Protein 8OI3 (pdb70)

Organism: Bradyrhizobium sp. (NCBI:txid376)

Sequence (520 aa):
PVLGPTQWLGDEHIQRDYELLAQELQQNNPDLAARTRFVDPLIAQMLRSPSKEVAERALGWVRPGTADFLFLPVSDASDTDRHQRGSHWSLLLVDRRDRGRRVAYHYDSTQGYNDGLAAELAGRLDANLQQAPIRRQQQNSYDCGVFVLDGTRELVRRLAARRRPDLNLNNLVIISRQELRDRLGAPVLGPTQWLGDEHIQRDYELLAQELQQNNPDLAARTRFVDPLIAQMLRSPSKEVAERALGWVRPGTADFLFLPVSDASDTDRHQRGSHWSLLLVDRRDRGRRVAYHYDSTQGYNDGLAAELAGRLDANLQQAPIRQQQNSYDCGVFVLDGTRELVRRLAARRPDLNLNNLVISRQELRDRLGAAHINLKVKGQDGNEVFFRIKRSTQLKKLMNAYCDRQSVDFNSIAFLFDGRRLRAEQTPDELEMEDGDEIDAMLHQTGAHINLKVKGQDGNEVFFRIKRSTQLKKLMNAYCDRQSVDFNSIIAFLFDGRRLRAEQTPDELEMEDGDEIDAMLHQTG

Nearest PDB structures (foldseek):
  8oi3-assembly2_B  TM=1.005E+00  e=1.229E-38  Bradyrhizobium
  8rqi-assembly1_A  TM=9.995E-01  e=1.136E-35  Bradyrhizobium
  2oix-assembly1_A  TM=8.616E-01  e=9.862E-13  Xanthomonas euvesicatoria
  9gmx-assembly1_B  TM=2.958E-01  e=1.105E-01  Homo sapiens
  7zep-assembly1_A  TM=2.719E-01  e=6.001E-01  Homo sapiens

B-factor: mean 33.99, std 17.77, range [11.26, 135.01]

Secondary structure (DSSP, 8-state):
----SSPPPBHHHHHHHHHHHHHHHHHH-HHHHHTEEE--HHHHHHHT-SSHHHHHHHHHHH-GGG-SEEEEEEE---SS-TT---S-EEEEEEE-SSTTS-EEEEE-SSTTTTHHHHHHHHHHTT-EEEEE-BPPPSSSS-HHHHHHHHHHHHHHHHHTT-S---BTT----HHHHHHHHH-/----SSPPPBHHHHHHHHHHHHHHHHHH-HHHHHTEEE--HHHHHHHT-SSHHHHHHHHHHH-GGG-SEEEEEEE---SS-TT---S-EEEEEEE-SSTTS-EEEEE-SSTTTTHHHHHHHHHHTT-EEEE--BPPPSSSS-HHHHHHHHHHHHHHHHHTT-----BTT----HHHHHHHHT-/-EEEEEEEETTS-EEEEEEETTS-THHHHHHHHHHHT--GGGEEEEETTEE--TT--HHHHT--TT-EEEEEE--B-/-EEEEEEEETTS-EEEEEEETTS-THHHHHHHHHHHT--GGGEEEEETTEEPPTT--TTTTT--TTEEEEEEE--B-

Solvent-accessible surface area: 23478 Å² total; per-residue (Å²): 68,139,10,17,88,78,83,100,0,6,0,61,2,0,28,87,1,4,62,41,10,39,108,86,11,95,154,82,30,67,108,3,16,66,67,9,45,34,6,8,1,0,10,1,6,0,3,17,0,82,12,144,82,1,12,88,49,0,66,51,63,9,160,19,45,89,0,23,4,0,0,0,0,2,3,27,2,25,33,105,66,111,171,71,42,11,40,7,0,0,0,0,1,0,20,27,124,86,110,68,170,52,28,0,51,1,3,7,4,48,117,33,120,3,38,60,45,0,47,78,1,1,48,86,10,103,14,97,67,94,87,8,51,7,84,73,41,161,51,86,64,18,4,0,0,7,3,1,15,0,0,24,32,0,9,140,7,14,25,29,65,64,20,32,29,57,0,84,107,7,124,29,32,25,103,105,0,73,82,53,23,64,125,65,137,10,17,86,76,83,98,0,13,1,87,12,0,28,100,1,3,72,32,9,40,115,67,6,97,139,123,34,77,101,7,15,58,88,10,21,35,6,7,0,0,10,1,4,0,4,18,1,84,14,135,99,1,12,90,54,0,60,50,48,8,134,26,48,75,0,20,7,0,0,0,0,2,3,25,2,23,25,100,69,109,168,68,40,11,40,7,1,1,0,0,3,0,3,21,53,13,109,74,103,52,1,0,15,1,2,6,3,49,127,32,119,2,44,57,45,0,50,81,1,2,51,90,14,102,12,89,71,83,95,12,57,8,105,76,43,172,49,86,64,12,2,0,0,13,3,2,15,0,0,40,37,3,6,142,17,28,36,45,186,145,22,52,35,66,0,76,97,7,124,42,31,27,105,105,0,75,84,51,25,66,124,106,91,10,56,0,32,0,16,4,15,72,17,56,74,18,122,23,150,12,102,64,86,20,98,0,84,142,7,6,65,36,7,4,115,148,40,94,24,94,67,120,31,20,10,7,0,26,82,22,127,50,19,129,31,91,15,24,0,82,97,24,146,0,124,92,49,40,50,0,2,3,1,18,39,4,44,0,116,71,2,60,2,41,0,6,3,15,72,15,53,74,18,140,28,146,13,117,69,96,26,91,0,82,120,3,4,62,38,7,3,116,160,51,89,26,93,66,119,30,19,10,7,0,27,81,23,128,63,19,124,18,92,21,26,0,86,95,23,143,1,117,86,56,31,46,0,2,4,4,34,48,4,43,0

InterPro domains:
  IPR003653 Ulp1 protease family, C-terminal catalytic domain [PF02902] (835-989)
  IPR003653 Ulp1 protease family, C-terminal catalytic domain [PS50600] (821-982)
  IPR038765 Papain-like cysteine peptidase superfamily [SSF54001] (830-1006)
  IPR044613 NEDD8-specific protease 1/2-like [PTHR46468] (830-1005)

Foldseek 3Di:
DADDPQAADDLVLLVLLLVVVLVVCCVPPVVLSQQEFEQRQVLLVLCLAPDPVSNVVSCVVRVNPSHQKYKHWYFPADNPDPVRGGQAIWIWIWGCPVVVAIAIETEFLAPPPCVVVSCSSCVSVVHHYDYAAAAHDPDRRCRSQSSSQLVVVVSVCVVVVPPDSHHNVGDGDPPVSSVSVVD/DADDPQAADDLVLLVVLLVVVLVVCCVLPVVLSQQEFEQRQVLLVQCLAPDPVSNVVSVVVRVNVSHQKYKYWYFPADNPDPPRGGQAIWIWIWGCNPVVAIEIETEFLAPPPCVVSSVSNCVSVVHHYDHAAAHHDPDRHCRSQSSSQLVVVQVVCVSVVNHDRHHNVGDTDPPVSSVSVVD/DKAKEWEAEPVGDIDIDIDDQQAFCLVVLVVVCVVVVHDSVQKWKDFPHDTGDRRDGNVNVVHHHYYYIYIYGDDDD/DKAKEWEAEPVGDIDIDIDDQPAFCLVVLVVVCVVVVHDSVQKWKDFPRDTDDRRHGNVNVVDHHYGYIYIYGDDDD

Radius of gyration: 31.22 Å; Cα contacts (8 Å, |Δi|>4): 1025; chains: 4; bounding box: 95×54×57 Å

Structure (mmCIF, N/CA/C/O backbone):
data_8OI3
#
_entry.id   8OI3
#
_cell.length_a   80.851
_cell.length_b   86.826
_cell.length_c   90.485
_cell.angle_alpha   90.000
_cell.angle_beta   90.000
_cell.angle_gamma   90.000
#
_symmetry.space_group_name_H-M   'P 21 21 21'
#
loop_
_entity.id
_entity.type
_entity.pdbx_description
1 polymer 'Type III effector'
2 polymer 'Small ubiquitin-related modifier 2'
3 non-polymer prop-2-en-1-amine
4 water water
#
loop_
_atom_site.group_PDB
_atom_site.id
_atom_site.type_symbol
_atom_site.label_atom_id
_atom_site.label_alt_id
_atom_site.label_comp_id
_atom_site.label_asym_id
_atom_site.label_entity_id
_atom_site.label_seq_id
_atom_site.pdbx_PDB_ins_code
_atom_site.Cartn_x
_atom_site.Cartn_y
_atom_site.Cartn_z
_atom_site.occupancy
_atom_site.B_iso_or_equiv
_atom_site.auth_seq_id
_atom_site.auth_comp_id
_atom_site.auth_asym_id
_atom_site.auth_atom_id
_atom_site.pdbx_PDB_model_num
ATOM 1 N N . PRO A 1 21 ? -0.167 -2.441 27.574 1.00 34.00 829 PRO A N 1
ATOM 2 C CA . PRO A 1 21 ? -1.490 -2.527 26.909 1.00 24.42 829 PRO A CA 1
ATOM 3 C C . PRO A 1 21 ? -1.557 -3.656 25.864 1.00 24.00 829 PRO A C 1
ATOM 4 O O . PRO A 1 21 ? -0.540 -4.033 25.280 1.00 28.23 829 PRO A O 1
ATOM 15 N N . VAL A 1 22 ? -2.762 -4.194 25.661 1.00 25.04 830 VAL A N 1
ATOM 16 C CA . VAL A 1 22 ? -2.977 -5.263 24.691 1.00 27.55 830 VAL A CA 1
ATOM 17 C C . VAL A 1 22 ? -2.619 -4.768 23.294 1.00 21.05 830 VAL A C 1
ATOM 18 O O . VAL A 1 22 ? -3.048 -3.686 22.876 1.00 19.70 830 VAL A O 1
ATOM 31 N N . LEU A 1 23 ? -1.863 -5.574 22.554 1.00 23.77 831 LEU A N 1
ATOM 32 C CA . LEU A 1 23 ? -1.551 -5.283 21.158 1.00 20.52 831 LEU A CA 1
ATOM 33 C C . LEU A 1 23 ? -1.786 -6.514 20.300 1.00 18.98 831 LEU A C 1
ATOM 34 O O . LEU A 1 23 ? -1.228 -7.585 20.567 1.00 20.35 831 LEU A O 1
ATOM 50 N N . GLY A 1 24 ? -2.576 -6.348 19.244 1.00 19.95 832 GLY A N 1
ATOM 51 C CA . GLY A 1 24 ? -2.875 -7.437 18.341 1.00 18.47 832 GLY A CA 1
ATOM 52 C C . GLY A 1 24 ? -1.821 -7.658 17.268 1.00 16.95 832 GLY A C 1
ATOM 53 O O . GLY A 1 24 ? -0.885 -6.872 17.111 1.00 20.77 832 GLY A O 1
ATOM 57 N N . PRO A 1 25 ? -1.965 -8.740 16.498 1.00 19.44 833 PRO A N 1
ATOM 58 C CA . PRO A 1 25 ? -0.912 -9.089 15.522 1.00 22.96 833 PRO A CA 1
ATOM 59 C C . PRO A 1 25 ? -0.746 -8.091 14.387 1.00 17.78 833 PRO A C 1
ATOM 60 O O . PRO A 1 25 ? 0.368 -7.937 13.869 1.00 22.34 833 PRO A O 1
ATOM 71 N N . THR A 1 26 ? -1.821 -7.428 13.958 1.00 18.59 834 THR A N 1
ATOM 72 C CA . THR A 1 26 ? -1.704 -6.405 12.920 1.00 16.15 834 THR A CA 1
ATOM 73 C C . THR A 1 26 ? -2.266 -5.064 13.372 1.00 18.61 834 THR A C 1
ATOM 74 O O . THR A 1 26 ? -2.436 -4.159 12.548 1.00 18.97 834 THR A O 1
ATOM 85 N N . GLN A 1 27 ? -2.517 -4.903 14.662 1.00 16.09 835 GLN A N 1
ATOM 86 C CA . GLN A 1 27 ? -3.042 -3.655 15.172 1.00 14.47 835 GLN A CA 1
ATOM 87 C C . GLN A 1 27 ? -2.048 -2.512 15.022 1.00 14.07 835 GLN A C 1
ATOM 88 O O . GLN A 1 27 ? -0.851 -2.655 15.270 1.00 14.98 835 GLN A O 1
ATOM 102 N N . TRP A 1 28 ? -2.566 -1.355 14.639 1.00 13.74 836 TRP A N 1
ATOM 103 C CA . TRP A 1 28 ? -1.762 -0.151 14.666 1.00 13.37 836 TRP A CA 1
ATOM 104 C C . TRP A 1 28 ? -1.340 0.146 16.098 1.00 13.04 836 TRP A C 1
ATOM 105 O O . TRP A 1 28 ? -2.157 0.078 17.019 1.00 14.20 836 TRP A O 1
ATOM 126 N N . LEU A 1 29 ? -0.081 0.516 16.294 1.00 12.94 837 LEU A N 1
ATOM 127 C CA . LEU A 1 29 ? 0.342 0.899 17.633 1.00 12.69 837 LEU A CA 1
ATOM 128 C C . LEU A 1 29 ? -0.255 2.247 18.030 1.00 12.31 837 LEU A C 1
ATOM 129 O O . LEU A 1 29 ? -0.321 3.188 17.226 1.00 12.20 837 LEU A O 1
ATOM 145 N N . GLY A 1 30 ? -0.698 2.325 19.263 1.00 13.90 838 GLY A N 1
ATOM 146 C CA . GLY A 1 30 ? -1.048 3.591 19.863 1.00 14.10 838 GLY A CA 1
ATOM 147 C C . GLY A 1 30 ? 0.087 4.142 20.711 1.00 14.07 838 GLY A C 1
ATOM 148 O O . GLY A 1 30 ? 1.088 3.479 21.000 1.00 14.11 838 GLY A O 1
ATOM 152 N N . ASP A 1 31 ? -0.072 5.388 21.145 1.00 12.89 839 ASP A N 1
ATOM 153 C CA . ASP A 1 31 ? 0.960 5.990 21.983 1.00 12.66 839 ASP A CA 1
ATOM 154 C C . ASP A 1 31 ? 1.219 5.162 23.240 1.00 13.61 839 ASP A C 1
ATOM 155 O O . ASP A 1 31 ? 2.343 5.150 23.762 1.00 15.45 839 ASP A O 1
ATOM 164 N N . GLU A 1 32 ? 0.200 4.453 23.735 1.00 15.17 840 GLU A N 1
ATOM 165 C CA . GLU A 1 32 ? 0.384 3.684 24.955 1.00 14.44 840 GLU A CA 1
ATOM 166 C C . GLU A 1 32 ? 1.326 2.509 24.735 1.00 14.46 840 GLU A C 1
ATOM 167 O O . GLU A 1 32 ? 2.089 2.151 25.636 1.00 16.60 840 GLU A O 1
ATOM 179 N N . HIS A 1 33 ? 1.295 1.898 23.552 1.00 13.11 841 HIS A N 1
ATOM 180 C CA . HIS A 1 33 ? 2.218 0.813 23.256 1.00 13.61 841 HIS A CA 1
ATOM 181 C C . HIS A 1 33 ? 3.643 1.334 23.159 1.00 14.73 841 HIS A C 1
ATOM 182 O O . HIS A 1 33 ? 4.572 0.744 23.727 1.00 15.81 841 HIS A O 1
ATOM 196 N N . ILE A 1 34 ? 3.831 2.444 22.433 1.00 14.47 842 ILE A N 1
ATOM 197 C CA . ILE A 1 34 ? 5.160 3.031 22.295 1.00 15.49 842 ILE A CA 1
ATOM 198 C C . ILE A 1 34 ? 5.707 3.437 23.654 1.00 14.63 842 ILE A C 1
ATOM 199 O O . ILE A 1 34 ? 6.851 3.123 24.000 1.00 16.02 842 ILE A O 1
ATOM 215 N N . GLN A 1 35 ? 4.891 4.129 24.453 1.00 13.25 843 GLN A N 1
ATOM 216 C CA . GLN A 1 35 ? 5.342 4.583 25.764 1.00 16.66 843 GLN A CA 1
ATOM 217 C C . GLN A 1 35 ? 5.711 3.409 26.663 1.00 17.09 843 GLN A C 1
ATOM 218 O O . GLN A 1 35 ? 6.729 3.458 27.358 1.00 18.08 843 GLN A O 1
ATOM 232 N N . ARG A 1 36 ? 4.909 2.342 26.659 1.00 14.70 844 ARG A N 1
ATOM 233 C CA . ARG A 1 36 ? 5.206 1.209 27.532 1.00 18.29 844 ARG A CA 1
ATOM 234 C C . ARG A 1 36 ? 6.528 0.564 27.152 1.00 15.49 844 ARG A C 1
ATOM 235 O O . ARG A 1 36 ? 7.345 0.249 28.028 1.00 17.21 844 ARG A O 1
ATOM 256 N N . ASP A 1 37 ? 6.786 0.391 25.850 1.00 15.80 845 ASP A N 1
ATOM 257 C CA . ASP A 1 37 ? 8.055 -0.207 25.467 1.00 13.40 845 ASP A CA 1
ATOM 258 C C . ASP A 1 37 ? 9.226 0.707 25.795 1.00 16.08 845 ASP A C 1
ATOM 259 O O . ASP A 1 37 ? 10.306 0.234 26.178 1.00 17.84 845 ASP A O 1
ATOM 268 N N . TYR A 1 38 ? 9.032 2.020 25.649 1.00 17.58 846 TYR A N 1
ATOM 269 C CA . TYR A 1 38 ? 10.061 2.975 26.043 1.00 17.04 846 TYR A CA 1
ATOM 270 C C . TYR A 1 38 ? 10.315 2.941 27.551 1.00 15.01 846 TYR A C 1
ATOM 271 O O . TYR A 1 38 ? 11.467 3.101 27.987 1.00 17.74 846 TYR A O 1
ATOM 289 N N . GLU A 1 39 ? 9.275 2.713 28.357 1.00 16.87 847 GLU A N 1
ATOM 290 C CA . GLU A 1 39 ? 9.459 2.535 29.794 1.00 20.09 847 GLU A CA 1
ATOM 291 C C . GLU A 1 39 ? 10.289 1.295 30.088 1.00 23.01 847 GLU A C 1
ATOM 292 O O . GLU A 1 39 ? 11.213 1.332 30.911 1.00 22.67 847 GLU A O 1
ATOM 304 N N . LEU A 1 40 ? 9.970 0.178 29.429 1.00 19.02 848 LEU A N 1
ATOM 305 C CA . LEU A 1 40 ? 10.741 -1.045 29.635 1.00 23.94 848 LEU A CA 1
ATOM 306 C C . LEU A 1 40 ? 12.186 -0.855 29.201 1.00 22.69 848 LEU A C 1
ATOM 307 O O . LEU A 1 40 ? 13.120 -1.293 29.889 1.00 25.18 848 LEU A O 1
ATOM 323 N N . LEU A 1 41 ? 12.389 -0.194 28.062 1.00 18.30 849 LEU A N 1
ATOM 324 C CA . LEU A 1 41 ? 13.731 0.037 27.561 1.00 18.15 849 LEU A CA 1
ATOM 325 C C . LEU A 1 41 ? 14.527 0.925 28.502 1.00 23.36 849 LEU A C 1
ATOM 326 O O . LEU A 1 41 ? 15.711 0.672 28.748 1.00 22.34 849 LEU A O 1
ATOM 342 N N . ALA A 1 42 ? 13.899 1.985 29.019 1.00 20.46 850 ALA A N 1
ATOM 343 C CA . ALA A 1 42 ? 14.591 2.876 29.943 1.00 19.65 850 ALA A CA 1
ATOM 344 C C . ALA A 1 42 ? 15.047 2.128 31.189 1.00 22.10 850 ALA A C 1
ATOM 345 O O . ALA A 1 42 ? 16.162 2.344 31.687 1.00 25.11 850 ALA A O 1
ATOM 352 N N . GLN A 1 43 ? 14.200 1.250 31.716 1.00 20.72 851 GLN A N 1
ATOM 353 C CA . GLN A 1 43 ? 14.583 0.493 32.899 1.00 23.69 851 GLN A CA 1
ATOM 354 C C . GLN A 1 43 ? 15.664 -0.519 32.568 1.00 27.37 851 GLN A C 1
ATOM 355 O O . GLN A 1 43 ? 16.600 -0.713 33.352 1.00 29.18 851 GLN A O 1
ATOM 369 N N . GLU A 1 44 ? 15.547 -1.180 31.415 1.00 23.74 852 GLU A N 1
ATOM 370 C CA . GLU A 1 44 ? 16.594 -2.095 30.974 1.00 27.31 852 GLU A CA 1
ATOM 371 C C . GLU A 1 44 ? 17.928 -1.377 30.825 1.00 31.55 852 GLU A C 1
ATOM 372 O O . GLU A 1 44 ? 18.974 -1.897 31.239 1.00 32.97 852 GLU A O 1
ATOM 384 N N . LEU A 1 45 ? 17.918 -0.186 30.221 1.00 26.54 853 LEU A N 1
ATOM 385 C CA . LEU A 1 45 ? 19.164 0.544 30.028 1.00 23.83 853 LEU A CA 1
ATOM 386 C C . LEU A 1 45 ? 19.730 1.028 31.359 1.00 26.85 853 LEU A C 1
ATOM 387 O O . LEU A 1 45 ? 20.946 0.981 31.575 1.00 31.51 853 LEU A O 1
ATOM 403 N N . GLN A 1 46 ? 18.863 1.479 32.269 1.00 25.77 854 GLN A N 1
ATOM 404 C CA . GLN A 1 46 ? 19.325 1.912 33.582 1.00 32.28 854 GLN A CA 1
ATOM 405 C C . GLN A 1 46 ? 20.068 0.792 34.298 1.00 43.40 854 GLN A C 1
ATOM 406 O O . GLN A 1 46 ? 21.055 1.039 35.000 1.00 33.85 854 GLN A O 1
ATOM 420 N N . GLN A 1 47 ? 19.606 -0.446 34.139 1.00 31.93 855 GLN A N 1
ATOM 421 C CA . GLN A 1 47 ? 20.239 -1.553 34.845 1.00 39.38 855 GLN A CA 1
ATOM 422 C C . GLN A 1 47 ? 21.516 -2.014 34.150 1.00 45.82 855 GLN A C 1
ATOM 423 O O . GLN A 1 47 ? 22.501 -2.341 34.819 1.00 44.03 855 GLN A O 1
ATOM 437 N N . ASN A 1 48 ? 21.532 -2.032 32.821 1.00 33.75 856 ASN A N 1
ATOM 438 C CA . ASN A 1 48 ? 22.667 -2.599 32.101 1.00 37.48 856 ASN A CA 1
ATOM 439 C C . ASN A 1 48 ? 23.763 -1.585 31.802 1.00 43.73 856 ASN A C 1
ATOM 440 O O . ASN A 1 48 ? 24.933 -1.966 31.670 1.00 38.36 856 ASN A O 1
ATOM 451 N N . ASN A 1 49 ? 23.415 -0.307 31.670 1.00 33.42 857 ASN A N 1
ATOM 452 C CA . ASN A 1 49 ? 24.376 0.726 31.289 1.00 27.40 857 ASN A CA 1
ATOM 453 C C . ASN A 1 49 ? 23.902 2.060 31.845 1.00 35.87 857 ASN A C 1
ATOM 454 O O . ASN A 1 49 ? 23.447 2.941 31.104 1.00 33.67 857 ASN A O 1
ATOM 465 N N . PRO A 1 50 ? 24.015 2.248 33.161 1.00 30.10 858 PRO A N 1
ATOM 466 C CA . PRO A 1 50 ? 23.505 3.489 33.769 1.00 27.67 858 PRO A CA 1
ATOM 467 C C . PRO A 1 50 ? 24.147 4.768 33.238 1.00 34.91 858 PRO A C 1
ATOM 468 O O . PRO A 1 50 ? 23.491 5.818 33.239 1.00 31.73 858 PRO A O 1
ATOM 479 N N . ASP A 1 51 ? 25.405 4.720 32.798 1.00 34.03 859 ASP A N 1
ATOM 480 C CA . ASP A 1 51 ? 26.043 5.923 32.268 1.00 40.08 859 ASP A CA 1
ATOM 481 C C . ASP A 1 51 ? 25.418 6.339 30.939 1.00 37.80 859 ASP A C 1
ATOM 482 O O . ASP A 1 51 ? 25.218 7.532 30.688 1.00 31.00 859 ASP A O 1
ATOM 491 N N . LEU A 1 52 ? 25.088 5.373 30.083 1.00 30.95 860 LEU A N 1
ATOM 492 C CA . LEU A 1 52 ? 24.362 5.704 28.862 1.00 27.15 860 LEU A CA 1
ATOM 493 C C . LEU A 1 52 ? 22.928 6.126 29.175 1.00 24.00 860 LEU A C 1
ATOM 494 O O . LEU A 1 52 ? 22.400 7.054 28.553 1.00 26.13 860 LEU A O 1
ATOM 510 N N . ALA A 1 53 ? 22.287 5.461 30.140 1.00 23.48 861 ALA A N 1
ATOM 511 C CA . ALA A 1 53 ? 20.920 5.815 30.505 1.00 26.60 861 ALA A CA 1
ATOM 512 C C . ALA A 1 53 ? 20.825 7.260 30.979 1.00 34.85 861 ALA A C 1
ATOM 513 O O . ALA A 1 53 ? 19.872 7.973 30.639 1.00 25.18 861 ALA A O 1
ATOM 520 N N . ALA A 1 54 ? 21.805 7.707 31.768 1.00 29.14 862 ALA A N 1
ATOM 521 C CA . ALA A 1 54 ? 21.761 9.058 32.312 1.00 31.52 862 ALA A CA 1
ATOM 522 C C . ALA A 1 54 ? 21.845 10.106 31.214 1.00 25.13 862 ALA A C 1
ATOM 523 O O . ALA A 1 54 ? 21.351 11.226 31.390 1.00 31.12 862 ALA A O 1
ATOM 530 N N . ARG A 1 55 ? 22.456 9.766 30.082 1.00 24.39 863 ARG A N 1
ATOM 531 C CA . ARG A 1 55 ? 22.675 10.699 28.990 1.00 23.49 863 ARG A CA 1
ATOM 532 C C . ARG A 1 55 ? 21.663 10.538 27.859 1.00 23.96 863 ARG A C 1
ATOM 533 O O . ARG A 1 55 ? 21.823 11.165 26.811 1.00 24.00 863 ARG A O 1
ATOM 554 N N . THR A 1 56 ? 20.648 9.700 28.030 1.00 22.10 864 THR A N 1
ATOM 555 C CA . THR A 1 56 ? 19.715 9.384 26.957 1.00 21.54 864 THR A CA 1
ATOM 556 C C . THR A 1 56 ? 18.302 9.688 27.425 1.00 20.05 864 THR A C 1
ATOM 557 O O . THR A 1 56 ? 17.957 9.430 28.585 1.00 25.42 864 THR A O 1
ATOM 568 N N . ARG A 1 57 ? 17.480 10.218 26.520 1.00 18.30 865 ARG A N 1
ATOM 569 C CA . ARG A 1 57 ? 16.069 10.457 26.808 1.00 18.57 865 ARG A CA 1
ATOM 570 C C . ARG A 1 57 ? 15.200 9.674 25.829 1.00 17.23 865 ARG A C 1
ATOM 571 O O . ARG A 1 57 ? 15.311 9.846 24.608 1.00 18.96 865 ARG A O 1
ATOM 592 N N . PHE A 1 58 ? 14.328 8.825 26.374 1.00 17.77 866 PHE A N 1
ATOM 593 C CA . PHE A 1 58 ? 13.298 8.119 25.623 1.00 17.61 866 PHE A CA 1
ATOM 594 C C . PHE A 1 58 ? 12.036 8.925 25.862 1.00 20.25 866 PHE A C 1
ATOM 595 O O . PHE A 1 58 ? 11.431 8.850 26.936 1.00 18.75 866 PHE A O 1
ATOM 612 N N . VAL A 1 59 ? 11.678 9.741 24.884 1.00 16.57 867 VAL A N 1
ATOM 613 C CA . VAL A 1 59 ? 10.618 10.726 25.058 1.00 16.06 867 VAL A CA 1
ATOM 614 C C . VAL A 1 59 ? 9.264 10.075 24.790 1.00 14.21 867 VAL A C 1
ATOM 615 O O . VAL A 1 59 ? 9.036 9.501 23.722 1.00 15.29 867 VAL A O 1
ATOM 628 N N . ASP A 1 60 ? 8.356 10.192 25.758 1.00 14.86 868 ASP A N 1
ATOM 629 C CA . ASP A 1 60 ? 6.972 9.754 25.595 1.00 13.73 868 ASP A CA 1
ATOM 630 C C . ASP A 1 60 ? 6.399 10.350 24.307 1.00 15.51 868 ASP A C 1
ATOM 631 O O . ASP A 1 60 ? 6.551 11.557 24.070 1.00 14.62 868 ASP A O 1
ATOM 640 N N . PRO A 1 61 ? 5.750 9.551 23.455 1.00 13.96 869 PRO A N 1
ATOM 641 C CA . PRO A 1 61 ? 5.206 10.111 22.198 1.00 12.94 869 PRO A CA 1
ATOM 642 C C . PRO A 1 61 ? 4.261 11.289 22.401 1.00 13.47 869 PRO A C 1
ATOM 643 O O . PRO A 1 61 ? 4.166 12.165 21.533 1.00 13.59 869 PRO A O 1
ATOM 654 N N . LEU A 1 62 ? 3.527 11.322 23.509 1.00 13.53 870 LEU A N 1
ATOM 655 C CA . LEU A 1 62 ? 2.666 12.470 23.757 1.00 14.02 870 LEU A CA 1
ATOM 656 C C . LEU A 1 62 ? 3.486 13.711 24.077 1.00 17.14 870 LEU A C 1
ATOM 657 O O . LEU A 1 62 ? 3.123 14.820 23.676 1.00 15.05 870 LEU A O 1
ATOM 673 N N . ILE A 1 63 ? 4.585 13.544 24.816 1.00 14.76 871 ILE A N 1
ATOM 674 C CA . ILE A 1 63 ? 5.467 14.668 25.110 1.00 13.06 871 ILE A CA 1
ATOM 675 C C . ILE A 1 63 ? 6.164 15.129 23.838 1.00 15.29 871 ILE A C 1
ATOM 676 O O . ILE A 1 63 ? 6.353 16.332 23.619 1.00 16.55 871 ILE A O 1
ATOM 692 N N . ALA A 1 64 ? 6.545 14.186 22.966 1.00 13.15 872 ALA A N 1
ATOM 693 C CA . ALA A 1 64 ? 7.125 14.570 21.683 1.00 16.18 872 ALA A CA 1
ATOM 694 C C . ALA A 1 64 ? 6.159 15.438 20.878 1.00 17.96 872 ALA A C 1
ATOM 695 O O . ALA A 1 64 ? 6.580 16.392 20.218 1.00 18.66 872 ALA A O 1
ATOM 702 N N . GLN A 1 65 ? 4.865 15.132 20.917 1.00 13.73 873 GLN A N 1
ATOM 703 C CA . GLN A 1 65 ? 3.903 15.996 20.241 1.00 15.68 873 GLN A CA 1
ATOM 704 C C . GLN A 1 65 ? 3.767 17.340 20.952 1.00 17.50 873 GLN A C 1
ATOM 705 O O . GLN A 1 65 ? 3.643 18.386 20.301 1.00 19.71 873 GLN A O 1
ATOM 719 N N . MET A 1 66 ? 3.778 17.344 22.289 1.00 16.68 874 MET A N 1
ATOM 720 C CA . MET A 1 66 ? 3.763 18.620 23.009 1.00 15.18 874 MET A CA 1
ATOM 721 C C . MET A 1 66 ? 4.898 19.525 22.549 1.00 17.84 874 MET A C 1
ATOM 722 O O . MET A 1 66 ? 4.738 20.751 22.484 1.00 19.68 874 MET A O 1
ATOM 736 N N . LEU A 1 67 ? 6.058 18.940 22.226 1.00 15.41 875 LEU A N 1
ATOM 737 C CA . LEU A 1 67 ? 7.200 19.749 21.819 1.00 16.73 875 LEU A CA 1
ATOM 738 C C . LEU A 1 67 ? 6.905 20.556 20.557 1.00 22.89 875 LEU A C 1
ATOM 739 O O . LEU A 1 67 ? 7.493 21.622 20.358 1.00 22.71 875 LEU A O 1
ATOM 755 N N . ARG A 1 68 ? 6.010 20.067 19.697 1.00 21.08 876 ARG A N 1
ATOM 756 C CA . ARG A 1 68 ? 5.607 20.793 18.498 1.00 21.23 876 ARG A CA 1
ATOM 757 C C . ARG A 1 68 ? 4.254 21.475 18.657 1.00 22.21 876 ARG A C 1
ATOM 758 O O . ARG A 1 68 ? 3.609 21.822 17.659 1.00 25.02 876 ARG A O 1
ATOM 779 N N . SER A 1 69 ? 3.820 21.695 19.889 1.00 21.07 877 SER A N 1
ATOM 780 C CA . SER A 1 69 ? 2.549 22.350 20.120 1.00 22.78 877 SER A CA 1
ATOM 781 C C . SER A 1 69 ? 2.579 23.767 19.550 1.00 25.26 877 SER A C 1
ATOM 782 O O . SER A 1 69 ? 3.626 24.429 19.586 1.00 23.25 877 SER A O 1
ATOM 790 N N . PRO A 1 70 ? 1.454 24.264 19.016 1.00 25.11 878 PRO A N 1
ATOM 791 C CA . PRO A 1 70 ? 1.375 25.699 18.674 1.00 34.20 878 PRO A CA 1
ATOM 792 C C . PRO A 1 70 ? 1.362 26.600 19.894 1.00 38.11 878 PRO A C 1
ATOM 793 O O . PRO A 1 70 ? 1.523 27.817 19.748 1.00 32.28 878 PRO A O 1
ATOM 804 N N . SER A 1 71 ? 1.153 26.046 21.085 1.00 23.16 879 SER A N 1
ATOM 805 C CA . SER A 1 71 ? 1.170 26.806 22.325 1.00 27.84 879 SER A CA 1
ATOM 806 C C . SER A 1 71 ? 2.593 26.827 22.861 1.00 32.33 879 SER A C 1
ATOM 807 O O . SER A 1 71 ? 3.157 25.774 23.186 1.00 25.54 879 SER A O 1
ATOM 815 N N . LYS A 1 72 ? 3.182 28.020 22.952 1.00 24.84 880 LYS A N 1
ATOM 816 C CA . LYS A 1 72 ? 4.582 28.098 23.346 1.00 24.38 880 LYS A CA 1
ATOM 817 C C . LYS A 1 72 ? 4.801 27.518 24.742 1.00 20.98 880 LYS A C 1
ATOM 818 O O . LYS A 1 72 ? 5.800 26.828 24.978 1.00 25.24 880 LYS A O 1
ATOM 837 N N . GLU A 1 73 ? 3.884 27.780 25.674 1.00 26.24 881 GLU A N 1
ATOM 838 C CA . GLU A 1 73 ? 4.070 27.285 27.039 1.00 38.49 881 GLU A CA 1
ATOM 839 C C . GLU A 1 73 ? 3.929 25.764 27.125 1.00 28.63 881 GLU A C 1
ATOM 840 O O . GLU A 1 73 ? 4.570 25.128 27.970 1.00 25.09 881 GLU A O 1
ATOM 852 N N . VAL A 1 74 ? 3.106 25.163 26.270 1.00 22.79 882 VAL A N 1
ATOM 853 C CA . VAL A 1 74 ? 3.039 23.703 26.213 1.00 23.48 882 VAL A CA 1
ATOM 854 C C . VAL A 1 74 ? 4.357 23.128 25.704 1.00 18.98 882 VAL A C 1
ATOM 855 O O . VAL A 1 74 ? 4.913 22.182 26.281 1.00 19.76 882 VAL A O 1
ATOM 868 N N . ALA A 1 75 ? 4.888 23.690 24.614 1.00 17.44 883 ALA A N 1
ATOM 869 C CA . ALA A 1 75 ? 6.147 23.199 24.075 1.00 18.58 883 ALA A CA 1
ATOM 870 C C . ALA A 1 75 ? 7.289 23.384 25.066 1.00 18.38 883 ALA A C 1
ATOM 871 O O . ALA A 1 75 ? 8.182 22.530 25.171 1.00 21.20 883 ALA A O 1
ATOM 878 N N . GLU A 1 76 ? 7.289 24.482 25.790 1.00 20.50 884 GLU A N 1
ATOM 879 C CA . GLU A 1 76 ? 8.371 24.733 26.747 1.00 22.98 884 GLU A CA 1
ATOM 880 C C . GLU A 1 76 ? 8.259 23.825 27.950 1.00 18.02 884 GLU A C 1
ATOM 881 O O . GLU A 1 76 ? 9.253 23.424 28.423 1.00 21.99 884 GLU A O 1
ATOM 893 N N . ARG A 1 77 ? 7.059 23.580 28.409 1.00 20.46 885 ARG A N 1
ATOM 894 C CA . ARG A 1 77 ? 6.871 22.633 29.517 1.00 23.08 885 ARG A CA 1
ATOM 895 C C . ARG A 1 77 ? 7.460 21.269 29.114 1.00 20.91 885 ARG A C 1
ATOM 896 O O . ARG A 1 77 ? 8.131 20.689 29.873 1.00 19.65 885 ARG A O 1
ATOM 917 N N . ALA A 1 78 ? 7.123 20.801 27.920 1.00 18.48 886 ALA A N 1
ATOM 918 C CA . ALA A 1 78 ? 7.610 19.515 27.392 1.00 18.39 886 ALA A CA 1
ATOM 919 C C . ALA A 1 78 ? 9.131 19.533 27.321 1.00 18.85 886 ALA A C 1
ATOM 920 O O . ALA A 1 78 ? 9.720 18.569 27.613 1.00 18.74 886 ALA A O 1
ATOM 927 N N . LEU A 1 79 ? 9.693 20.645 26.880 1.00 19.56 887 LEU A N 1
ATOM 928 C CA . LEU A 1 79 ? 11.146 20.750 26.821 1.00 20.83 887 LEU A CA 1
ATOM 929 C C . LEU A 1 79 ? 11.765 20.589 28.202 1.00 22.38 887 LEU A C 1
ATOM 930 O O . LEU A 1 79 ? 12.783 19.905 28.361 1.00 22.91 887 LEU A O 1
ATOM 946 N N . GLY A 1 80 ? 11.163 21.203 29.214 1.00 20.51 888 GLY A N 1
ATOM 947 C CA . GLY A 1 80 ? 11.662 21.020 30.564 1.00 26.90 888 GLY A CA 1
ATOM 948 C C . GLY A 1 80 ? 11.576 19.574 31.017 1.00 25.73 888 GLY A C 1
ATOM 949 O O . GLY A 1 80 ? 12.484 19.064 31.676 1.00 24.82 888 GLY A O 1
ATOM 953 N N . TRP A 1 81 ? 10.485 18.894 30.660 1.00 21.88 889 TRP A N 1
ATOM 954 C CA . TRP A 1 81 ? 10.320 17.495 31.042 1.00 20.86 889 TRP A CA 1
ATOM 955 C C . TRP A 1 81 ? 11.373 16.618 30.381 1.00 20.54 889 TRP A C 1
ATOM 956 O O . TRP A 1 81 ? 11.843 15.641 30.974 1.00 28.04 889 TRP A O 1
ATOM 977 N N . VAL A 1 82 ? 11.758 16.947 29.149 1.00 16.78 890 VAL A N 1
ATOM 978 C CA . VAL A 1 82 ? 12.773 16.169 28.454 1.00 23.75 890 VAL A CA 1
ATOM 979 C C . VAL A 1 82 ? 14.161 16.460 29.013 1.00 26.41 890 VAL A C 1
ATOM 980 O O . VAL A 1 82 ? 15.038 15.588 28.997 1.00 21.92 890 VAL A O 1
ATOM 993 N N . ARG A 1 83 ? 14.370 17.676 29.496 1.00 23.36 891 ARG A N 1
ATOM 994 C CA . ARG A 1 83 ? 15.682 18.137 29.982 1.00 27.52 891 ARG A CA 1
ATOM 995 C C . ARG A 1 83 ? 16.798 17.800 28.976 1.00 31.60 891 ARG A C 1
ATOM 996 O O . ARG A 1 83 ? 17.720 17.058 29.321 1.00 26.81 891 ARG A O 1
ATOM 1017 N N . PRO A 1 84 ? 16.722 18.316 27.746 1.00 27.73 892 PRO A N 1
ATOM 1018 C CA . PRO A 1 84 ? 17.707 17.922 26.722 1.00 26.25 892 PRO A CA 1
ATOM 1019 C C . PRO A 1 84 ? 19.101 18.437 27.009 1.00 35.13 892 PRO A C 1
ATOM 1020 O O . PRO A 1 84 ? 20.070 17.908 26.449 1.00 31.06 892 PRO A O 1
ATOM 1031 N N . GLY A 1 85 ? 19.236 19.441 27.872 1.00 35.62 893 GLY A N 1
ATOM 1032 C CA . GLY A 1 85 ? 20.544 20.044 28.081 1.00 46.96 893 GLY A CA 1
ATOM 1033 C C . GLY A 1 85 ? 21.577 19.046 28.567 1.00 39.09 893 GLY A C 1
ATOM 1034 O O . GLY A 1 85 ? 22.719 19.045 28.104 1.00 55.99 893 GLY A O 1
ATOM 1038 N N . THR A 1 86 ? 21.193 18.187 29.508 1.00 41.02 894 THR A N 1
ATOM 1039 C CA . THR A 1 86 ? 22.100 17.211 30.088 1.00 44.54 894 THR A CA 1
ATOM 1040 C C . THR A 1 86 ? 22.058 15.868 29.371 1.00 55.18 894 THR A C 1
ATOM 1041 O O . THR A 1 86 ? 22.492 14.859 29.940 1.00 40.81 894 THR A O 1
ATOM 1052 N N . ALA A 1 87 ? 21.542 15.828 28.145 1.00 34.43 895 ALA A N 1
ATOM 1053 C CA . ALA A 1 87 ? 21.420 14.592 27.393 1.00 33.65 895 ALA A CA 1
ATOM 1054 C C . ALA A 1 87 ? 22.305 14.633 26.156 1.00 26.45 895 ALA A C 1
ATOM 1055 O O . ALA A 1 87 ? 22.405 15.662 25.481 1.00 33.14 895 ALA A O 1
ATOM 1062 N N . ASP A 1 88 ? 22.922 13.497 25.842 1.00 24.98 896 ASP A N 1
ATOM 1063 C CA . ASP A 1 88 ? 23.602 13.340 24.568 1.00 22.73 896 ASP A CA 1
ATOM 1064 C C . ASP A 1 88 ? 22.669 12.858 23.467 1.00 23.08 896 ASP A C 1
ATOM 1065 O O . ASP A 1 88 ? 22.894 13.167 22.288 1.00 25.38 896 ASP A O 1
ATOM 1074 N N . PHE A 1 89 ? 21.625 12.110 23.820 1.00 24.64 897 PHE A N 1
ATOM 1075 C CA . PHE A 1 89 ? 20.760 11.480 22.830 1.00 23.21 897 PHE A CA 1
ATOM 1076 C C . PHE A 1 89 ? 19.305 11.644 23.230 1.00 19.39 897 PHE A C 1
ATOM 1077 O O . PHE A 1 89 ? 18.951 11.417 24.389 1.00 20.25 897 PHE A O 1
ATOM 1094 N N . LEU A 1 90 ? 18.473 12.046 22.273 1.00 19.52 898 LEU A N 1
ATOM 1095 C CA . LEU A 1 90 ? 17.031 12.103 22.469 1.00 17.78 898 LEU A CA 1
ATOM 1096 C C . LEU A 1 90 ? 16.373 11.198 21.443 1.00 16.40 898 LEU A C 1
ATOM 1097 O O . LEU A 1 90 ? 16.621 11.329 20.238 1.00 19.53 898 LEU A O 1
ATOM 1113 N N . PHE A 1 91 ? 15.524 10.288 21.915 1.00 15.84 899 PHE A N 1
ATOM 1114 C CA . 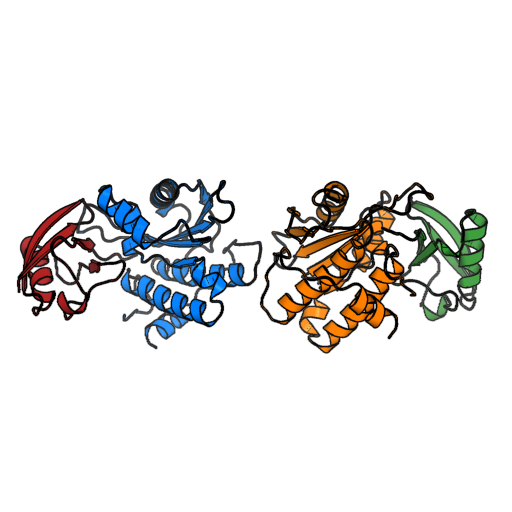PHE A 1 91 ? 14.736 9.432 21.040 1.00 16.01 899 PHE A CA 1
ATOM 1115 C C . PHE A 1 91 ? 13.298 9.935 21.075 1.00 16.07 899 PHE A C 1
ATOM 1116 O O . PHE A 1 91 ? 12.642 9.879 22.123 1.00 17.03 899 PHE A O 1
ATOM 1133 N N . LEU A 1 92 ? 12.815 10.432 19.936 1.00 15.02 900 LEU A N 1
ATOM 1134 C CA . LEU A 1 92 ? 11.457 10.956 19.848 1.00 18.49 900 LEU A CA 1
ATOM 1135 C C . LEU A 1 92 ? 10.628 10.114 18.888 1.00 16.37 900 LEU A C 1
ATOM 1136 O O . LEU A 1 92 ? 10.925 10.058 17.683 1.00 15.25 900 LEU A O 1
ATOM 1152 N N . PRO A 1 93 ? 9.593 9.435 19.377 1.00 15.08 901 PRO A N 1
ATOM 1153 C CA . PRO A 1 93 ? 8.619 8.826 18.464 1.00 16.13 901 PRO A CA 1
ATOM 1154 C C . PRO A 1 93 ? 7.769 9.951 17.911 1.00 16.34 901 PRO A C 1
ATOM 1155 O O . PRO A 1 93 ? 7.250 10.779 18.666 1.00 20.39 901 PRO A O 1
ATOM 1166 N N . VAL A 1 94 ? 7.669 10.005 16.596 1.00 14.84 902 VAL A N 1
ATOM 1167 C CA . VAL A 1 94 ? 6.988 11.091 15.904 1.00 14.84 902 VAL A CA 1
ATOM 1168 C C . VAL A 1 94 ? 5.655 10.569 15.384 1.00 13.23 902 VAL A C 1
ATOM 1169 O O . VAL A 1 94 ? 5.616 9.779 14.431 1.00 15.48 902 VAL A O 1
ATOM 1182 N N . SER A 1 95 ? 4.564 11.039 15.989 1.00 15.34 903 SER A N 1
ATOM 1183 C CA . SER A 1 95 ? 3.220 10.814 15.488 1.00 15.54 903 SER A CA 1
ATOM 1184 C C . SER A 1 95 ? 2.816 11.985 14.605 1.00 17.46 903 SER A C 1
ATOM 1185 O O . SER A 1 95 ? 3.221 13.128 14.842 1.00 17.99 903 SER A O 1
ATOM 1193 N N . ASP A 1 96 ? 1.975 11.710 13.604 1.00 15.66 904 ASP A N 1
ATOM 1194 C CA . ASP A 1 96 ? 1.406 12.778 12.792 1.00 15.79 904 ASP A CA 1
ATOM 1195 C C . ASP A 1 96 ? -0.002 13.161 13.240 1.00 16.32 904 ASP A C 1
ATOM 1196 O O . ASP A 1 96 ? -0.746 13.771 12.462 1.00 18.78 904 ASP A O 1
ATOM 1205 N N . ALA A 1 97 ? -0.376 12.831 14.477 1.00 17.10 905 ALA A N 1
ATOM 1206 C CA . ALA A 1 97 ? -1.681 13.218 15.000 1.00 16.37 905 ALA A CA 1
ATOM 1207 C C . ALA A 1 97 ? -1.836 14.737 14.983 1.00 15.82 905 ALA A C 1
ATOM 1208 O O . ALA A 1 97 ? -0.868 15.495 15.115 1.00 17.19 905 ALA A O 1
ATOM 1215 N N . SER A 1 98 ? -3.080 15.179 14.824 1.00 21.13 906 SER A N 1
ATOM 1216 C CA . SER A 1 98 ? -3.361 16.607 14.820 1.00 22.66 906 SER A CA 1
ATOM 1217 C C . SER A 1 98 ? -3.239 17.219 16.213 1.00 20.11 906 SER A C 1
ATOM 1218 O O . SER A 1 98 ? -3.526 16.585 17.229 1.00 20.77 906 SER A O 1
ATOM 1226 N N . ASP A 1 99 ? -2.804 18.485 16.232 1.00 24.99 907 ASP A N 1
ATOM 1227 C CA . ASP A 1 99 ? -2.792 19.289 17.446 1.00 31.27 907 ASP A CA 1
ATOM 1228 C C . ASP A 1 99 ? -4.116 19.995 17.686 1.00 40.52 907 ASP A C 1
ATOM 1229 O O . ASP A 1 99 ? -4.390 20.401 18.823 1.00 41.97 907 ASP A O 1
ATOM 1238 N N . THR A 1 100 ? -4.882 20.235 16.629 1.00 37.68 908 THR A N 1
ATOM 1239 C CA . THR A 1 100 ? -6.107 21.064 16.700 1.00 44.77 908 THR A CA 1
ATOM 1240 C C . THR A 1 100 ? -7.406 20.353 16.334 1.00 53.11 908 THR A C 1
ATOM 1241 O O . THR A 1 100 ? -8.423 20.840 16.773 1.00 40.87 908 THR A O 1
ATOM 1252 N N . ASP A 1 101 ? -7.343 19.161 15.760 1.00 42.63 909 ASP A N 1
ATOM 1253 C CA . ASP A 1 101 ? -8.512 18.398 15.249 1.00 45.37 909 ASP A CA 1
ATOM 1254 C C . ASP A 1 101 ? -8.667 17.117 16.061 1.00 46.45 909 ASP A C 1
ATOM 1255 O O . ASP A 1 101 ? -7.826 16.242 15.931 1.00 51.39 909 ASP A O 1
ATOM 1264 N N . ARG A 1 102 ? -9.750 16.963 16.768 1.00 50.42 910 ARG A N 1
ATOM 1265 C CA . ARG A 1 102 ? -10.041 15.806 17.619 1.00 57.50 910 ARG A CA 1
ATOM 1266 C C . ARG A 1 102 ? -10.163 14.515 16.837 1.00 68.85 910 ARG A C 1
ATOM 1267 O O . ARG A 1 102 ? -9.940 13.512 17.409 1.00 82.11 910 ARG A O 1
ATOM 1288 N N . HIS A 1 103 ? -10.575 14.532 15.589 1.00 49.04 911 HIS A N 1
ATOM 1289 C CA . HIS A 1 103 ? -10.819 13.296 14.827 1.00 36.35 911 HIS A CA 1
ATOM 1290 C C . HIS A 1 103 ? -9.562 12.736 14.160 1.00 26.80 911 HIS A C 1
ATOM 1291 O O . HIS A 1 103 ? -9.606 11.619 13.791 1.00 33.52 911 HIS A O 1
ATOM 1305 N N . GLN A 1 104 ? -8.596 13.582 13.825 1.00 24.04 912 GLN A N 1
ATOM 1306 C CA . GLN A 1 104 ? -7.359 13.132 13.143 1.00 18.03 912 GLN A CA 1
ATOM 1307 C C . GLN A 1 104 ? -6.368 12.751 14.261 1.00 16.77 912 GLN A C 1
ATOM 1308 O O . GLN A 1 104 ? -5.651 13.654 14.736 1.00 17.81 912 GLN A O 1
ATOM 1322 N N . ARG A 1 105 ? -6.330 11.463 14.663 1.00 18.89 913 ARG A N 1
ATOM 1323 C CA . ARG A 1 105 ? -5.507 10.944 15.748 1.00 14.42 913 ARG A CA 1
ATOM 1324 C C . ARG A 1 105 ? -4.216 10.309 15.251 1.00 14.53 913 ARG A C 1
ATOM 1325 O O . ARG A 1 105 ? -3.481 9.705 16.052 1.00 14.11 913 ARG A O 1
ATOM 1346 N N . GLY A 1 106 ? -3.920 10.448 13.965 1.00 16.39 914 GLY A N 1
ATOM 1347 C CA . GLY A 1 106 ? -2.670 9.973 13.424 1.00 15.43 914 GLY A CA 1
ATOM 1348 C C . GLY A 1 106 ? -2.832 8.893 12.381 1.00 15.25 914 GLY A C 1
ATOM 1349 O O . GLY A 1 106 ? -3.841 8.181 12.338 1.00 16.82 914 GLY A O 1
ATOM 1353 N N . SER A 1 107 ? -1.814 8.781 11.532 1.00 16.42 915 SER A N 1
ATOM 1354 C CA . SER A 1 107 ? -1.730 7.734 10.528 1.00 16.12 915 SER A CA 1
ATOM 1355 C C . SER A 1 107 ? -0.391 7.022 10.516 1.00 15.74 915 SER A C 1
ATOM 1356 O O . SER A 1 107 ? -0.304 5.931 9.928 1.00 16.61 915 SER A O 1
ATOM 1364 N N . HIS A 1 108 ? 0.647 7.566 11.156 1.00 15.83 916 HIS A N 1
ATOM 1365 C CA . HIS A 1 108 ? 1.995 7.099 10.894 1.00 15.78 916 HIS A CA 1
ATOM 1366 C C . HIS A 1 108 ? 2.914 7.443 12.053 1.00 16.78 916 HIS A C 1
ATOM 1367 O O . HIS A 1 108 ? 2.767 8.486 12.693 1.00 19.48 916 HIS A O 1
ATOM 1381 N N . TRP A 1 109 ? 3.863 6.559 12.308 1.00 13.91 917 TRP A N 1
ATOM 1382 C CA . TRP A 1 109 ? 4.904 6.766 13.299 1.00 14.86 917 TRP A CA 1
ATOM 1383 C C . TRP A 1 109 ? 6.260 6.759 12.596 1.00 15.43 917 TRP A C 1
ATOM 1384 O O . TRP A 1 109 ? 6.491 5.954 11.690 1.00 16.24 917 TRP A O 1
ATOM 1405 N N . SER A 1 110 ? 7.154 7.635 13.029 1.00 14.02 918 SER A N 1
ATOM 1406 C CA . SER A 1 110 ? 8.555 7.611 12.626 1.00 18.01 918 SER A CA 1
ATOM 1407 C C . SER A 1 110 ? 9.414 7.928 13.849 1.00 18.91 918 SER A C 1
ATOM 1408 O O . SER A 1 110 ? 8.916 8.185 14.951 1.00 16.16 918 SER A O 1
ATOM 1416 N N . LEU A 1 111 ? 10.732 7.925 13.660 1.00 16.38 919 LEU A N 1
ATOM 1417 C CA . LEU A 1 111 ? 11.662 8.065 14.769 1.00 13.50 919 LEU A CA 1
ATOM 1418 C C . LEU A 1 111 ? 12.661 9.173 14.495 1.00 16.58 919 LEU A C 1
ATOM 1419 O O . LEU A 1 111 ? 13.318 9.182 13.446 1.00 20.41 919 LEU A O 1
ATOM 1435 N N . LEU A 1 112 ? 12.799 10.076 15.457 1.00 14.99 920 LEU A N 1
ATOM 1436 C CA . LEU A 1 112 ? 13.832 11.105 15.429 1.00 15.84 920 LEU A CA 1
ATOM 1437 C C . LEU A 1 112 ? 14.832 10.844 16.545 1.00 17.13 920 LEU A C 1
ATOM 1438 O O . LEU A 1 112 ? 14.468 10.832 17.724 1.00 17.99 920 LEU A O 1
ATOM 1454 N N . LEU A 1 113 ? 16.100 10.657 16.174 1.00 18.34 921 LEU A N 1
ATOM 1455 C CA . LEU A 1 113 ? 17.206 10.540 17.115 1.00 17.75 921 LEU A CA 1
ATOM 1456 C C . LEU A 1 113 ? 17.990 11.841 17.047 1.00 22.24 921 LEU A C 1
ATOM 1457 O O . LEU A 1 113 ? 18.529 12.181 15.988 1.00 23.95 921 LEU A O 1
ATOM 1473 N N . VAL A 1 114 ? 18.026 12.578 18.150 1.00 21.07 922 VAL A N 1
ATOM 1474 C CA . VAL A 1 114 ? 18.791 13.817 18.224 1.00 22.72 922 VAL A CA 1
ATOM 1475 C C . VAL A 1 114 ? 20.113 13.507 18.916 1.00 26.45 922 VAL A C 1
ATOM 1476 O O . VAL A 1 114 ? 20.131 13.065 20.071 1.00 23.27 922 VAL A O 1
ATOM 1489 N N . ASP A 1 115 ? 21.219 13.724 18.195 1.00 29.02 923 ASP A N 1
ATOM 1490 C CA . ASP A 1 115 ? 22.574 13.541 18.702 1.00 27.66 923 ASP A CA 1
ATOM 1491 C C . ASP A 1 115 ? 23.078 14.926 19.086 1.00 25.20 923 ASP A C 1
ATOM 1492 O O . ASP A 1 115 ? 23.277 15.780 18.220 1.00 30.89 923 ASP A O 1
ATOM 1501 N N . ARG A 1 116 ? 23.234 15.151 20.387 1.00 22.35 924 ARG A N 1
ATOM 1502 C CA . ARG A 1 116 ? 23.623 16.428 20.954 1.00 25.60 924 ARG A CA 1
ATOM 1503 C C . ARG A 1 116 ? 25.076 16.433 21.412 1.00 31.66 924 ARG A C 1
ATOM 1504 O O . ARG A 1 116 ? 25.481 17.348 22.133 1.00 39.50 924 ARG A O 1
ATOM 1525 N N . ARG A 1 117 ? 25.856 15.419 21.042 1.00 34.96 925 ARG A N 1
ATOM 1526 C CA . ARG A 1 117 ? 27.199 15.280 21.597 1.00 42.75 925 ARG A CA 1
ATOM 1527 C C . ARG A 1 117 ? 28.067 16.481 21.246 1.00 57.74 925 ARG A C 1
ATOM 1528 O O . ARG A 1 117 ? 28.665 17.106 22.129 1.00 59.42 925 ARG A O 1
ATOM 1549 N N . ASP A 1 118 ? 28.152 16.817 19.961 1.00 63.97 926 ASP A N 1
ATOM 1550 C CA . ASP A 1 118 ? 28.816 18.047 19.534 1.00 78.64 926 ASP A CA 1
ATOM 1551 C C . ASP A 1 118 ? 27.869 19.192 19.867 1.00 78.31 926 ASP A C 1
ATOM 1552 O O . ASP A 1 118 ? 26.999 19.565 19.077 1.00 76.99 926 ASP A O 1
ATOM 1561 N N . ARG A 1 119 ? 28.052 19.765 21.062 1.00 83.69 927 ARG A N 1
ATOM 1562 C CA . ARG A 1 119 ? 27.111 20.741 21.607 1.00 84.12 927 ARG A CA 1
ATOM 1563 C C . ARG A 1 119 ? 26.969 21.981 20.736 1.00 78.00 927 ARG A C 1
ATOM 1564 O O . ARG A 1 119 ? 26.131 22.838 21.042 1.00 84.56 927 ARG A O 1
ATOM 1585 N N . GLY A 1 120 ? 27.805 22.131 19.710 1.00 70.54 928 GLY A N 1
ATOM 1586 C CA . GLY A 1 120 ? 27.680 23.167 18.687 1.00 72.62 928 GLY A CA 1
ATOM 1587 C C . GLY A 1 120 ? 27.092 22.717 17.363 1.00 75.66 928 GLY A C 1
ATOM 1588 O O . GLY A 1 120 ? 26.687 23.607 16.623 1.00 82.16 928 GLY A O 1
ATOM 1592 N N . ARG A 1 121 ? 27.090 21.420 17.039 1.00 74.02 929 ARG A N 1
ATOM 1593 C CA . ARG A 1 121 ? 26.495 20.830 15.808 1.00 71.40 929 ARG A CA 1
ATOM 1594 C C . ARG A 1 121 ? 25.543 19.691 16.200 1.00 54.08 929 ARG A C 1
ATOM 1595 O O . ARG A 1 121 ? 25.916 18.564 16.071 1.00 44.26 929 ARG A O 1
ATOM 1616 N N . ARG A 1 122 ? 24.349 20.036 16.619 1.00 55.17 930 ARG A N 1
ATOM 1617 C CA . ARG A 1 122 ? 23.325 19.048 17.009 1.00 49.49 930 ARG A CA 1
ATOM 1618 C C . ARG A 1 122 ? 22.714 18.489 15.735 1.00 31.27 930 ARG A C 1
ATOM 1619 O O . ARG A 1 122 ? 22.388 19.277 14.926 1.00 31.92 930 ARG A O 1
ATOM 1640 N N . VAL A 1 123 ? 22.569 17.174 15.608 1.00 30.07 931 VAL A N 1
ATOM 1641 C CA . VAL A 1 123 ? 21.975 16.572 14.398 1.00 29.89 931 VAL A CA 1
ATOM 1642 C C . VAL A 1 123 ? 20.736 15.748 14.789 1.00 32.14 931 VAL A C 1
ATOM 1643 O O . VAL A 1 123 ? 20.817 15.065 15.720 1.00 26.24 931 VAL A O 1
ATOM 1656 N N . ALA A 1 124 ? 19.650 15.895 14.055 1.00 27.26 932 ALA A N 1
ATOM 1657 C CA . ALA A 1 124 ? 18.429 15.123 14.272 1.00 24.16 932 ALA A CA 1
ATOM 1658 C C . ALA A 1 124 ? 18.275 14.153 13.108 1.00 25.20 932 ALA A C 1
ATOM 1659 O O . ALA A 1 124 ? 17.949 14.563 11.990 1.00 28.91 932 ALA A O 1
ATOM 1666 N N . TYR A 1 125 ? 18.512 12.873 13.367 1.00 21.02 933 TYR A N 1
ATOM 1667 C CA . TYR A 1 125 ? 18.410 11.844 12.350 1.00 18.47 933 TYR A CA 1
ATOM 1668 C C . TYR A 1 125 ? 16.976 11.327 12.301 1.00 21.32 933 TYR A C 1
ATOM 1669 O O . TYR A 1 125 ? 16.456 10.846 13.311 1.00 22.53 933 TYR A O 1
ATOM 1687 N N . HIS A 1 126 ? 16.345 11.422 11.136 1.00 20.76 934 HIS A N 1
ATOM 1688 C CA . HIS A 1 126 ? 14.944 11.033 10.990 1.00 21.54 934 HIS A CA 1
ATOM 1689 C C . HIS A 1 126 ? 14.843 9.707 10.240 1.00 23.65 934 HIS A C 1
ATOM 1690 O O . HIS A 1 126 ? 15.160 9.625 9.048 1.00 23.16 934 HIS A O 1
ATOM 1704 N N . TYR A 1 127 ? 14.361 8.683 10.945 1.00 18.81 935 TYR A N 1
ATOM 1705 C CA . TYR A 1 127 ? 14.195 7.337 10.418 1.00 14.07 935 TYR A CA 1
ATOM 1706 C C . TYR A 1 127 ? 12.713 7.116 10.179 1.00 19.53 935 TYR A C 1
ATOM 1707 O O . TYR A 1 127 ? 11.927 7.080 11.126 1.00 21.07 935 TYR A O 1
ATOM 1725 N N . ASP A 1 128 ? 12.330 6.979 8.921 1.00 18.28 936 ASP A N 1
ATOM 1726 C CA . ASP A 1 128 ? 10.927 6.815 8.580 1.00 18.77 936 ASP A CA 1
ATOM 1727 C C . ASP A 1 128 ? 10.786 5.612 7.668 1.00 24.39 936 ASP A C 1
ATOM 1728 O O . ASP A 1 128 ? 11.332 5.605 6.559 1.00 21.32 936 ASP A O 1
ATOM 1737 N N . SER A 1 129 ? 10.049 4.596 8.133 1.00 21.07 937 SER A N 1
ATOM 1738 C CA . SER A 1 129 ? 9.847 3.381 7.348 1.00 18.66 937 SER A CA 1
ATOM 1739 C C . SER A 1 129 ? 8.947 3.599 6.136 1.00 20.57 937 SER A C 1
ATOM 1740 O O . SER A 1 129 ? 8.770 2.665 5.339 1.00 21.69 937 SER A O 1
ATOM 1748 N N . THR A 1 130 ? 8.377 4.790 5.977 1.00 23.14 938 THR A N 1
ATOM 1749 C CA . THR A 1 130 ? 7.836 5.254 4.701 1.00 25.32 938 THR A CA 1
ATOM 1750 C C . THR A 1 130 ? 8.576 6.552 4.370 1.00 31.79 938 THR A C 1
ATOM 1751 O O . THR A 1 130 ? 8.145 7.637 4.765 1.00 24.88 938 THR A O 1
ATOM 1762 N N . GLN A 1 131 ? 9.682 6.436 3.637 1.00 26.95 939 GLN A N 1
ATOM 1763 C CA . GLN A 1 131 ? 10.600 7.557 3.452 1.00 25.68 939 GLN A CA 1
ATOM 1764 C C . GLN A 1 131 ? 9.861 8.826 3.053 1.00 26.35 939 GLN A C 1
ATOM 1765 O O . GLN A 1 131 ? 9.103 8.845 2.079 1.00 29.71 939 GLN A O 1
ATOM 1779 N N . GLY A 1 132 ? 10.087 9.891 3.822 1.00 26.38 940 GLY A N 1
ATOM 1780 C CA . GLY A 1 132 ? 9.535 11.191 3.525 1.00 29.85 940 GLY A CA 1
ATOM 1781 C C . GLY A 1 132 ? 8.230 11.526 4.218 1.00 41.59 940 GLY A C 1
ATOM 1782 O O . GLY A 1 132 ? 7.884 12.708 4.318 1.00 28.01 940 GLY A O 1
ATOM 1786 N N . TYR A 1 133 ? 7.496 10.526 4.710 1.00 26.85 941 TYR A N 1
ATOM 1787 C CA . TYR A 1 133 ? 6.116 10.756 5.125 1.00 26.31 941 TYR A CA 1
ATOM 1788 C C . TYR A 1 133 ? 6.023 11.800 6.229 1.00 21.90 941 TYR A C 1
ATOM 1789 O O . TYR A 1 133 ? 5.216 12.731 6.142 1.00 22.42 941 TYR A O 1
ATOM 1807 N N . ASN A 1 134 ? 6.837 11.660 7.280 1.00 21.91 942 ASN A N 1
ATOM 1808 C CA . ASN A 1 134 ? 6.765 12.534 8.443 1.00 21.39 942 ASN A CA 1
ATOM 1809 C C . ASN A 1 134 ? 7.830 13.637 8.435 1.00 24.68 942 ASN A C 1
ATOM 1810 O O . ASN A 1 134 ? 8.085 14.248 9.474 1.00 23.37 942 ASN A O 1
ATOM 1821 N N . ASP A 1 135 ? 8.459 13.908 7.289 1.00 25.63 943 ASP A N 1
ATOM 1822 C CA . ASP A 1 135 ? 9.598 14.825 7.280 1.00 25.22 943 ASP A CA 1
ATOM 1823 C C . ASP A 1 135 ? 9.228 16.225 7.774 1.00 21.33 943 ASP A C 1
ATOM 1824 O O . ASP A 1 135 ? 10.037 16.884 8.439 1.00 29.71 943 ASP A O 1
ATOM 1833 N N . GLY A 1 136 ? 8.029 16.705 7.447 1.00 25.52 944 GLY A N 1
ATOM 1834 C CA . GLY A 1 136 ? 7.638 18.036 7.886 1.00 32.44 944 GLY A CA 1
ATOM 1835 C C . GLY A 1 136 ? 7.582 18.162 9.398 1.00 40.83 944 GLY A C 1
ATOM 1836 O O . GLY A 1 136 ? 8.045 19.152 9.971 1.00 26.57 944 GLY A O 1
ATOM 1840 N N . LEU A 1 137 ? 7.005 17.165 10.064 1.00 25.72 945 LEU A N 1
ATOM 1841 C CA . LEU A 1 137 ? 6.970 17.171 11.522 1.00 21.22 945 LEU A CA 1
ATOM 1842 C C . LEU A 1 137 ? 8.361 16.977 12.099 1.00 21.60 945 LEU A C 1
ATOM 1843 O O . LEU A 1 137 ? 8.723 17.619 13.095 1.00 26.98 945 LEU A O 1
ATOM 1859 N N . ALA A 1 138 ? 9.149 16.092 11.491 1.00 20.37 946 ALA A N 1
ATOM 1860 C CA . ALA A 1 138 ? 10.521 15.903 11.937 1.00 22.60 946 ALA A CA 1
ATOM 1861 C C . ALA A 1 138 ? 11.295 17.213 11.885 1.00 27.62 946 ALA A C 1
ATOM 1862 O O . ALA A 1 138 ? 12.076 17.516 12.794 1.00 24.90 946 ALA A O 1
ATOM 1869 N N . ALA A 1 139 ? 11.097 17.996 10.821 1.00 28.96 947 ALA A N 1
ATOM 1870 C CA . ALA A 1 139 ? 11.814 19.260 10.684 1.00 31.05 947 ALA A CA 1
ATOM 1871 C C . ALA A 1 139 ? 11.379 20.257 11.746 1.00 26.15 947 ALA A C 1
ATOM 1872 O O . ALA A 1 139 ? 12.217 20.959 12.325 1.00 30.59 947 ALA A O 1
ATOM 1879 N N . GLU A 1 140 ? 10.076 20.329 12.026 1.00 25.72 948 GLU A N 1
ATOM 1880 C CA . GLU A 1 140 ? 9.610 21.219 13.082 1.00 28.02 948 GLU A CA 1
ATOM 1881 C C . GLU A 1 140 ? 10.198 20.821 14.429 1.00 34.93 948 GLU A C 1
ATOM 1882 O O . GLU A 1 140 ? 10.639 21.682 15.195 1.00 27.51 948 GLU A O 1
ATOM 1894 N N . LEU A 1 141 ? 10.253 19.520 14.724 1.00 27.76 949 LEU A N 1
ATOM 1895 C CA . LEU A 1 141 ? 10.796 19.102 16.012 1.00 25.56 949 LEU A CA 1
ATOM 1896 C C . LEU A 1 141 ? 12.301 19.317 16.080 1.00 24.66 949 LEU A C 1
ATOM 1897 O O . LEU A 1 141 ? 12.832 19.690 17.134 1.00 23.88 949 LEU A O 1
ATOM 1913 N N . ALA A 1 142 ? 13.009 19.048 14.978 1.00 25.01 950 ALA A N 1
ATOM 1914 C CA . ALA A 1 142 ? 14.448 19.276 14.939 1.00 29.40 950 ALA A CA 1
ATOM 1915 C C . ALA A 1 142 ? 14.766 20.746 15.175 1.00 25.30 950 ALA A C 1
ATOM 1916 O O . ALA A 1 142 ? 15.666 21.077 15.952 1.00 30.24 950 ALA A O 1
ATOM 1923 N N . GLY A 1 143 ? 14.015 21.643 14.537 1.00 31.57 951 GLY A N 1
ATOM 1924 C CA . GLY A 1 143 ? 14.226 23.064 14.764 1.00 41.69 951 GLY A CA 1
ATOM 1925 C C . GLY A 1 143 ? 13.964 23.482 16.198 1.00 43.28 951 GLY A C 1
ATOM 1926 O O . GLY A 1 143 ? 14.664 24.338 16.743 1.00 39.55 951 GLY A O 1
ATOM 1930 N N . ARG A 1 144 ? 12.946 22.900 16.827 1.00 40.24 952 ARG A N 1
ATOM 1931 C CA . ARG A 1 144 ? 12.636 23.275 18.198 1.00 37.69 952 ARG A CA 1
ATOM 1932 C C . ARG A 1 144 ? 13.624 22.691 19.192 1.00 32.19 952 ARG A C 1
ATOM 1933 O O . ARG A 1 144 ? 13.660 23.136 20.344 1.00 35.99 952 ARG A O 1
ATOM 1954 N N . LEU A 1 145 ? 14.403 21.692 18.779 1.00 24.39 953 LEU A N 1
ATOM 1955 C CA . LEU A 1 145 ? 15.496 21.158 19.573 1.00 23.98 953 LEU A CA 1
ATOM 1956 C C . LEU A 1 145 ? 16.852 21.693 19.109 1.00 26.84 953 LEU A C 1
ATOM 1957 O O . LEU A 1 145 ? 17.887 21.093 19.414 1.00 30.07 953 LEU A O 1
ATOM 1973 N N . ASP A 1 146 ? 16.859 22.794 18.357 1.00 37.45 954 ASP A N 1
ATOM 1974 C CA . ASP A 1 146 ? 18.098 23.435 17.908 1.00 40.74 954 ASP A CA 1
ATOM 1975 C C . ASP A 1 146 ? 19.020 22.454 17.187 1.00 34.14 954 ASP A C 1
ATOM 1976 O O . ASP A 1 146 ? 20.232 22.428 17.406 1.00 34.14 954 ASP A O 1
ATOM 1985 N N . ALA A 1 147 ? 18.448 21.646 16.299 1.00 29.49 955 ALA A N 1
ATOM 1986 C CA . ALA A 1 147 ? 19.206 20.618 15.606 1.00 30.65 955 ALA A CA 1
ATOM 1987 C C . ALA A 1 147 ? 18.924 20.672 14.113 1.00 26.39 955 ALA A C 1
ATOM 1988 O O . ALA A 1 147 ? 17.855 21.108 13.678 1.00 29.86 955 ALA A O 1
ATOM 1995 N N . ASN A 1 148 ? 19.905 20.233 13.329 1.00 31.54 956 ASN A N 1
ATOM 1996 C CA . ASN A 1 148 ? 19.768 20.170 11.881 1.00 34.64 956 ASN A CA 1
ATOM 1997 C C . ASN A 1 148 ? 19.208 18.811 11.485 1.00 24.86 956 ASN A C 1
ATOM 1998 O O . ASN A 1 148 ? 19.714 17.775 11.923 1.00 36.67 956 ASN A O 1
ATOM 2009 N N . LEU A 1 149 ? 18.180 18.820 10.643 1.00 35.93 957 LEU A N 1
ATOM 2010 C CA . LEU A 1 149 ? 17.512 17.593 10.240 1.00 33.70 957 LEU A CA 1
ATOM 2011 C C . LEU A 1 149 ? 18.316 16.867 9.169 1.00 39.72 957 LEU A C 1
ATOM 2012 O O . LEU A 1 149 ? 18.744 17.470 8.183 1.00 33.20 957 LEU A O 1
ATOM 2028 N N . GLN A 1 150 ? 18.507 15.566 9.366 1.00 28.36 958 GLN A N 1
ATOM 2029 C CA . GLN A 1 150 ? 19.143 14.697 8.389 1.00 29.92 958 GLN A CA 1
ATOM 2030 C C . GLN A 1 150 ? 18.271 13.461 8.237 1.00 40.16 958 GLN A C 1
ATOM 2031 O O . GLN A 1 150 ? 17.998 12.777 9.226 1.00 27.32 958 GLN A O 1
ATOM 2045 N N . GLN A 1 151 ? 17.835 13.178 7.013 1.00 29.63 959 GLN A N 1
ATOM 2046 C CA . GLN A 1 151 ? 17.157 11.914 6.745 1.00 30.84 959 GLN A CA 1
ATOM 2047 C C . GLN A 1 151 ? 18.150 10.781 6.962 1.00 32.54 959 GLN A C 1
ATOM 2048 O O . GLN A 1 151 ? 19.306 10.868 6.537 1.00 37.21 959 GLN A O 1
ATOM 2062 N N . ALA A 1 152 ? 17.724 9.740 7.667 1.00 20.83 960 ALA A N 1
ATOM 2063 C CA . ALA A 1 152 ? 18.577 8.606 7.941 1.00 22.42 960 ALA A CA 1
ATOM 2064 C C . ALA A 1 152 ? 17.925 7.332 7.419 1.00 28.28 960 ALA A C 1
ATOM 2065 O O . ALA A 1 152 ? 16.696 7.192 7.485 1.00 25.91 960 ALA A O 1
ATOM 2072 N N . PRO A 1 153 ? 18.714 6.392 6.906 1.00 28.42 961 PRO A N 1
ATOM 2073 C CA . PRO A 1 153 ? 18.124 5.205 6.273 1.00 29.20 961 PRO A CA 1
ATOM 2074 C C . PRO A 1 153 ? 17.575 4.201 7.276 1.00 22.36 961 PRO A C 1
ATOM 2075 O O . PRO A 1 153 ? 18.192 3.899 8.301 1.00 21.45 961 PRO A O 1
ATOM 2086 N N . ILE A 1 154 ? 16.387 3.687 6.963 1.00 23.89 962 ILE A N 1
ATOM 2087 C CA . ILE A 1 154 ? 15.786 2.592 7.708 1.00 25.65 962 ILE A CA 1
ATOM 2088 C C . ILE A 1 154 ? 15.092 1.675 6.709 1.00 21.12 962 ILE A C 1
ATOM 2089 O O . ILE A 1 154 ? 14.591 2.120 5.673 1.00 22.43 962 ILE A O 1
ATOM 2105 N N . ARG A 1 155 ? 15.109 0.378 7.003 1.00 21.70 963 ARG A N 1
ATOM 2106 C CA A ARG A 1 155 ? 14.331 -0.566 6.217 0.45 22.16 963 ARG A CA 1
ATOM 2107 C CA B ARG A 1 155 ? 14.330 -0.569 6.221 0.55 21.71 963 ARG A CA 1
ATOM 2108 C C . ARG A 1 155 ? 12.914 -0.039 6.040 1.00 23.42 963 ARG A C 1
ATOM 2109 O O . ARG A 1 155 ? 12.292 0.460 6.986 1.00 23.80 963 ARG A O 1
ATOM 2148 N N . GLN A 1 156 ? 12.405 -0.140 4.818 1.00 23.23 964 GLN A N 1
ATOM 2149 C CA . GLN A 1 156 ? 11.086 0.381 4.498 1.00 20.90 964 GLN A CA 1
ATOM 2150 C C . GLN A 1 156 ? 10.017 -0.662 4.802 1.00 23.78 964 GLN A C 1
ATOM 2151 O O . GLN A 1 156 ? 10.226 -1.863 4.611 1.00 24.40 964 GLN A O 1
ATOM 2165 N N . GLN A 1 157 ? 8.888 -0.191 5.321 1.00 24.01 965 GLN A N 1
ATOM 2166 C CA . GLN A 1 157 ? 7.792 -1.084 5.669 1.00 24.41 965 GLN A CA 1
ATOM 2167 C C . GLN A 1 157 ? 7.170 -1.680 4.412 1.00 20.92 965 GLN A C 1
ATOM 2168 O O . GLN A 1 157 ? 7.088 -1.042 3.357 1.00 26.25 965 GLN A O 1
ATOM 2182 N N . GLN A 1 158 ? 6.745 -2.939 4.528 1.00 22.88 966 GLN A N 1
ATOM 2183 C CA . GLN A 1 158 ? 6.097 -3.653 3.440 1.00 23.74 966 GLN A CA 1
ATOM 2184 C C . GLN A 1 158 ? 4.651 -3.995 3.778 1.00 22.88 966 GLN A C 1
ATOM 2185 O O . GLN A 1 158 ? 4.023 -4.790 3.073 1.00 25.54 966 GLN A O 1
ATOM 2199 N N . ASN A 1 159 ? 4.122 -3.411 4.848 1.00 23.63 967 ASN A N 1
ATOM 2200 C CA . ASN A 1 159 ? 2.709 -3.452 5.175 1.00 18.13 967 ASN A CA 1
ATOM 2201 C C . ASN A 1 159 ? 2.357 -2.087 5.744 1.00 17.29 967 ASN A C 1
ATOM 2202 O O . ASN A 1 159 ? 3.229 -1.236 5.964 1.00 21.18 967 ASN A O 1
ATOM 2213 N N . SER A 1 160 ? 1.066 -1.869 5.990 1.00 18.54 968 SER A N 1
ATOM 2214 C CA . SER A 1 160 ? 0.589 -0.566 6.417 1.00 17.73 968 SER A CA 1
ATOM 2215 C C . SER A 1 160 ? 0.280 -0.492 7.911 1.00 16.11 968 SER A C 1
ATOM 2216 O O . SER A 1 160 ? -0.440 0.416 8.341 1.00 17.25 968 SER A O 1
ATOM 2224 N N . TYR A 1 161 ? 0.845 -1.387 8.725 1.00 17.78 969 TYR A N 1
ATOM 2225 C CA . TYR A 1 161 ? 0.513 -1.412 10.141 1.00 17.10 969 TYR A CA 1
ATOM 2226 C C . TYR A 1 161 ? 1.701 -1.511 11.081 1.00 16.93 969 TYR A C 1
ATOM 2227 O O . TYR A 1 161 ? 1.509 -1.336 12.294 1.00 15.25 969 TYR A O 1
ATOM 2245 N N . ASP A 1 162 ? 2.917 -1.747 10.583 1.00 18.25 970 ASP A N 1
ATOM 2246 C CA . ASP A 1 162 ? 4.070 -1.982 11.444 1.00 17.01 970 ASP A CA 1
ATOM 2247 C C . ASP A 1 162 ? 4.961 -0.751 11.677 1.00 16.47 970 ASP A C 1
ATOM 2248 O O . ASP A 1 162 ? 6.013 -0.885 12.313 1.00 16.44 970 ASP A O 1
ATOM 2257 N N . CYS A 1 163 ? 4.563 0.453 11.251 1.00 16.29 971 CYS A N 1
ATOM 2258 C CA . CYS A 1 163 ? 5.457 1.597 11.445 1.00 15.04 971 CYS A CA 1
ATOM 2259 C C . CYS A 1 163 ? 5.858 1.788 12.904 1.00 16.61 971 CYS A C 1
ATOM 2260 O O . CYS A 1 163 ? 7.009 2.123 13.196 1.00 16.56 971 CYS A O 1
ATOM 2267 N N . GLY A 1 164 ? 4.918 1.614 13.838 1.00 15.05 972 GLY A N 1
ATOM 2268 C CA . GLY A 1 164 ? 5.269 1.714 15.244 1.00 13.47 972 GLY A CA 1
ATOM 2269 C C . GLY A 1 164 ? 6.289 0.682 15.697 1.00 15.79 972 GLY A C 1
ATOM 2270 O O . GLY A 1 164 ? 7.082 0.950 16.603 1.00 16.24 972 GLY A O 1
ATOM 2274 N N . VAL A 1 165 ? 6.252 -0.520 15.114 1.00 13.58 973 VAL A N 1
ATOM 2275 C CA . VAL A 1 165 ? 7.245 -1.535 15.461 1.00 17.04 973 VAL A CA 1
ATOM 2276 C C . VAL A 1 165 ? 8.621 -1.145 14.924 1.00 16.76 973 VAL A C 1
ATOM 2277 O O . VAL A 1 165 ? 9.640 -1.353 15.593 1.00 18.31 973 VAL A O 1
ATOM 2290 N N . PHE A 1 166 ? 8.679 -0.570 13.715 1.00 16.46 974 PHE A N 1
ATOM 2291 C CA . PHE A 1 166 ? 9.945 -0.029 13.212 1.00 18.20 974 PHE A CA 1
ATOM 2292 C C . PHE A 1 166 ? 10.516 1.008 14.173 1.00 19.26 974 PHE A C 1
ATOM 2293 O O . PHE A 1 166 ? 11.720 0.997 14.472 1.00 18.15 974 PHE A O 1
ATOM 2310 N N . VAL A 1 167 ? 9.664 1.887 14.708 1.00 14.44 975 VAL A N 1
ATOM 2311 C CA . VAL A 1 167 ? 10.130 2.911 15.636 1.00 16.24 975 VAL A CA 1
ATOM 2312 C C . VAL A 1 167 ? 10.729 2.269 16.878 1.00 17.01 975 VAL A C 1
ATOM 2313 O O . VAL A 1 167 ? 11.808 2.653 17.336 1.00 16.60 975 VAL A O 1
ATOM 2326 N N . LEU A 1 168 ? 10.046 1.261 17.429 1.00 14.77 976 LEU A N 1
ATOM 2327 C CA . LEU A 1 168 ? 10.476 0.686 18.696 1.00 13.92 976 LEU A CA 1
ATOM 2328 C C . LEU A 1 168 ? 11.708 -0.191 18.506 1.00 14.91 976 LEU A C 1
ATOM 2329 O O . LEU A 1 168 ? 12.673 -0.096 19.274 1.00 16.17 976 LEU A O 1
ATOM 2345 N N . ASP A 1 169 ? 11.695 -1.036 17.483 1.00 17.67 977 ASP A N 1
ATOM 2346 C CA . ASP A 1 169 ? 12.856 -1.884 17.230 1.00 22.30 977 ASP A CA 1
ATOM 2347 C C . ASP A 1 169 ? 14.027 -1.074 16.701 1.00 19.27 977 ASP A C 1
ATOM 2348 O O . ASP A 1 169 ? 15.180 -1.377 17.028 1.00 22.45 977 ASP A O 1
ATOM 2357 N N . GLY A 1 170 ? 13.752 -0.024 15.922 1.00 17.87 978 GLY A N 1
ATOM 2358 C CA . GLY A 1 170 ? 14.808 0.899 15.537 1.00 20.89 978 GLY A CA 1
ATOM 2359 C C . GLY A 1 170 ? 15.461 1.573 16.729 1.00 21.85 978 GLY A C 1
ATOM 2360 O O . GLY A 1 170 ? 16.688 1.683 16.800 1.00 19.71 978 GLY A O 1
ATOM 2364 N N . THR A 1 171 ? 14.650 2.035 17.685 1.00 17.59 979 THR A N 1
ATOM 2365 C CA . THR A 1 171 ? 15.202 2.622 18.896 1.00 18.34 979 THR A CA 1
ATOM 2366 C C . THR A 1 171 ? 16.087 1.620 19.620 1.00 20.63 979 THR A C 1
ATOM 2367 O O . THR A 1 171 ? 17.204 1.950 20.041 1.00 19.76 979 THR A O 1
ATOM 2378 N N . ARG A 1 172 ? 15.600 0.387 19.780 1.00 17.98 980 ARG A N 1
ATOM 2379 C CA . ARG A 1 172 ? 16.350 -0.618 20.529 1.00 18.56 980 ARG A CA 1
ATOM 2380 C C . ARG A 1 172 ? 17.653 -0.971 19.823 1.00 19.34 980 ARG A C 1
ATOM 2381 O O . ARG A 1 172 ? 18.681 -1.147 20.481 1.00 19.66 980 ARG A O 1
ATOM 2402 N N . GLU A 1 173 ? 17.638 -1.054 18.491 1.00 19.14 981 GLU A N 1
ATOM 2403 C CA . GLU A 1 173 ? 18.877 -1.311 17.761 1.00 24.26 981 GLU A CA 1
ATOM 2404 C C . GLU A 1 173 ? 19.835 -0.131 17.869 1.00 23.79 981 GLU A C 1
ATOM 2405 O O . GLU A 1 173 ? 21.043 -0.322 18.064 1.00 22.98 981 GLU A O 1
ATOM 2417 N N . LEU A 1 174 ? 19.324 1.100 17.754 1.00 20.13 982 LEU A N 1
ATOM 2418 C CA . LEU A 1 174 ? 20.190 2.268 17.897 1.00 23.48 982 LEU A CA 1
ATOM 2419 C C . LEU A 1 174 ? 20.835 2.314 19.279 1.00 28.33 982 LEU A C 1
ATOM 2420 O O . LEU A 1 174 ? 22.019 2.654 19.400 1.00 21.12 982 LEU A O 1
ATOM 2436 N N . VAL A 1 175 ? 20.081 1.974 20.333 1.00 19.67 983 VAL A N 1
ATOM 2437 C CA . VAL A 1 175 ? 20.645 1.985 21.683 1.00 19.55 983 VAL A CA 1
ATOM 2438 C C . VAL A 1 175 ? 21.784 0.976 21.789 1.00 21.01 983 VAL A C 1
ATOM 2439 O O . VAL A 1 175 ? 22.839 1.265 22.372 1.00 26.91 983 VAL A O 1
ATOM 2452 N N . ARG A 1 176 ? 21.591 -0.219 21.227 1.00 20.28 98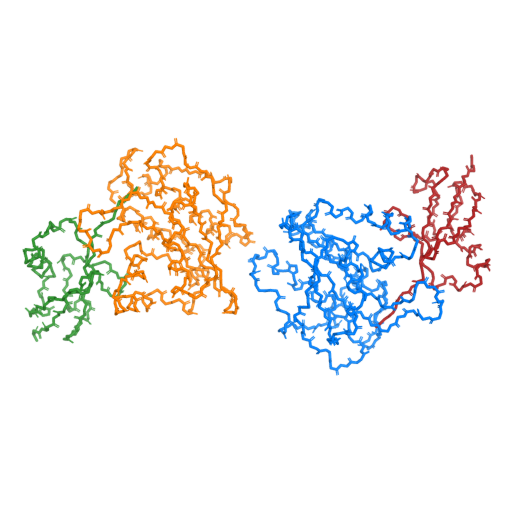4 ARG A N 1
ATOM 2453 C CA . ARG A 1 176 ? 22.657 -1.218 21.226 1.00 26.75 984 ARG A CA 1
ATOM 2454 C C . ARG A 1 176 ? 23.892 -0.694 20.507 1.00 25.88 984 ARG A C 1
ATOM 2455 O O . ARG A 1 176 ? 25.022 -0.866 20.985 1.00 26.69 984 ARG A O 1
ATOM 2476 N N . ARG A 1 177 ? 23.698 -0.040 19.364 1.00 20.82 985 ARG A N 1
ATOM 2477 C CA . ARG A 1 177 ? 24.829 0.503 18.621 1.00 24.40 985 ARG A CA 1
ATOM 2478 C C . ARG A 1 177 ? 25.514 1.627 19.386 1.00 32.90 985 ARG A C 1
ATOM 2479 O O . ARG A 1 177 ? 26.748 1.733 19.374 1.00 26.37 985 ARG A O 1
ATOM 2500 N N . LEU A 1 178 ? 24.740 2.476 20.061 1.00 22.62 986 LEU A N 1
ATOM 2501 C CA . LEU A 1 178 ? 25.357 3.545 20.834 1.00 20.55 986 LEU A CA 1
ATOM 2502 C C . LEU A 1 178 ? 26.137 2.990 22.016 1.00 20.25 986 LEU A C 1
ATOM 2503 O O . LEU A 1 178 ? 27.244 3.458 22.307 1.00 26.99 986 LEU A O 1
ATOM 2519 N N . ALA A 1 179 ? 25.573 2.001 22.711 1.00 21.33 987 ALA A N 1
ATOM 2520 C CA . ALA A 1 179 ? 26.269 1.371 23.824 1.00 24.66 987 ALA A CA 1
ATOM 2521 C C . ALA A 1 179 ? 27.562 0.714 23.354 1.00 33.40 987 ALA A C 1
ATOM 2522 O O . ALA A 1 179 ? 28.574 0.729 24.067 1.00 27.70 987 ALA A O 1
ATOM 2529 N N . ALA A 1 180 ? 27.550 0.147 22.153 1.00 29.98 988 ALA A N 1
ATOM 2530 C CA . ALA A 1 180 ? 28.722 -0.506 21.579 1.00 32.39 988 ALA A CA 1
ATOM 2531 C C . ALA A 1 180 ? 29.667 0.464 20.884 1.00 29.18 988 ALA A C 1
ATOM 2532 O O . ALA A 1 180 ? 30.712 0.033 20.382 1.00 30.93 988 ALA A O 1
ATOM 2539 N N . ARG A 1 181 ? 29.333 1.753 20.826 1.00 25.74 989 ARG A N 1
ATOM 2540 C CA . ARG A 1 181 ? 30.132 2.754 20.114 1.00 22.60 989 ARG A CA 1
ATOM 2541 C C . ARG A 1 181 ? 30.290 2.432 18.628 1.00 33.69 989 ARG A C 1
ATOM 2542 O O . ARG A 1 181 ? 31.302 2.780 18.010 1.00 31.23 989 ARG A O 1
ATOM 2563 N N . ARG A 1 182 ? 29.289 1.793 18.028 1.00 32.52 990 ARG A N 1
ATOM 2564 C CA A ARG A 1 182 ? 29.351 1.481 16.603 0.48 31.06 990 ARG A CA 1
ATOM 2565 C CA B ARG A 1 182 ? 29.349 1.488 16.602 0.52 31.02 990 ARG A CA 1
ATOM 2566 C C . ARG A 1 182 ? 29.186 2.773 15.801 1.00 34.81 990 ARG A C 1
ATOM 2567 O O . ARG A 1 182 ? 28.283 3.568 16.097 1.00 51.24 990 ARG A O 1
ATOM 2606 N N . PRO A 1 183 ? 30.030 3.026 14.801 1.00 31.14 991 PRO A N 1
ATOM 2607 C CA . PRO A 1 183 ? 29.892 4.286 14.054 1.00 30.53 991 PRO A CA 1
ATOM 2608 C C . PRO A 1 183 ? 28.688 4.342 13.126 1.00 29.48 991 PRO A C 1
ATOM 2609 O O . PRO A 1 183 ? 28.176 5.438 12.873 1.00 36.73 991 PRO A O 1
ATOM 2620 N N . ASP A 1 184 ? 28.232 3.221 12.578 1.00 27.88 992 ASP A N 1
ATOM 2621 C CA . ASP A 1 184 ? 27.211 3.257 11.533 1.00 30.05 992 ASP A CA 1
ATOM 2622 C C . ASP A 1 184 ? 25.827 3.101 12.154 1.00 28.08 992 ASP A C 1
ATOM 2623 O O . ASP A 1 184 ? 25.499 2.043 12.701 1.00 31.92 992 ASP A O 1
ATOM 2632 N N . LEU A 1 185 ? 25.007 4.151 12.048 1.00 25.22 993 LEU A N 1
ATOM 2633 C CA . LEU A 1 185 ? 23.620 4.117 12.503 1.00 31.35 993 LEU A CA 1
ATOM 2634 C C . LEU A 1 185 ? 22.630 3.959 11.344 1.00 31.70 993 LEU A C 1
ATOM 2635 O O . LEU A 1 185 ? 21.464 4.347 11.475 1.00 27.19 993 LEU A O 1
ATOM 2651 N N . ASN A 1 186 ? 23.079 3.402 10.216 1.00 28.13 994 ASN A N 1
ATOM 2652 C CA . ASN A 1 186 ? 22.207 3.058 9.091 1.00 26.35 994 ASN A CA 1
ATOM 2653 C C . ASN A 1 186 ? 21.360 1.851 9.477 1.00 24.85 994 ASN A C 1
ATOM 2654 O O . ASN A 1 186 ? 21.895 0.801 9.841 1.00 24.64 994 ASN A O 1
ATOM 2665 N N . LEU A 1 187 ? 20.032 2.000 9.427 1.00 23.85 995 LEU A N 1
ATOM 2666 C CA . LEU A 1 187 ? 19.115 0.943 9.837 1.00 22.70 995 LEU A CA 1
ATOM 2667 C C . LEU A 1 187 ? 18.483 0.218 8.656 1.00 24.00 995 LEU A C 1
ATOM 2668 O O . LEU A 1 187 ? 17.404 -0.374 8.789 1.00 22.55 995 LEU A O 1
ATOM 2684 N N . ASN A 1 188 ? 19.127 0.238 7.498 1.00 27.47 996 ASN A N 1
ATOM 2685 C CA . ASN A 1 188 ? 18.586 -0.492 6.367 1.00 26.44 996 ASN A CA 1
ATOM 2686 C C . ASN A 1 188 ? 18.550 -1.992 6.620 1.00 24.06 996 ASN A C 1
ATOM 2687 O O . ASN A 1 188 ? 17.743 -2.686 6.007 1.00 27.10 996 ASN A O 1
ATOM 2698 N N . ASN A 1 189 ? 19.370 -2.494 7.539 1.00 23.86 997 ASN A N 1
ATOM 2699 C CA . ASN A 1 189 ? 19.415 -3.912 7.865 1.00 31.27 997 ASN A CA 1
ATOM 2700 C C . ASN A 1 189 ? 18.574 -4.267 9.088 1.00 37.89 997 ASN A C 1
ATOM 2701 O O . ASN A 1 189 ? 18.690 -5.385 9.604 1.00 29.19 997 ASN A O 1
ATOM 2712 N N . LEU A 1 190 ? 17.713 -3.356 9.547 1.00 33.21 998 LEU A N 1
ATOM 2713 C CA . LEU A 1 190 ? 16.960 -3.582 10.774 1.00 25.02 998 LEU A CA 1
ATOM 2714 C C . LEU A 1 190 ? 16.030 -4.777 10.630 1.00 23.67 998 LEU A C 1
ATOM 2715 O O . LEU A 1 190 ? 15.310 -4.905 9.635 1.00 28.47 998 LEU A O 1
ATOM 2731 N N . VAL A 1 191 ? 16.022 -5.632 11.651 1.00 24.50 999 VAL A N 1
ATOM 2732 C CA . VAL A 1 191 ? 15.092 -6.751 11.750 1.00 36.80 999 VAL A CA 1
ATOM 2733 C C . VAL A 1 191 ? 14.061 -6.405 12.817 1.00 25.04 999 VAL A C 1
ATOM 2734 O O . VAL A 1 191 ? 14.420 -6.106 13.967 1.00 34.41 999 VAL A O 1
ATOM 2747 N N . ILE A 1 192 ? 12.772 -6.419 12.407 1.00 25.12 1000 ILE A N 1
ATOM 2748 C CA A ILE A 1 192 ? 11.624 -6.101 13.239 0.26 28.42 1000 ILE A CA 1
ATOM 2749 C CA B ILE A 1 192 ? 11.648 -6.092 13.282 0.74 24.18 1000 ILE A CA 1
ATOM 2750 C C . ILE A 1 192 ? 11.037 -7.384 13.805 1.00 25.24 1000 ILE A C 1
ATOM 2751 O O . ILE A 1 192 ? 11.080 -8.436 13.161 1.00 27.49 1000 ILE A O 1
ATOM 2780 N N . SER A 1 193 ? 10.490 -7.307 15.018 1.00 23.15 1001 SER A N 1
ATOM 2781 C CA . SER A 1 193 ? 9.741 -8.426 15.587 1.00 21.82 1001 SER A CA 1
ATOM 2782 C C . SER A 1 193 ? 8.534 -7.909 16.365 1.00 18.79 1001 SER A C 1
ATOM 2783 O O . SER A 1 193 ? 8.646 -7.514 17.532 1.00 22.56 1001 SER A O 1
ATOM 2791 N N . ARG A 1 194 ? 7.368 -7.956 15.728 1.00 21.49 1002 ARG A N 1
ATOM 2792 C CA . ARG A 1 194 ? 6.154 -7.616 16.449 1.00 20.32 1002 ARG A CA 1
ATOM 2793 C C . ARG A 1 194 ? 5.892 -8.611 17.574 1.00 21.40 1002 ARG A C 1
ATOM 2794 O O . ARG A 1 194 ? 5.442 -8.222 18.659 1.00 20.02 1002 ARG A O 1
ATOM 2815 N N . GLN A 1 195 ? 6.179 -9.899 17.345 1.00 20.35 1003 GLN A N 1
ATOM 2816 C CA . GLN A 1 195 ? 5.914 -10.887 18.386 1.00 24.84 1003 GLN A CA 1
ATOM 2817 C C . GLN A 1 195 ? 6.729 -10.601 19.643 1.00 19.90 1003 GLN A C 1
ATOM 2818 O O . GLN A 1 195 ? 6.207 -10.693 20.761 1.00 23.25 1003 GLN A O 1
ATOM 2832 N N . GLU A 1 196 ? 8.013 -10.269 19.487 1.00 22.05 1004 GLU A N 1
ATOM 2833 C CA . GLU A 1 196 ? 8.836 -9.978 20.657 1.00 23.67 1004 GLU A CA 1
ATOM 2834 C C . GLU A 1 196 ? 8.319 -8.744 21.392 1.00 22.85 1004 GLU A C 1
ATOM 2835 O O . GLU A 1 196 ? 8.310 -8.708 22.628 1.00 25.62 1004 GLU A O 1
ATOM 2847 N N . LEU A 1 197 ? 7.850 -7.736 20.655 1.00 21.85 1005 LEU A N 1
ATOM 2848 C CA . LEU A 1 197 ? 7.245 -6.578 21.303 1.00 20.55 1005 LEU A CA 1
ATOM 2849 C C . LEU A 1 197 ? 6.009 -6.985 22.090 1.00 19.74 1005 LEU A C 1
ATOM 2850 O O . LEU A 1 197 ? 5.814 -6.563 23.238 1.00 22.52 1005 LEU A O 1
ATOM 2866 N N . ARG A 1 198 ? 5.146 -7.797 21.479 1.00 18.59 1006 ARG A N 1
ATOM 2867 C CA . ARG A 1 198 ? 3.954 -8.249 22.180 1.00 20.20 1006 ARG A CA 1
ATOM 2868 C C . ARG A 1 198 ? 4.326 -9.050 23.419 1.00 23.45 1006 ARG A C 1
ATOM 2869 O O . ARG A 1 198 ? 3.676 -8.923 24.463 1.00 29.62 1006 ARG A O 1
ATOM 2890 N N . ASP A 1 199 ? 5.397 -9.843 23.335 1.00 23.65 1007 ASP A N 1
ATOM 2891 C CA . ASP A 1 199 ? 5.891 -10.555 24.509 1.00 26.40 1007 ASP A CA 1
ATOM 2892 C C . ASP A 1 199 ? 6.323 -9.579 25.598 1.00 24.72 1007 ASP A C 1
ATOM 2893 O O . ASP A 1 199 ? 5.989 -9.756 26.776 1.00 29.69 1007 ASP A O 1
ATOM 2902 N N . ARG A 1 200 ? 7.052 -8.525 25.220 1.00 25.59 1008 ARG A N 1
ATOM 2903 C CA . ARG A 1 200 ? 7.502 -7.555 26.218 1.00 27.77 1008 ARG A CA 1
ATOM 2904 C C . ARG A 1 200 ? 6.322 -6.846 26.870 1.00 27.76 1008 ARG A C 1
ATOM 2905 O O . ARG A 1 200 ? 6.298 -6.653 28.091 1.00 27.62 1008 ARG A O 1
ATOM 2926 N N . LEU A 1 201 ? 5.339 -6.432 26.067 1.00 23.18 1009 LEU A N 1
ATOM 2927 C CA . LEU A 1 201 ? 4.189 -5.718 26.601 1.00 22.95 1009 LEU A CA 1
ATOM 2928 C C . LEU A 1 201 ? 3.370 -6.600 27.531 1.00 28.55 1009 LEU A C 1
ATOM 2929 O O . LEU A 1 201 ? 2.761 -6.103 28.483 1.00 34.28 1009 LEU A O 1
ATOM 2945 N N . GLY A 1 202 ? 3.330 -7.905 27.270 1.00 34.61 1010 GLY A N 1
ATOM 2946 C CA . GLY A 1 202 ? 2.525 -8.790 28.092 1.00 44.50 1010 GLY A CA 1
ATOM 2947 C C . GLY A 1 202 ? 3.200 -9.265 29.359 1.00 59.31 1010 GLY A C 1
ATOM 2948 O O . GLY A 1 202 ? 2.511 -9.708 30.284 1.00 68.70 1010 GLY A O 1
ATOM 2952 N N . ALA A 1 203 ? 4.524 -9.191 29.424 1.00 59.35 1011 ALA A N 1
ATOM 2953 C CA . ALA A 1 203 ? 5.260 -9.649 30.594 1.00 68.46 1011 ALA A CA 1
ATOM 2954 C C . ALA A 1 203 ? 4.741 -8.961 31.853 1.00 74.36 1011 ALA A C 1
ATOM 2955 O O . ALA A 1 203 ? 3.930 -9.523 32.592 1.00 78.48 1011 ALA A O 1
ATOM 2962 N N . PRO B 1 21 ? 63.085 -6.371 25.776 1.00 32.46 829 PRO B N 1
ATOM 2963 C CA . PRO B 1 21 ? 64.284 -5.513 25.780 1.00 24.44 829 PRO B CA 1
ATOM 2964 C C . PRO B 1 21 ? 64.365 -4.592 27.000 1.00 27.00 829 PRO B C 1
ATOM 2965 O O . PRO B 1 21 ? 63.339 -4.214 27.568 1.00 30.24 829 PRO B O 1
ATOM 2976 N N . VAL B 1 22 ? 65.596 -4.242 27.382 1.00 28.34 830 VAL B N 1
ATOM 2977 C CA . VAL B 1 22 ? 65.827 -3.399 28.546 1.00 26.37 830 VAL B CA 1
ATOM 2978 C C . VAL B 1 22 ? 65.205 -2.030 28.323 1.00 18.74 830 VAL B C 1
ATOM 2979 O O . VAL B 1 22 ? 65.349 -1.431 27.255 1.00 22.11 830 VAL B O 1
ATOM 2992 N N . LEU B 1 23 ? 64.555 -1.510 29.358 1.00 22.22 831 LEU B N 1
ATOM 2993 C CA . LEU B 1 23 ? 63.954 -0.178 29.322 1.00 20.38 831 LEU B CA 1
ATOM 2994 C C . LEU B 1 23 ? 64.233 0.542 30.635 1.00 21.03 831 LEU B C 1
ATOM 2995 O O . LEU B 1 23 ? 63.844 0.072 31.713 1.00 21.01 831 LEU B O 1
ATOM 3011 N N . GLY B 1 24 ? 64.867 1.709 30.537 1.00 19.90 832 GLY B N 1
ATOM 3012 C CA . GLY B 1 24 ? 65.192 2.500 31.694 1.00 18.73 832 GLY B CA 1
ATOM 3013 C C . GLY B 1 24 ? 64.030 3.346 32.152 1.00 18.89 832 GLY B C 1
ATOM 3014 O O . GLY B 1 24 ? 62.973 3.418 31.515 1.00 19.51 832 GLY B O 1
ATOM 3018 N N . PRO B 1 25 ? 64.228 4.027 33.291 1.00 22.43 833 PRO B N 1
ATOM 3019 C CA . PRO B 1 25 ? 63.123 4.794 33.893 1.00 26.13 833 PRO B CA 1
ATOM 3020 C C . PRO B 1 25 ? 62.617 5.940 33.036 1.00 23.57 833 PRO B C 1
ATOM 3021 O O . PRO B 1 25 ? 61.420 6.233 33.057 1.00 23.69 833 PRO B O 1
ATOM 3032 N N . THR B 1 26 ? 63.500 6.614 32.284 1.00 20.90 834 THR B N 1
ATOM 3033 C CA . THR B 1 26 ? 63.068 7.730 31.446 1.00 17.35 834 THR B CA 1
ATOM 3034 C C . THR B 1 26 ? 63.504 7.558 29.996 1.00 16.62 834 THR B C 1
ATOM 3035 O O . THR B 1 26 ? 63.386 8.502 29.202 1.00 18.07 834 THR B O 1
ATOM 3046 N N . GLN B 1 27 ? 63.979 6.383 29.632 1.00 16.73 835 GLN B N 1
ATOM 3047 C CA . GLN B 1 27 ? 64.365 6.106 28.263 1.00 17.79 835 GLN B CA 1
ATOM 3048 C C . GLN B 1 27 ? 63.183 6.215 27.307 1.00 15.28 835 GLN B C 1
ATOM 3049 O O . GLN B 1 27 ? 62.068 5.755 27.584 1.00 14.50 835 GLN B O 1
ATOM 3063 N N . TRP B 1 28 ? 63.431 6.823 26.156 1.00 13.72 836 TRP B N 1
ATOM 3064 C CA . TRP B 1 28 ? 62.445 6.781 25.090 1.00 13.39 836 TRP B CA 1
ATOM 3065 C C . TRP B 1 28 ? 62.205 5.340 24.656 1.00 14.24 836 TRP B C 1
ATOM 3066 O O . TRP B 1 28 ? 63.154 4.572 24.453 1.00 14.67 836 TRP B O 1
ATOM 3087 N N . LEU B 1 29 ? 60.940 4.979 24.461 1.00 13.58 837 LEU B N 1
ATOM 3088 C CA . LEU B 1 29 ? 60.636 3.662 23.924 1.00 12.51 837 LEU B CA 1
ATOM 3089 C C . LEU B 1 29 ? 61.084 3.542 22.475 1.00 13.44 837 LEU B C 1
ATOM 3090 O O . LEU B 1 29 ? 60.895 4.446 21.660 1.00 13.59 837 LEU B O 1
ATOM 3106 N N . GLY B 1 30 ? 61.670 2.405 22.150 1.00 14.55 838 GLY B N 1
ATOM 3107 C CA . GLY B 1 30 ? 61.915 2.035 20.776 1.00 13.62 838 GLY B CA 1
ATOM 3108 C C . GLY B 1 30 ? 60.835 1.107 20.270 1.00 12.11 838 GLY B C 1
ATOM 3109 O O . GLY B 1 30 ? 59.979 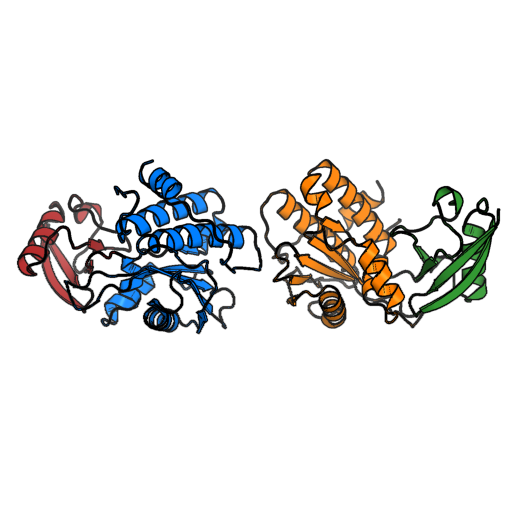0.627 21.016 1.00 13.88 838 GLY B O 1
ATOM 3113 N N . ASP B 1 31 ? 60.886 0.843 18.969 1.00 12.54 839 ASP B N 1
ATOM 3114 C CA . ASP B 1 31 ? 59.914 -0.063 18.400 1.00 11.87 839 ASP B CA 1
ATOM 3115 C C . ASP B 1 31 ? 59.984 -1.441 19.048 1.00 13.24 839 ASP B C 1
ATOM 3116 O O . ASP B 1 31 ? 58.958 -2.122 19.143 1.00 15.00 839 ASP B O 1
ATOM 3125 N N . GLU B 1 32 ? 61.175 -1.858 19.509 1.00 14.11 840 GLU B N 1
ATOM 3126 C CA . GLU B 1 32 ? 61.304 -3.158 20.165 1.00 16.10 840 GLU B CA 1
ATOM 3127 C C . GLU B 1 32 ? 60.502 -3.215 21.459 1.00 13.70 840 GLU B C 1
ATOM 3128 O O . GLU B 1 32 ? 59.915 -4.253 21.785 1.00 15.08 840 GLU B O 1
ATOM 3140 N N . HIS B 1 33 ? 60.451 -2.112 22.209 1.00 13.01 841 HIS B N 1
ATOM 3141 C CA . HIS B 1 33 ? 59.672 -2.097 23.443 1.00 15.44 841 HIS B CA 1
ATOM 3142 C C . HIS B 1 33 ? 58.182 -2.184 23.155 1.00 14.44 841 HIS B C 1
ATOM 3143 O O . HIS B 1 33 ? 57.451 -2.932 23.820 1.00 16.66 841 HIS B O 1
ATOM 3157 N N . ILE B 1 34 ? 57.716 -1.391 22.189 1.00 13.75 842 ILE B N 1
ATOM 3158 C CA . ILE B 1 34 ? 56.312 -1.405 21.805 1.00 12.37 842 ILE B CA 1
ATOM 3159 C C . ILE B 1 34 ? 55.919 -2.765 21.258 1.00 15.92 842 ILE B C 1
ATOM 3160 O O . ILE B 1 34 ? 54.881 -3.325 21.636 1.00 15.34 842 ILE B O 1
ATOM 3176 N N . GLN B 1 35 ? 56.742 -3.325 20.364 1.00 14.52 843 GLN B N 1
ATOM 3177 C CA . GLN B 1 35 ? 56.419 -4.634 19.811 1.00 18.39 843 GLN B CA 1
ATOM 3178 C C . GLN B 1 35 ? 56.387 -5.702 20.892 1.00 17.75 843 GLN B C 1
ATOM 3179 O O . GLN B 1 35 ? 55.496 -6.554 20.896 1.00 17.66 843 GLN B O 1
ATOM 3193 N N . ARG B 1 36 ? 57.345 -5.683 21.824 1.00 16.72 844 ARG B N 1
ATOM 3194 C CA . ARG B 1 36 ? 57.344 -6.706 22.868 1.00 13.81 844 ARG B CA 1
ATOM 3195 C C . ARG B 1 36 ? 56.068 -6.644 23.704 1.00 17.97 844 ARG B C 1
ATOM 3196 O O . ARG B 1 36 ? 55.437 -7.677 23.962 1.00 18.58 844 ARG B O 1
ATOM 3217 N N . ASP B 1 37 ? 55.649 -5.444 24.117 1.00 16.31 845 ASP B N 1
ATOM 3218 C CA . ASP B 1 37 ? 54.432 -5.339 24.913 1.00 17.92 845 ASP B CA 1
ATOM 3219 C C . ASP B 1 37 ? 53.200 -5.734 24.113 1.00 20.57 845 ASP B C 1
ATOM 3220 O O . ASP B 1 37 ? 52.276 -6.341 24.664 1.00 19.83 845 ASP B O 1
ATOM 3229 N N . TYR B 1 38 ? 53.172 -5.419 22.813 1.00 18.60 846 TYR B N 1
ATOM 3230 C CA . TYR B 1 38 ? 52.077 -5.872 21.960 1.00 18.88 846 TYR B CA 1
ATOM 3231 C C . TYR B 1 38 ? 52.056 -7.396 21.831 1.00 16.45 846 TYR B C 1
ATOM 3232 O O . TYR B 1 38 ? 50.974 -7.994 21.762 1.00 20.21 846 TYR B O 1
ATOM 3250 N N . GLU B 1 39 ? 53.222 -8.043 21.828 1.00 19.83 847 GLU B N 1
ATOM 3251 C CA . GLU B 1 39 ? 53.249 -9.500 21.794 1.00 21.75 847 GLU B CA 1
ATOM 3252 C C . GLU B 1 39 ? 52.703 -10.083 23.089 1.00 22.68 847 GLU B C 1
ATOM 3253 O O . GLU B 1 39 ? 51.942 -11.057 23.071 1.00 24.72 847 GLU B O 1
ATOM 3265 N N . LEU B 1 40 ? 53.107 -9.510 24.222 1.00 22.12 848 LEU B N 1
ATOM 3266 C CA . LEU B 1 40 ? 52.591 -9.958 25.510 1.00 30.62 848 LEU B CA 1
ATOM 3267 C C . LEU B 1 40 ? 51.085 -9.760 25.582 1.00 26.11 848 LEU B C 1
ATOM 3268 O O . LEU B 1 40 ? 50.350 -10.638 26.059 1.00 28.85 848 LEU B O 1
ATOM 3284 N N . LEU B 1 41 ? 50.601 -8.615 25.100 1.00 22.37 849 LEU B N 1
ATOM 3285 C CA . LEU B 1 41 ? 49.176 -8.335 25.148 1.00 22.91 849 LEU B CA 1
ATOM 3286 C C . LEU B 1 41 ? 48.398 -9.279 24.244 1.00 27.32 849 LEU B C 1
ATOM 3287 O O . LEU B 1 41 ? 47.301 -9.734 24.600 1.00 26.39 849 LEU B O 1
ATOM 3303 N N . ALA B 1 42 ? 48.935 -9.556 23.056 1.00 24.63 850 ALA B N 1
ATOM 3304 C CA . ALA B 1 42 ? 48.257 -10.464 22.138 1.00 24.70 850 ALA B CA 1
ATOM 3305 C C . ALA B 1 42 ? 48.088 -11.840 22.768 1.00 24.74 850 ALA B C 1
ATOM 3306 O O . ALA B 1 42 ? 47.030 -12.469 22.636 1.00 33.08 850 ALA B O 1
ATOM 3313 N N . GLN B 1 43 ? 49.124 -12.324 23.455 1.00 27.55 851 GLN B N 1
ATOM 3314 C CA . GLN B 1 43 ? 49.016 -13.597 24.159 1.00 29.86 851 GLN B CA 1
ATOM 3315 C C . GLN B 1 43 ? 47.997 -13.507 25.284 1.00 37.52 851 GLN B C 1
ATOM 3316 O O . GLN B 1 43 ? 47.179 -14.416 25.466 1.00 46.07 851 GLN B O 1
ATOM 3330 N N . GLU B 1 44 ? 48.029 -12.414 26.049 1.00 30.28 852 GLU B N 1
ATOM 3331 C CA . GLU B 1 44 ? 47.045 -12.222 27.110 1.00 38.14 852 GLU B CA 1
ATOM 3332 C C . GLU B 1 44 ? 45.627 -12.295 26.556 1.00 44.80 852 GLU B C 1
ATOM 3333 O O . GLU B 1 44 ? 44.782 -13.030 27.080 1.00 45.40 852 GLU B O 1
ATOM 3345 N N . LEU B 1 45 ? 45.342 -11.525 25.501 1.00 29.30 853 LEU B N 1
ATOM 3346 C CA . LEU B 1 45 ? 43.986 -11.468 24.963 1.00 31.71 853 LEU B CA 1
ATOM 3347 C C . LEU B 1 45 ? 43.552 -12.802 24.367 1.00 40.80 853 LEU B C 1
ATOM 3348 O O . LEU B 1 45 ? 42.364 -13.146 24.429 1.00 41.01 853 LEU B O 1
ATOM 3364 N N . GLN B 1 46 ? 44.485 -13.557 23.781 1.00 39.09 854 GLN B N 1
ATOM 3365 C CA . GLN B 1 46 ? 44.124 -14.850 23.211 1.00 48.99 854 GLN B CA 1
ATOM 3366 C C . GLN B 1 46 ? 43.730 -15.842 24.295 1.00 52.56 854 GLN B C 1
ATOM 3367 O O . GLN B 1 46 ? 42.936 -16.753 24.040 1.00 51.78 854 GLN B O 1
ATOM 3381 N N . GLN B 1 47 ? 44.268 -15.681 25.505 1.00 57.83 855 GLN B N 1
ATOM 3382 C CA . GLN B 1 47 ? 43.908 -16.572 26.601 1.00 61.64 855 GLN B CA 1
ATOM 3383 C C . GLN B 1 47 ? 42.622 -16.124 27.287 1.00 56.79 855 GLN B C 1
ATOM 3384 O O . GLN B 1 47 ? 41.820 -16.962 27.711 1.00 56.02 855 GLN B O 1
ATOM 3398 N N . ASN B 1 48 ? 42.399 -14.815 27.396 1.00 47.77 856 ASN B N 1
ATOM 3399 C CA . ASN B 1 48 ? 41.220 -14.324 28.098 1.00 52.91 856 ASN B CA 1
ATOM 3400 C C . ASN B 1 48 ? 39.993 -14.269 27.198 1.00 61.85 856 ASN B C 1
ATOM 3401 O O . ASN B 1 48 ? 38.865 -14.391 27.690 1.00 55.05 856 ASN B O 1
ATOM 3412 N N . ASN B 1 49 ? 40.181 -14.061 25.901 1.00 52.60 857 ASN B N 1
ATOM 3413 C CA . ASN B 1 49 ? 39.058 -14.041 24.975 1.00 58.47 857 ASN B CA 1
ATOM 3414 C C . ASN B 1 49 ? 39.538 -14.363 23.565 1.00 54.09 857 ASN B C 1
ATOM 3415 O O . ASN B 1 49 ? 39.829 -13.448 22.782 1.00 45.77 857 ASN B O 1
ATOM 3426 N N . PRO B 1 50 ? 39.635 -15.646 23.210 1.00 48.55 858 PRO B N 1
ATOM 3427 C CA . PRO B 1 50 ? 40.005 -15.997 21.828 1.00 46.93 858 PRO B CA 1
ATOM 3428 C C . PRO B 1 50 ? 39.166 -15.301 20.769 1.00 55.85 858 PRO B C 1
ATOM 3429 O O . PRO B 1 50 ? 39.684 -14.985 19.689 1.00 47.29 858 PRO B O 1
ATOM 3440 N N . ASP B 1 51 ? 37.884 -15.051 21.042 1.00 51.69 859 ASP B N 1
ATOM 3441 C CA . ASP B 1 51 ? 37.005 -14.473 20.030 1.00 54.90 859 ASP B CA 1
ATOM 3442 C C . ASP B 1 51 ? 37.442 -13.060 19.661 1.00 48.45 859 ASP B C 1
ATOM 3443 O O . ASP B 1 51 ? 37.661 -12.752 18.484 1.00 44.38 859 ASP B O 1
ATOM 3452 N N . LEU B 1 52 ? 37.565 -12.178 20.656 1.00 42.00 860 LEU B N 1
ATOM 3453 C CA . LEU B 1 52 ? 37.992 -10.813 20.370 1.00 48.71 860 LEU B CA 1
ATOM 3454 C C . LEU B 1 52 ? 39.420 -10.783 19.833 1.00 32.61 860 LEU B C 1
ATOM 3455 O O . LEU B 1 52 ? 39.739 -9.981 18.950 1.00 34.16 860 LEU B O 1
ATOM 3471 N N . ALA B 1 53 ? 40.291 -11.652 20.351 1.00 29.85 861 ALA B N 1
ATOM 3472 C CA . ALA B 1 53 ? 41.654 -11.721 19.834 1.00 31.23 861 ALA B CA 1
ATOM 3473 C C . ALA B 1 53 ? 41.654 -11.991 18.335 1.00 48.36 861 ALA B C 1
ATOM 3474 O O . ALA B 1 53 ? 42.422 -11.376 17.583 1.00 30.50 861 ALA B O 1
ATOM 3481 N N . ALA B 1 54 ? 40.790 -12.906 17.882 1.00 34.85 862 ALA B N 1
ATOM 3482 C CA . ALA B 1 54 ? 40.747 -13.256 16.469 1.00 32.34 862 ALA B CA 1
ATOM 3483 C C . ALA B 1 54 ? 40.330 -12.077 15.605 1.00 28.53 862 ALA B C 1
ATOM 3484 O O . ALA B 1 54 ? 40.686 -12.019 14.424 1.00 36.24 862 ALA B O 1
ATOM 3491 N N . ARG B 1 55 ? 39.579 -11.131 16.166 1.00 30.64 863 ARG B N 1
ATOM 3492 C CA . ARG B 1 55 ? 39.086 -9.981 15.423 1.00 38.87 863 ARG B CA 1
ATOM 3493 C C . ARG B 1 55 ? 39.909 -8.727 15.683 1.00 29.12 863 ARG B C 1
ATOM 3494 O O . ARG B 1 55 ? 39.505 -7.636 15.279 1.00 29.16 863 ARG B O 1
ATOM 3515 N N . THR B 1 56 ? 41.041 -8.857 16.365 1.00 27.49 864 THR B N 1
ATOM 3516 C CA . THR B 1 56 ? 41.854 -7.718 16.760 1.00 27.14 864 THR B CA 1
ATOM 3517 C C . THR B 1 56 ? 43.258 -7.890 16.206 1.00 27.31 864 THR B C 1
ATOM 3518 O O . THR B 1 56 ? 43.807 -8.995 16.216 1.00 31.57 864 THR B O 1
ATOM 3529 N N . ARG B 1 57 ? 43.839 -6.787 15.732 1.00 26.49 865 ARG B N 1
ATOM 3530 C CA . ARG B 1 57 ? 45.208 -6.775 15.233 1.00 21.77 865 ARG B CA 1
ATOM 3531 C C . ARG B 1 57 ? 46.022 -5.788 16.054 1.00 19.14 865 ARG B C 1
ATOM 3532 O O . ARG B 1 57 ? 45.690 -4.595 16.107 1.00 22.99 865 ARG B O 1
ATOM 3553 N N . PHE B 1 58 ? 47.090 -6.277 16.680 1.00 20.17 866 PHE B N 1
ATOM 3554 C CA . PHE B 1 58 ? 48.087 -5.430 17.332 1.00 19.54 866 PHE B CA 1
ATOM 3555 C C . PHE B 1 58 ? 49.236 -5.303 16.341 1.00 18.74 866 PHE B C 1
ATOM 3556 O O . PHE B 1 58 ? 50.034 -6.229 16.179 1.00 20.51 866 PHE B O 1
ATOM 3573 N N . VAL B 1 59 ? 49.279 -4.176 15.641 1.00 18.00 867 VAL B N 1
ATOM 3574 C CA . VAL B 1 59 ? 50.161 -4.047 14.487 1.00 17.36 867 VAL B CA 1
ATOM 3575 C C . VAL B 1 59 ? 51.542 -3.636 14.966 1.00 14.24 867 VAL B C 1
ATOM 3576 O O . VAL B 1 59 ? 51.691 -2.658 15.709 1.00 16.85 867 VAL B O 1
ATOM 3589 N N . ASP B 1 60 ? 52.552 -4.398 14.556 1.00 15.23 868 ASP B N 1
ATOM 3590 C CA . ASP B 1 60 ? 53.939 -4.060 14.843 1.00 16.97 868 ASP B CA 1
ATOM 3591 C C . ASP B 1 60 ? 54.210 -2.624 14.395 1.00 12.66 868 ASP B C 1
ATOM 3592 O O . ASP B 1 60 ? 53.827 -2.245 13.277 1.00 13.01 868 ASP B O 1
ATOM 3601 N N . PRO B 1 61 ? 54.848 -1.803 15.234 1.00 12.41 869 PRO B N 1
ATOM 3602 C CA . PRO B 1 61 ? 55.120 -0.414 14.840 1.00 14.10 869 PRO B CA 1
ATOM 3603 C C . PRO B 1 61 ? 55.900 -0.286 13.538 1.00 12.42 869 PRO B C 1
ATOM 3604 O O . PRO B 1 61 ? 55.730 0.693 12.802 1.00 14.83 869 PRO B O 1
ATOM 3615 N N . LEU B 1 62 ? 56.766 -1.241 13.231 1.00 13.35 870 LEU B N 1
ATOM 3616 C CA . LEU B 1 62 ? 57.461 -1.193 11.954 1.00 13.83 870 LEU B CA 1
ATOM 3617 C C . LEU B 1 62 ? 56.509 -1.452 10.796 1.00 14.25 870 LEU B C 1
ATOM 3618 O O . LEU B 1 62 ? 56.634 -0.833 9.736 1.00 16.00 870 LEU B O 1
ATOM 3634 N N . ILE B 1 63 ? 55.566 -2.377 10.971 1.00 14.21 871 ILE B N 1
ATOM 3635 C CA . ILE B 1 63 ? 54.583 -2.652 9.923 1.00 16.32 871 ILE B CA 1
ATOM 3636 C C . ILE B 1 63 ? 53.642 -1.466 9.762 1.00 15.69 871 ILE B C 1
ATOM 3637 O O . ILE B 1 63 ? 53.261 -1.106 8.644 1.00 14.65 871 ILE B O 1
ATOM 3653 N N . ALA B 1 64 ? 53.288 -0.812 10.870 1.00 15.88 872 ALA B N 1
ATOM 3654 C CA . ALA B 1 64 ? 52.482 0.405 10.786 1.00 18.12 872 ALA B CA 1
ATOM 3655 C C . ALA B 1 64 ? 53.193 1.482 9.973 1.00 15.90 872 ALA B C 1
ATOM 3656 O O . ALA B 1 64 ? 52.559 2.177 9.167 1.00 17.81 872 ALA B O 1
ATOM 3663 N N . GLN B 1 65 ? 54.518 1.601 10.113 1.00 15.51 873 GLN B N 1
ATOM 3664 C CA . GLN B 1 65 ? 55.241 2.544 9.260 1.00 16.27 873 GLN B CA 1
ATOM 3665 C C . GLN B 1 65 ? 55.233 2.094 7.799 1.00 17.04 873 GLN B C 1
ATOM 3666 O O . GLN B 1 65 ? 55.111 2.923 6.885 1.00 17.47 873 GLN B O 1
ATOM 3680 N N . MET B 1 66 ? 55.367 0.789 7.557 1.00 14.14 874 MET B N 1
ATOM 3681 C CA . MET B 1 66 ? 55.327 0.279 6.190 1.00 21.12 874 MET B CA 1
ATOM 3682 C C . MET B 1 66 ? 54.014 0.653 5.521 1.00 18.32 874 MET B C 1
ATOM 3683 O O . MET B 1 66 ? 53.977 0.938 4.320 1.00 19.85 874 MET B O 1
ATOM 3697 N N . LEU B 1 67 ? 52.926 0.656 6.289 1.00 15.93 875 LEU B N 1
ATOM 3698 C CA . LEU B 1 67 ? 51.617 0.972 5.731 1.00 17.53 875 LEU B CA 1
ATOM 3699 C C . LEU B 1 67 ? 51.584 2.372 5.138 1.00 25.15 875 LEU B C 1
ATOM 3700 O O . LEU B 1 67 ? 50.804 2.637 4.218 1.00 23.22 875 LEU B O 1
ATOM 3716 N N . ARG B 1 68 ? 52.428 3.279 5.626 1.00 22.23 876 ARG B N 1
ATOM 3717 C CA . ARG B 1 68 ? 52.507 4.621 5.067 1.00 22.68 876 ARG B CA 1
ATOM 3718 C C . ARG B 1 68 ? 53.749 4.820 4.208 1.00 23.61 876 ARG B C 1
ATOM 3719 O O . ARG B 1 68 ? 54.174 5.960 4.000 1.00 28.58 876 ARG B O 1
ATOM 3740 N N . SER B 1 69 ? 54.336 3.738 3.708 1.00 22.92 877 SER B N 1
ATOM 3741 C CA . SER B 1 69 ? 55.538 3.849 2.900 1.00 23.08 877 SER B CA 1
ATOM 3742 C C . SER B 1 69 ? 55.241 4.620 1.615 1.00 26.89 877 SER B C 1
ATOM 3743 O O . SER B 1 69 ? 54.130 4.552 1.080 1.00 27.16 877 SER B O 1
ATOM 3751 N N . PRO B 1 70 ? 56.226 5.352 1.086 1.00 30.03 878 PRO B N 1
ATOM 3752 C CA . PRO B 1 70 ? 56.072 5.902 -0.272 1.00 31.39 878 PRO B CA 1
ATOM 3753 C C . PRO B 1 70 ? 56.104 4.839 -1.366 1.00 32.20 878 PRO B C 1
ATOM 3754 O O . PRO B 1 70 ? 55.727 5.143 -2.506 1.00 31.61 878 PRO B O 1
ATOM 3765 N N . SER B 1 71 ? 56.545 3.614 -1.071 1.00 27.35 879 SER B N 1
ATOM 3766 C CA . SER B 1 71 ? 56.559 2.536 -2.050 1.00 33.18 879 SER B CA 1
ATOM 3767 C C . SER B 1 71 ? 55.227 1.799 -1.999 1.00 38.62 879 SER B C 1
ATOM 3768 O O . SER B 1 71 ? 54.878 1.204 -0.972 1.00 25.92 879 SER B O 1
ATOM 3776 N N . LYS B 1 72 ? 54.473 1.858 -3.097 1.00 31.55 880 LYS B N 1
ATOM 3777 C CA . LYS B 1 72 ? 53.217 1.127 -3.192 1.00 28.31 880 LYS B CA 1
ATOM 3778 C C . LYS B 1 72 ? 53.384 -0.331 -2.780 1.00 25.07 880 LYS B C 1
ATOM 3779 O O . LYS B 1 72 ? 52.555 -0.880 -2.039 1.00 27.90 880 LYS B O 1
ATOM 3798 N N . GLU B 1 73 ? 54.460 -0.967 -3.244 1.00 27.54 881 GLU B N 1
ATOM 3799 C CA . GLU B 1 73 ? 54.666 -2.394 -3.019 1.00 31.01 881 GLU B CA 1
ATOM 3800 C C . GLU B 1 73 ? 54.915 -2.704 -1.544 1.00 32.90 881 GLU B C 1
ATOM 3801 O O . GLU B 1 73 ? 54.427 -3.718 -1.024 1.00 25.34 881 GLU B O 1
ATOM 3813 N N . VAL B 1 74 ? 55.671 -1.851 -0.851 1.00 24.81 882 VAL B N 1
ATOM 3814 C CA . VAL B 1 74 ? 55.876 -2.045 0.580 1.00 18.91 882 VAL B CA 1
ATOM 3815 C C . VAL B 1 74 ? 54.560 -1.881 1.328 1.00 23.39 882 VAL B C 1
ATOM 3816 O O . VAL B 1 74 ? 54.207 -2.695 2.190 1.00 22.73 882 VAL B O 1
ATOM 3829 N N . ALA B 1 75 ? 53.809 -0.831 1.007 1.00 19.84 883 ALA B N 1
ATOM 3830 C CA . ALA B 1 75 ? 52.571 -0.575 1.732 1.00 20.16 883 ALA B CA 1
ATOM 3831 C C . ALA B 1 75 ? 51.548 -1.685 1.500 1.00 19.21 883 ALA B C 1
ATOM 3832 O O . ALA B 1 75 ? 50.822 -2.069 2.427 1.00 21.46 883 ALA B O 1
ATOM 3839 N N . GLU B 1 76 ? 51.473 -2.207 0.267 1.00 20.30 884 GLU B N 1
ATOM 3840 C CA . GLU B 1 76 ? 50.490 -3.245 -0.031 1.00 22.56 884 GLU B CA 1
ATOM 3841 C C . GLU B 1 76 ? 50.866 -4.558 0.633 1.00 21.13 884 GLU B C 1
ATOM 3842 O O . GLU B 1 76 ? 49.984 -5.293 1.096 1.00 24.25 884 GLU B O 1
ATOM 3854 N N . ARG B 1 77 ? 52.162 -4.851 0.720 1.00 18.96 885 ARG B N 1
ATOM 3855 C CA . ARG B 1 77 ? 52.589 -6.043 1.444 1.00 18.98 885 ARG B CA 1
ATOM 3856 C C . ARG B 1 77 ? 52.217 -5.937 2.919 1.00 17.97 885 ARG B C 1
ATOM 3857 O O . ARG B 1 77 ? 51.696 -6.895 3.505 1.00 22.64 885 ARG B O 1
ATOM 3878 N N . ALA B 1 78 ? 52.477 -4.777 3.533 1.00 21.49 886 ALA B N 1
ATOM 3879 C CA . ALA B 1 78 ? 52.133 -4.589 4.939 1.00 18.81 886 ALA B CA 1
ATOM 3880 C C . ALA B 1 78 ? 50.633 -4.732 5.152 1.00 23.40 886 ALA B C 1
ATOM 3881 O O . ALA B 1 78 ? 50.192 -5.357 6.122 1.00 21.60 886 ALA B O 1
ATOM 3888 N N . LEU B 1 79 ? 49.830 -4.160 4.254 1.00 21.31 887 LEU B N 1
ATOM 3889 C CA . LEU B 1 79 ? 48.385 -4.301 4.376 1.00 26.64 887 LEU B CA 1
ATOM 3890 C C . LEU B 1 79 ? 47.978 -5.770 4.343 1.00 24.36 887 LEU B C 1
ATOM 3891 O O . LEU B 1 79 ? 47.146 -6.210 5.146 1.00 26.39 887 LEU B O 1
ATOM 3907 N N . GLY B 1 80 ? 48.570 -6.548 3.438 1.00 22.27 888 GLY B N 1
ATOM 3908 C CA 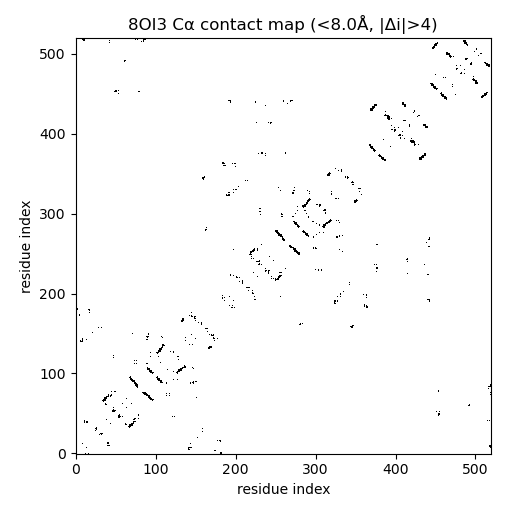. GLY B 1 80 ? 48.260 -7.965 3.396 1.00 26.00 888 GLY B CA 1
ATOM 3909 C C . GLY B 1 80 ? 48.590 -8.660 4.704 1.00 29.64 888 GLY B C 1
ATOM 3910 O O . GLY B 1 80 ? 47.849 -9.529 5.165 1.00 28.29 888 GLY B O 1
ATOM 3914 N N . TRP B 1 81 ? 49.705 -8.278 5.322 1.00 27.95 889 TRP B N 1
ATOM 3915 C CA . TRP B 1 81 ? 50.125 -8.918 6.562 1.00 23.60 889 TRP B CA 1
ATOM 3916 C C . TRP B 1 81 ? 49.145 -8.649 7.695 1.00 27.18 889 TRP B C 1
ATOM 3917 O O . TRP B 1 81 ? 48.956 -9.496 8.578 1.00 29.28 889 TRP B O 1
ATOM 3938 N N . VAL B 1 82 ? 48.564 -7.450 7.723 1.00 23.61 890 VAL B N 1
ATOM 3939 C CA . VAL B 1 82 ? 47.643 -7.077 8.786 1.00 22.20 890 VAL B CA 1
ATOM 3940 C C . VAL B 1 82 ? 46.336 -7.848 8.688 1.00 32.01 890 VAL B C 1
ATOM 3941 O O . VAL B 1 82 ? 45.607 -7.939 9.679 1.00 28.55 890 VAL B O 1
ATOM 3954 N N . ARG B 1 83 ? 46.024 -8.420 7.527 1.00 25.61 891 ARG B N 1
ATOM 3955 C CA . ARG B 1 83 ? 44.793 -9.176 7.325 1.00 23.38 891 ARG B CA 1
ATOM 3956 C C . ARG B 1 83 ? 43.597 -8.331 7.784 1.00 29.51 891 ARG B C 1
ATOM 3957 O O . ARG B 1 83 ? 42.805 -8.757 8.602 1.00 30.17 891 ARG B O 1
ATOM 3978 N N . PRO B 1 84 ? 43.480 -7.086 7.295 1.00 26.35 892 PRO B N 1
ATOM 3979 C CA . PRO B 1 84 ? 42.465 -6.184 7.875 1.00 26.46 892 PRO B CA 1
ATOM 3980 C C . PRO B 1 84 ? 41.031 -6.590 7.570 1.00 40.24 892 PRO B C 1
ATOM 3981 O O . PRO B 1 84 ? 40.119 -6.184 8.306 1.00 32.79 892 PRO B O 1
ATOM 3992 N N . GLY B 1 85 ? 40.804 -7.392 6.530 1.00 38.24 893 GLY B N 1
ATOM 3993 C CA . GLY B 1 85 ? 39.443 -7.697 6.124 1.00 41.97 893 GLY B CA 1
ATOM 3994 C C . GLY B 1 85 ? 38.667 -8.504 7.142 1.00 41.57 893 GLY B C 1
ATOM 3995 O O . GLY B 1 85 ? 37.450 -8.350 7.261 1.00 47.69 893 GLY B O 1
ATOM 3999 N N . THR B 1 86 ? 39.349 -9.381 7.876 1.00 34.60 894 THR B N 1
ATOM 4000 C CA . THR B 1 86 ? 38.740 -10.196 8.914 1.00 38.59 894 THR B CA 1
ATOM 4001 C C . THR B 1 86 ? 38.904 -9.585 10.300 1.00 53.25 894 THR B C 1
ATOM 4002 O O . THR B 1 86 ? 38.715 -10.276 11.307 1.00 53.72 894 THR B O 1
ATOM 4013 N N . ALA B 1 87 ? 39.265 -8.312 10.373 1.00 33.28 895 ALA B N 1
ATOM 4014 C CA . ALA B 1 87 ? 39.520 -7.652 11.640 1.00 34.91 895 ALA B CA 1
ATOM 4015 C C . ALA B 1 87 ? 38.410 -6.660 11.948 1.00 26.69 895 ALA B C 1
ATOM 4016 O O . ALA B 1 87 ? 37.893 -5.991 11.048 1.00 37.11 895 ALA B O 1
ATOM 4023 N N . ASP B 1 88 ? 38.053 -6.568 13.229 1.00 29.18 896 ASP B N 1
ATOM 4024 C CA . ASP B 1 88 ? 37.177 -5.510 13.714 1.00 28.73 896 ASP B CA 1
ATOM 4025 C C . ASP B 1 88 ? 37.951 -4.316 14.258 1.00 24.18 896 ASP B C 1
ATOM 4026 O O . ASP B 1 88 ? 37.504 -3.171 14.122 1.00 23.85 896 ASP B O 1
ATOM 4035 N N . PHE B 1 89 ? 39.107 -4.551 14.864 1.00 23.83 897 PHE B N 1
ATOM 4036 C CA . PHE B 1 89 ? 39.890 -3.481 15.458 1.00 25.32 897 PHE B CA 1
ATOM 4037 C C . PHE B 1 89 ? 41.341 -3.641 15.049 1.00 20.86 897 PHE B C 1
ATOM 4038 O O . PHE B 1 89 ? 41.902 -4.733 15.155 1.00 25.72 897 PHE B O 1
ATOM 4055 N N . LEU B 1 90 ? 41.937 -2.547 14.601 1.00 21.16 898 LEU B N 1
ATOM 4056 C CA . LEU B 1 90 ? 43.372 -2.469 14.366 1.00 21.19 898 LEU B CA 1
ATOM 4057 C C . LEU B 1 90 ? 43.975 -1.473 15.344 1.00 18.97 898 LEU B C 1
ATOM 4058 O O . LEU B 1 90 ? 43.554 -0.316 15.392 1.00 23.43 898 LEU B O 1
ATOM 4074 N N . PHE B 1 91 ? 44.995 -1.906 16.087 1.00 17.47 899 PHE B N 1
ATOM 4075 C CA . PHE B 1 91 ? 45.760 -1.015 16.943 1.00 15.99 899 PHE B CA 1
ATOM 4076 C C . PHE B 1 91 ? 47.103 -0.751 16.272 1.00 15.93 899 PHE B C 1
ATOM 4077 O O . PHE B 1 91 ? 47.908 -1.674 16.110 1.00 19.14 899 PHE B O 1
ATOM 4094 N N . LEU B 1 92 ? 47.330 0.489 15.875 1.00 16.89 900 LEU B N 1
ATOM 4095 C CA . LEU B 1 92 ? 48.572 0.868 15.202 1.00 16.76 900 LEU B CA 1
ATOM 4096 C C . LEU B 1 92 ? 49.367 1.850 16.037 1.00 18.17 900 LEU B C 1
ATOM 4097 O O . LEU B 1 92 ? 48.930 3.001 16.245 1.00 18.28 900 LEU B O 1
ATOM 4113 N N . PRO B 1 93 ? 50.557 1.484 16.500 1.00 14.99 901 PRO B N 1
ATOM 4114 C CA . PRO B 1 93 ? 51.443 2.502 17.075 1.00 15.79 901 PRO B CA 1
ATOM 4115 C C . PRO B 1 93 ? 52.046 3.326 15.952 1.00 18.91 901 PRO B C 1
ATOM 4116 O O . PRO B 1 93 ? 52.576 2.780 14.984 1.00 23.04 901 PRO B O 1
ATOM 4127 N N . VAL B 1 94 ? 51.942 4.640 16.066 1.00 17.35 902 VAL B N 1
ATOM 4128 C CA . VAL B 1 94 ? 52.362 5.554 15.013 1.00 16.75 902 VAL B CA 1
ATOM 4129 C C . VAL B 1 94 ? 53.667 6.211 15.437 1.00 13.10 902 VAL B C 1
ATOM 4130 O O . VAL B 1 94 ? 53.687 7.021 16.372 1.00 14.33 902 VAL B O 1
ATOM 4143 N N . SER B 1 95 ? 54.760 5.846 14.757 1.00 15.84 903 SER B N 1
ATOM 4144 C CA . SER B 1 95 ? 56.039 6.535 14.846 1.00 17.14 903 SER B CA 1
ATOM 4145 C C . SER B 1 95 ? 56.106 7.610 13.768 1.00 18.29 903 SER B C 1
ATOM 4146 O O . SER B 1 95 ? 55.558 7.449 12.672 1.00 17.97 903 SER B O 1
ATOM 4154 N N . ASP B 1 96 ? 56.781 8.709 14.083 1.00 16.49 904 ASP B N 1
ATOM 4155 C CA . ASP B 1 96 ? 57.103 9.737 13.098 1.00 18.40 904 ASP B CA 1
ATOM 4156 C C . ASP B 1 96 ? 58.516 9.593 12.530 1.00 16.34 904 ASP B C 1
ATOM 4157 O O . ASP B 1 96 ? 59.081 10.567 12.017 1.00 19.66 904 ASP B O 1
ATOM 4166 N N . ALA B 1 97 ? 59.101 8.393 12.599 1.00 16.58 905 ALA B N 1
ATOM 4167 C CA . ALA B 1 97 ? 60.377 8.149 11.949 1.00 17.96 905 ALA B CA 1
ATOM 4168 C C . ALA B 1 97 ? 60.271 8.385 10.445 1.00 16.74 905 ALA B C 1
ATOM 4169 O O . ALA B 1 97 ? 59.217 8.201 9.832 1.00 19.50 905 ALA B O 1
ATOM 4176 N N . SER B 1 98 ? 61.383 8.787 9.854 1.00 18.71 906 SER B N 1
ATOM 4177 C CA . SER B 1 98 ? 61.420 9.025 8.421 1.00 20.47 906 SER B CA 1
ATOM 4178 C C . SER B 1 98 ? 61.446 7.714 7.644 1.00 20.50 906 SER B C 1
ATOM 4179 O O . SER B 1 98 ? 61.990 6.695 8.097 1.00 19.94 906 SER B O 1
ATOM 4187 N N . ASP B 1 99 ? 60.850 7.764 6.449 1.00 25.82 907 ASP B N 1
ATOM 4188 C CA . ASP B 1 99 ? 60.885 6.687 5.472 1.00 30.96 907 ASP B CA 1
ATOM 4189 C C . ASP B 1 99 ? 62.101 6.758 4.560 1.00 36.76 907 ASP B C 1
ATOM 4190 O O . ASP B 1 99 ? 62.441 5.758 3.918 1.00 33.21 907 ASP B O 1
ATOM 4199 N N . THR B 1 100 ? 62.748 7.923 4.460 1.00 26.95 908 THR B N 1
ATOM 4200 C CA . THR B 1 100 ? 63.845 8.115 3.522 1.00 33.93 908 THR B CA 1
ATOM 4201 C C . THR B 1 100 ? 65.133 8.614 4.154 1.00 39.13 908 THR B C 1
ATOM 4202 O O . THR B 1 100 ? 66.192 8.455 3.537 1.00 30.90 908 THR B O 1
ATOM 4213 N N . ASP B 1 101 ? 65.090 9.193 5.355 1.00 25.24 909 ASP B N 1
ATOM 4214 C CA . ASP B 1 101 ? 66.260 9.774 6.003 1.00 23.12 909 ASP B CA 1
ATOM 4215 C C . ASP B 1 101 ? 66.725 8.812 7.081 1.00 22.95 909 ASP B C 1
ATOM 4216 O O . ASP B 1 101 ? 66.032 8.607 8.082 1.00 27.53 909 ASP B O 1
ATOM 4225 N N . ARG B 1 102 ? 67.912 8.256 6.898 1.00 22.68 910 ARG B N 1
ATOM 4226 C CA . ARG B 1 102 ? 68.417 7.286 7.859 1.00 24.24 910 ARG B CA 1
ATOM 4227 C C . ARG B 1 102 ? 68.570 7.878 9.248 1.00 28.87 910 ARG B C 1
ATOM 4228 O O . ARG B 1 102 ? 68.535 7.142 10.241 1.00 32.36 910 ARG B O 1
ATOM 4249 N N . HIS B 1 103 ? 68.865 9.155 9.322 1.00 32.42 911 HIS B N 1
ATOM 4250 C CA . HIS B 1 103 ? 69.192 9.806 10.601 1.00 29.62 911 HIS B CA 1
ATOM 4251 C C . HIS B 1 103 ? 67.973 10.214 11.400 1.00 24.79 911 HIS B C 1
ATOM 4252 O O . HIS B 1 103 ? 68.145 10.426 12.539 1.00 34.04 911 HIS B O 1
ATOM 4266 N N . GLN B 1 104 ? 66.804 10.285 10.812 1.00 20.43 912 GLN B N 1
ATOM 4267 C CA . GLN B 1 104 ? 65.642 10.772 11.556 1.00 18.03 912 GLN B CA 1
ATOM 4268 C C . GLN B 1 104 ? 64.819 9.531 11.934 1.00 17.30 912 GLN B C 1
ATOM 4269 O O . GLN B 1 104 ? 63.967 9.163 11.228 1.00 19.20 912 GLN B O 1
ATOM 4283 N N . ARG B 1 105 ? 65.122 8.977 13.089 1.00 16.62 913 ARG B N 1
ATOM 4284 C CA . ARG B 1 105 ? 64.555 7.712 13.580 1.00 14.57 913 ARG B CA 1
ATOM 4285 C C . ARG B 1 105 ? 63.330 7.953 14.440 1.00 17.42 913 ARG B C 1
ATOM 4286 O O . ARG B 1 105 ? 62.869 7.040 14.970 1.00 15.08 913 ARG B O 1
ATOM 4307 N N . GLY B 1 106 ? 62.848 9.189 14.524 1.00 15.92 914 GLY B N 1
ATOM 4308 C CA . GLY B 1 106 ? 61.632 9.440 15.261 1.00 18.04 914 GLY B CA 1
ATOM 4309 C C . GLY B 1 106 ? 61.794 10.361 16.449 1.00 14.21 914 GLY B C 1
ATOM 4310 O O . GLY B 1 106 ? 62.886 10.520 16.997 1.00 16.74 914 GLY B O 1
ATOM 4314 N N . SER B 1 107 ? 60.685 10.983 16.829 1.00 17.65 915 SER B N 1
ATOM 4315 C CA . SER B 1 107 ? 60.623 11.828 18.011 1.00 16.52 915 SER B CA 1
ATOM 4316 C C . SER B 1 107 ? 59.419 11.540 18.882 1.00 15.92 915 SER B C 1
ATOM 4317 O O . SER B 1 107 ? 59.431 11.938 20.056 1.00 16.71 915 SER B O 1
ATOM 4325 N N . HIS B 1 108 ? 58.413 10.821 18.382 1.00 16.39 916 HIS B N 1
ATOM 4326 C CA . HIS B 1 108 ? 57.132 10.776 19.055 1.00 15.59 916 HIS B CA 1
ATOM 4327 C C . HIS B 1 108 ? 56.339 9.553 18.646 1.00 18.93 916 HIS B C 1
ATOM 4328 O O . HIS B 1 108 ? 56.405 9.097 17.501 1.00 22.05 916 HIS B O 1
ATOM 4342 N N . TRP B 1 109 ? 55.567 9.046 19.601 1.00 15.26 917 TRP B N 1
ATOM 4343 C CA . TRP B 1 109 ? 54.680 7.921 19.410 1.00 14.19 917 TRP B CA 1
ATOM 4344 C C . TRP B 1 109 ? 53.248 8.359 19.684 1.00 16.28 917 TRP B C 1
ATOM 4345 O O . TRP B 1 109 ? 52.997 9.087 20.644 1.00 16.56 917 TRP B O 1
ATOM 4366 N N . SER B 1 110 ? 52.309 7.855 18.891 1.00 15.83 918 SER B N 1
ATOM 4367 C CA . SER B 1 110 ? 50.884 8.036 19.155 1.00 17.67 918 SER B CA 1
ATOM 4368 C C . SER B 1 110 ? 50.165 6.752 18.772 1.00 18.47 918 SER B C 1
ATOM 4369 O O . SER B 1 110 ? 50.778 5.790 18.298 1.00 15.91 918 SER B O 1
ATOM 4377 N N . LEU B 1 111 ? 48.848 6.722 18.979 1.00 15.03 919 LEU B N 1
ATOM 4378 C CA . LEU B 1 111 ? 48.073 5.514 18.755 1.00 16.75 919 LEU B CA 1
ATOM 4379 C C . LEU B 1 111 ? 46.919 5.802 17.813 1.00 18.37 919 LEU B C 1
ATOM 4380 O O . LEU B 1 111 ? 46.202 6.802 17.978 1.00 19.27 919 LEU B O 1
ATOM 4396 N N . LEU B 1 112 ? 46.754 4.916 16.832 1.00 18.36 920 LEU B N 1
ATOM 4397 C CA . LEU B 1 112 ? 45.606 4.913 15.926 1.00 16.48 920 LEU B CA 1
ATOM 4398 C C . LEU B 1 112 ? 44.827 3.621 16.132 1.00 23.70 920 LEU B C 1
ATOM 4399 O O . LEU B 1 112 ? 45.355 2.521 15.916 1.00 22.49 920 LEU B O 1
ATOM 4415 N N . LEU B 1 113 ? 43.570 3.753 16.551 1.00 20.76 921 LEU B N 1
ATOM 4416 C CA . LEU B 1 113 ? 42.650 2.635 16.666 1.00 20.53 921 LEU B CA 1
ATOM 4417 C C . LEU B 1 113 ? 41.673 2.710 15.498 1.00 25.51 921 LEU B C 1
ATOM 4418 O O . LEU B 1 113 ? 40.935 3.690 15.369 1.00 24.74 921 LEU B O 1
ATOM 4434 N N . VAL B 1 114 ? 41.685 1.695 14.643 1.00 21.70 922 VAL B N 1
ATOM 4435 C CA . VAL B 1 114 ? 40.774 1.615 13.508 1.00 21.48 922 VAL B CA 1
ATOM 4436 C C . VAL B 1 114 ? 39.657 0.660 13.886 1.00 22.72 922 VAL B C 1
ATOM 4437 O O . VAL B 1 114 ? 39.903 -0.520 14.168 1.00 26.55 922 VAL B O 1
ATOM 4450 N N . ASP B 1 115 ? 38.432 1.191 13.948 1.00 24.75 923 ASP B N 1
ATOM 4451 C CA . ASP B 1 115 ? 37.226 0.421 14.215 1.00 20.71 923 ASP B CA 1
ATOM 4452 C C . ASP B 1 115 ? 36.623 0.096 12.859 1.00 22.48 923 ASP B C 1
ATOM 4453 O O . ASP B 1 115 ? 36.166 0.997 12.145 1.00 28.00 923 ASP B O 1
ATOM 4462 N N . ARG B 1 116 ? 36.665 -1.180 12.488 1.00 27.52 924 ARG B N 1
ATOM 4463 C CA . ARG B 1 116 ? 36.183 -1.633 11.191 1.00 38.05 924 ARG B CA 1
ATOM 4464 C C . ARG B 1 116 ? 34.898 -2.435 11.299 1.00 34.20 924 ARG B C 1
ATOM 4465 O O . ARG B 1 116 ? 34.485 -3.054 10.313 1.00 35.70 924 ARG B O 1
ATOM 4486 N N . ARG B 1 117 ? 34.284 -2.481 12.481 1.00 30.91 925 ARG B N 1
ATOM 4487 C CA . ARG B 1 117 ? 33.112 -3.328 12.671 1.00 41.55 925 ARG B CA 1
ATOM 4488 C C . ARG B 1 117 ? 32.023 -3.025 11.649 1.00 40.70 925 ARG B C 1
ATOM 4489 O O . ARG B 1 117 ? 31.283 -3.928 11.241 1.00 52.36 925 ARG B O 1
ATOM 4510 N N . ASP B 1 118 ? 31.913 -1.772 11.224 1.00 40.08 926 ASP B N 1
ATOM 4511 C CA . ASP B 1 118 ? 30.923 -1.333 10.245 1.00 49.98 926 ASP B CA 1
ATOM 4512 C C . ASP B 1 118 ? 31.685 -1.066 8.952 1.00 45.49 926 ASP B C 1
ATOM 4513 O O . ASP B 1 118 ? 32.244 0.017 8.763 1.00 40.95 926 ASP B O 1
ATOM 4522 N N . ARG B 1 119 ? 31.712 -2.061 8.064 1.00 59.63 927 ARG B N 1
ATOM 4523 C CA . ARG B 1 119 ? 32.534 -1.959 6.863 1.00 61.75 927 ARG B CA 1
ATOM 4524 C C . ARG B 1 119 ? 32.122 -0.786 5.982 1.00 57.07 927 ARG B C 1
ATOM 4525 O O . ARG B 1 119 ? 32.921 -0.335 5.155 1.00 67.10 927 ARG B O 1
ATOM 4546 N N . GLY B 1 120 ? 30.914 -0.264 6.157 1.00 54.19 928 GLY B N 1
ATOM 4547 C CA . GLY B 1 120 ? 30.473 0.916 5.448 1.00 55.24 928 GLY B CA 1
ATOM 4548 C C . GLY B 1 120 ? 30.731 2.228 6.151 1.00 60.81 928 GLY B C 1
ATOM 4549 O O . GLY B 1 120 ? 30.393 3.287 5.615 1.00 55.09 928 GLY B O 1
ATOM 4553 N N . ARG B 1 121 ? 31.311 2.196 7.353 1.00 55.14 929 ARG B N 1
ATOM 4554 C CA . ARG B 1 121 ? 31.765 3.417 8.017 1.00 47.22 929 ARG B CA 1
ATOM 4555 C C . ARG B 1 121 ? 32.879 3.022 8.989 1.00 39.51 929 ARG B C 1
ATOM 4556 O O . ARG B 1 121 ? 32.639 2.788 10.175 1.00 32.00 929 ARG B O 1
ATOM 4577 N N . ARG B 1 122 ? 34.098 2.947 8.464 1.00 31.79 930 ARG B N 1
ATOM 4578 C CA . ARG B 1 122 ? 35.270 2.645 9.273 1.00 32.47 930 ARG B CA 1
ATOM 4579 C C . ARG B 1 122 ? 35.840 3.939 9.835 1.00 26.07 930 ARG B C 1
ATOM 4580 O O . ARG B 1 122 ? 35.930 4.950 9.136 1.00 28.25 930 ARG B O 1
ATOM 4601 N N . VAL B 1 123 ? 36.218 3.908 11.112 1.00 27.25 931 VAL B N 1
ATOM 4602 C CA . VAL B 1 123 ? 36.701 5.097 11.798 1.00 25.10 931 VAL B CA 1
ATOM 4603 C C . VAL B 1 123 ? 38.070 4.817 12.401 1.00 22.56 931 VAL B C 1
ATOM 4604 O O . VAL B 1 123 ? 38.289 3.761 13.006 1.00 26.87 931 VAL B O 1
ATOM 4617 N N . ALA B 1 124 ? 38.970 5.778 12.249 1.00 25.71 932 ALA B N 1
ATOM 4618 C CA . ALA B 1 124 ? 40.325 5.731 12.793 1.00 24.79 932 ALA B CA 1
ATOM 4619 C C . ALA B 1 124 ? 40.418 6.770 13.901 1.00 21.27 932 ALA B C 1
ATOM 4620 O O . ALA B 1 124 ? 40.438 7.974 13.632 1.00 27.24 932 ALA B O 1
ATOM 4627 N N . TYR B 1 125 ? 40.481 6.302 15.136 1.00 24.13 933 TYR B N 1
ATOM 4628 C CA . TYR B 1 125 ? 40.583 7.181 16.290 1.00 21.28 933 TYR B CA 1
ATOM 4629 C C . TYR B 1 125 ? 42.052 7.381 16.616 1.00 22.18 933 TYR B C 1
ATOM 4630 O O . TYR B 1 125 ? 42.763 6.406 16.875 1.00 23.72 933 TYR B O 1
ATOM 4648 N N . HIS B 1 126 ? 42.492 8.632 16.631 1.00 21.05 934 HIS B N 1
ATOM 4649 C CA . HIS B 1 126 ? 43.886 8.966 16.890 1.00 24.14 934 HIS B CA 1
ATOM 4650 C C . HIS B 1 126 ? 44.030 9.509 18.305 1.00 30.68 934 HIS B C 1
ATOM 4651 O O . HIS B 1 126 ? 43.490 10.574 18.633 1.00 24.98 934 HIS B O 1
ATOM 4665 N N . TYR B 1 127 ? 44.769 8.785 19.136 1.00 22.70 935 TYR B N 1
ATOM 4666 C CA . TYR B 1 127 ? 45.073 9.202 20.501 1.00 16.85 935 TYR B CA 1
ATOM 4667 C C . TYR B 1 127 ? 46.516 9.686 20.543 1.00 24.22 935 TYR B C 1
ATOM 4668 O O . TYR B 1 127 ? 47.443 8.888 20.388 1.00 20.27 935 TYR B O 1
ATOM 4686 N N . ASP B 1 128 ? 46.715 10.980 20.762 1.00 19.63 936 ASP B N 1
ATOM 4687 C CA . ASP B 1 128 ? 48.054 11.554 20.812 1.00 21.30 936 ASP B CA 1
ATOM 4688 C C . ASP B 1 128 ? 48.236 12.288 22.131 1.00 27.09 936 ASP B C 1
ATOM 4689 O O . ASP B 1 128 ? 47.543 13.280 22.400 1.00 22.00 936 ASP B O 1
ATOM 4698 N N . SER B 1 129 ? 49.176 11.803 22.952 1.00 22.85 937 SER B N 1
ATOM 4699 C CA . SER B 1 129 ? 49.477 12.430 24.238 1.00 22.50 937 SER B CA 1
ATOM 4700 C C . SER B 1 129 ? 50.154 13.791 24.098 1.00 24.38 937 SER B C 1
ATOM 4701 O O . SER B 1 129 ? 50.355 14.475 25.112 1.00 24.82 937 SER B O 1
ATOM 4709 N N . THR B 1 130 ? 50.495 14.215 22.883 1.00 22.62 938 THR B N 1
ATOM 4710 C CA . THR B 1 130 ? 50.737 15.622 22.558 1.00 32.62 938 THR B CA 1
ATOM 4711 C C . THR B 1 130 ? 49.750 15.975 21.444 1.00 37.05 938 THR B C 1
ATOM 4712 O O . THR B 1 130 ? 50.054 15.803 20.262 1.00 30.24 938 THR B O 1
ATOM 4723 N N . GLN B 1 131 ? 48.568 16.462 21.818 1.00 26.30 939 GLN B N 1
ATOM 4724 C CA . GLN B 1 131 ? 47.471 16.585 20.862 1.00 35.04 939 GLN B CA 1
ATOM 4725 C C . GLN B 1 131 ? 47.933 17.291 19.591 1.00 27.88 939 GLN B C 1
ATOM 4726 O O . GLN B 1 131 ? 48.530 18.367 19.640 1.00 30.50 939 GLN B O 1
ATOM 4740 N N . GLY B 1 132 ? 47.662 16.656 18.451 1.00 29.47 940 GLY B N 1
ATOM 4741 C CA . GLY B 1 132 ? 47.956 17.223 17.158 1.00 30.59 940 GLY B CA 1
ATOM 4742 C C . GLY B 1 132 ? 49.300 16.848 16.567 1.00 37.48 940 GLY B C 1
ATOM 4743 O O . GLY B 1 132 ? 49.495 17.035 15.362 1.00 34.72 940 GLY B O 1
ATOM 4747 N N . TYR B 1 133 ? 50.228 16.317 17.368 1.00 28.87 941 TYR B N 1
ATOM 4748 C CA . TYR B 1 133 ? 51.612 16.181 16.916 1.00 28.51 941 TYR B CA 1
ATOM 4749 C C . TYR B 1 133 ? 51.731 15.256 15.705 1.00 19.78 941 TYR B C 1
ATOM 4750 O O . TYR B 1 133 ? 52.405 15.589 14.724 1.00 26.28 941 TYR B O 1
ATOM 4768 N N . ASN B 1 134 ? 51.110 14.079 15.768 1.00 24.21 942 ASN B N 1
ATOM 4769 C CA . ASN B 1 134 ? 51.224 13.084 14.711 1.00 21.64 942 ASN B CA 1
ATOM 4770 C C . ASN B 1 134 ? 50.013 13.077 13.776 1.00 21.68 942 ASN B C 1
ATOM 4771 O O . ASN B 1 134 ? 49.791 12.091 13.067 1.00 26.52 942 ASN B O 1
ATOM 4782 N N . ASP B 1 135 ? 49.235 14.164 13.748 1.00 26.92 943 ASP B N 1
ATOM 4783 C CA . ASP B 1 135 ? 47.967 14.150 13.020 1.00 25.74 943 ASP B CA 1
ATOM 4784 C C . ASP B 1 135 ? 48.167 13.871 11.535 1.00 22.55 943 ASP B C 1
ATOM 4785 O O . ASP B 1 135 ? 47.364 13.161 10.919 1.00 30.15 943 ASP B O 1
ATOM 4794 N N . GLY B 1 136 ? 49.226 14.420 10.941 1.00 25.23 944 GLY B N 1
ATOM 4795 C CA . GLY B 1 136 ? 49.470 14.187 9.524 1.00 39.18 944 GLY B CA 1
ATOM 4796 C C . GLY B 1 136 ? 49.658 12.718 9.202 1.00 40.99 944 GLY B C 1
ATOM 4797 O O . GLY B 1 136 ? 49.038 12.180 8.280 1.00 33.14 944 GLY B O 1
ATOM 4801 N N . LEU B 1 137 ? 50.517 12.044 9.966 1.00 26.51 945 LEU B N 1
ATOM 4802 C CA . LEU B 1 137 ? 50.726 10.620 9.757 1.00 21.61 945 LEU B CA 1
ATOM 4803 C C . LEU B 1 137 ? 49.461 9.824 10.027 1.00 19.15 945 LEU B C 1
ATOM 4804 O O . LEU B 1 137 ? 49.157 8.864 9.307 1.00 23.15 945 LEU B O 1
ATOM 4820 N N . ALA B 1 138 ? 48.698 10.206 11.055 1.00 21.91 946 ALA B N 1
ATOM 4821 C CA . ALA B 1 138 ? 47.455 9.508 11.346 1.00 25.71 946 ALA B CA 1
ATOM 4822 C C . ALA B 1 138 ? 46.499 9.601 10.164 1.00 20.49 946 ALA B C 1
ATOM 4823 O O . ALA B 1 138 ? 45.772 8.647 9.863 1.00 27.22 946 ALA B O 1
ATOM 4830 N N . ALA B 1 139 ? 46.510 10.741 9.473 1.00 28.74 947 ALA B N 1
ATOM 4831 C CA . ALA B 1 139 ? 45.620 10.939 8.334 1.00 38.51 947 ALA B CA 1
ATOM 4832 C C . ALA B 1 139 ? 46.068 10.116 7.135 1.00 25.31 947 ALA B C 1
ATOM 4833 O O . ALA B 1 139 ? 45.236 9.542 6.427 1.00 28.81 947 ALA B O 1
ATOM 4840 N N . GLU B 1 140 ? 47.379 10.045 6.888 1.00 29.33 948 GLU B N 1
ATOM 4841 C CA . GLU B 1 140 ? 47.874 9.152 5.847 1.00 29.89 948 GLU B CA 1
ATOM 4842 C C . GLU B 1 140 ? 47.447 7.716 6.120 1.00 28.88 948 GLU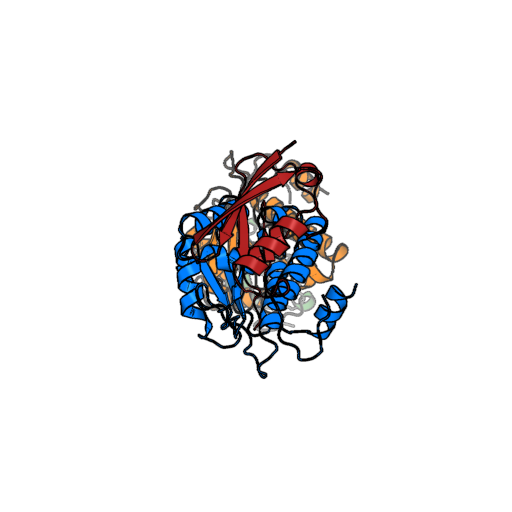 B C 1
ATOM 4843 O O . GLU B 1 140 ? 46.905 7.037 5.241 1.00 30.27 948 GLU B O 1
ATOM 4855 N N . LEU B 1 141 ? 47.660 7.243 7.350 1.00 24.54 949 LEU B N 1
ATOM 4856 C CA . LEU B 1 141 ? 47.326 5.864 7.680 1.00 22.82 949 LEU B CA 1
ATOM 4857 C C . LEU B 1 141 ? 45.825 5.623 7.589 1.00 27.08 949 LEU B C 1
ATOM 4858 O O . LEU B 1 141 ? 45.389 4.575 7.097 1.00 25.68 949 LEU B O 1
ATOM 4874 N N . ALA B 1 142 ? 45.017 6.563 8.089 1.00 28.86 950 ALA B N 1
ATOM 4875 C CA . ALA B 1 142 ? 43.568 6.399 8.022 1.00 23.92 950 ALA B CA 1
ATOM 4876 C C . ALA B 1 142 ? 43.102 6.312 6.574 1.00 23.27 950 ALA B C 1
ATOM 4877 O O . ALA B 1 142 ? 42.250 5.483 6.233 1.00 29.89 950 ALA B O 1
ATOM 4884 N N . GLY B 1 143 ? 43.673 7.143 5.705 1.00 26.87 951 GLY B N 1
ATOM 4885 C CA . GLY B 1 143 ? 43.308 7.090 4.301 1.00 35.40 951 GLY B CA 1
ATOM 4886 C C . GLY B 1 143 ? 43.646 5.758 3.663 1.00 44.70 951 GLY B C 1
ATOM 4887 O O . GLY B 1 143 ? 42.849 5.199 2.906 1.00 35.76 951 GLY B O 1
ATOM 4891 N N . ARG B 1 144 ? 44.833 5.229 3.959 1.00 33.88 952 ARG B N 1
ATOM 4892 C CA . ARG B 1 144 ? 45.249 3.969 3.362 1.00 34.90 952 ARG B CA 1
ATOM 4893 C C . ARG B 1 144 ? 44.489 2.779 3.916 1.00 38.42 952 ARG B C 1
ATOM 4894 O O . ARG B 1 144 ? 44.524 1.705 3.310 1.00 31.25 952 ARG B O 1
ATOM 4915 N N . LEU B 1 145 ? 43.822 2.938 5.051 1.00 27.66 953 LEU B N 1
ATOM 4916 C CA . LEU B 1 145 ? 42.937 1.918 5.578 1.00 33.75 953 LEU B CA 1
ATOM 4917 C C . LEU B 1 145 ? 41.476 2.251 5.277 1.00 25.73 953 LEU B C 1
ATOM 4918 O O . LEU B 1 145 ? 40.579 1.615 5.803 1.00 29.89 953 LEU B O 1
ATOM 4934 N N . ASP B 1 146 ? 41.259 3.242 4.418 1.00 28.78 954 ASP B N 1
ATOM 4935 C CA . ASP B 1 146 ? 39.923 3.729 4.014 1.00 42.15 954 ASP B CA 1
ATOM 4936 C C . ASP B 1 146 ? 39.018 3.976 5.216 1.00 45.26 954 ASP B C 1
ATOM 4937 O O . ASP B 1 146 ? 37.875 3.473 5.309 1.00 35.88 954 ASP B O 1
ATOM 4946 N N . ALA B 1 147 ? 39.536 4.685 6.222 1.00 32.58 955 ALA B N 1
ATOM 4947 C CA . ALA B 1 147 ? 38.792 5.020 7.416 1.00 33.82 955 ALA B CA 1
ATOM 4948 C C . ALA B 1 147 ? 38.756 6.529 7.557 1.00 33.23 955 ALA B C 1
ATOM 4949 O O . ALA B 1 147 ? 39.630 7.233 7.048 1.00 34.59 955 ALA B O 1
ATOM 4956 N N . ASN B 1 148 ? 37.710 7.021 8.219 1.00 31.68 956 ASN B N 1
ATOM 4957 C CA . ASN B 1 148 ? 37.601 8.434 8.518 1.00 33.68 956 ASN B CA 1
ATOM 4958 C C . ASN B 1 148 ? 38.378 8.730 9.793 1.00 25.32 956 ASN B C 1
ATOM 4959 O O . ASN B 1 148 ? 38.214 8.041 10.803 1.00 33.88 956 ASN B O 1
ATOM 4970 N N . LEU B 1 149 ? 39.215 9.757 9.749 1.00 29.13 957 LEU B N 1
ATOM 4971 C CA . LEU B 1 149 ? 40.045 10.086 10.901 1.00 29.92 957 LEU B CA 1
ATOM 4972 C C . LEU B 1 149 ? 39.251 10.904 11.910 1.00 39.45 957 LEU B C 1
ATOM 4973 O O . LEU B 1 149 ? 38.575 11.873 11.547 1.00 34.92 957 LEU B O 1
ATOM 4989 N N . GLN B 1 150 ? 39.354 10.562 13.186 1.00 28.25 958 GLN B N 1
ATOM 4990 C CA . GLN B 1 150 ? 38.710 11.270 14.288 1.00 26.17 958 GLN B CA 1
ATOM 4991 C C . GLN B 1 150 ? 39.749 11.422 15.406 1.00 36.41 958 GLN B C 1
ATOM 4992 O O . GLN B 1 150 ? 40.267 10.439 15.828 1.00 30.74 958 GLN B O 1
ATOM 5006 N N . GLN B 1 151 ? 40.064 12.627 15.823 1.00 33.15 959 GLN B N 1
ATOM 5007 C CA . GLN B 1 151 ? 40.901 12.867 17.011 1.00 37.82 959 GLN B CA 1
ATOM 5008 C C . GLN B 1 151 ? 40.146 12.290 18.210 1.00 47.41 959 GLN B C 1
ATOM 5009 O O . GLN B 1 151 ? 38.952 12.510 18.320 1.00 36.93 959 GLN B O 1
ATOM 5023 N N . ALA B 1 152 ? 40.781 11.536 19.072 1.00 26.73 960 ALA B N 1
ATOM 5024 C CA . ALA B 1 152 ? 40.084 10.963 20.215 1.00 21.37 960 ALA B CA 1
ATOM 5025 C C . ALA B 1 152 ? 40.747 11.466 21.499 1.00 27.42 960 ALA B C 1
ATOM 5026 O O . ALA B 1 152 ? 41.896 11.691 21.469 1.00 28.58 960 ALA B O 1
ATOM 5033 N N . PRO B 1 153 ? 40.063 11.555 22.645 1.00 25.93 961 PRO B N 1
ATOM 5034 C CA . PRO B 1 153 ? 40.716 12.131 23.792 1.00 32.18 961 PRO B CA 1
ATOM 5035 C C . PRO B 1 153 ? 41.622 11.179 24.595 1.00 21.51 961 PRO B C 1
ATOM 5036 O O . PRO B 1 153 ? 41.265 10.111 24.864 1.00 25.33 961 PRO B O 1
ATOM 5047 N N . ILE B 1 154 ? 42.803 11.637 24.959 1.00 25.89 962 ILE B N 1
ATOM 5048 C CA . ILE B 1 154 ? 43.707 10.895 25.826 1.00 26.02 962 ILE B CA 1
ATOM 5049 C C . ILE B 1 154 ? 44.366 11.895 26.760 1.00 20.95 962 ILE B C 1
ATOM 5050 O O . ILE B 1 154 ? 44.636 13.043 26.388 1.00 25.12 962 ILE B O 1
ATOM 5066 N N . ARG B 1 155 ? 44.638 11.445 27.981 1.00 22.45 963 ARG B N 1
ATOM 5067 C CA . ARG B 1 155 ? 45.425 12.247 28.905 1.00 27.87 963 ARG B CA 1
ATOM 5068 C C . ARG B 1 155 ? 46.715 12.701 28.236 1.00 29.66 963 ARG B C 1
ATOM 5069 O O . ARG B 1 155 ? 47.350 11.944 27.497 1.00 24.82 963 ARG B O 1
ATOM 5090 N N . GLN B 1 156 ? 47.093 13.949 28.482 1.00 25.46 964 GLN B N 1
ATOM 5091 C CA . GLN B 1 156 ? 48.266 14.521 27.839 1.00 22.85 964 GLN B CA 1
ATOM 5092 C C . GLN B 1 156 ? 49.532 14.282 28.655 1.00 28.05 964 GLN B C 1
ATOM 5093 O O . GLN B 1 156 ? 49.521 14.265 29.890 1.00 26.55 964 GLN B O 1
ATOM 5107 N N . GLN B 1 157 ? 50.635 14.081 27.941 1.00 25.89 965 GLN B N 1
ATOM 5108 C CA . GLN B 1 157 ? 51.904 13.803 28.600 1.00 25.13 965 GLN B CA 1
ATOM 5109 C C . GLN B 1 157 ? 52.432 15.039 29.320 1.00 27.91 965 GLN B C 1
ATOM 5110 O O . GLN B 1 157 ? 52.277 16.177 28.863 1.00 30.21 965 GLN B O 1
ATOM 5124 N N . GLN B 1 158 ? 53.058 14.808 30.474 1.00 22.62 966 GLN B N 1
ATOM 5125 C CA . GLN B 1 158 ? 53.665 15.867 31.262 1.00 24.59 966 GLN B CA 1
ATOM 5126 C C . GLN B 1 158 ? 55.179 15.761 31.312 1.00 33.66 966 GLN B C 1
ATOM 5127 O O . GLN B 1 158 ? 55.803 16.392 32.168 1.00 33.45 966 GLN B O 1
ATOM 5141 N N . ASN B 1 159 ? 55.780 14.965 30.429 1.00 23.12 967 ASN B N 1
ATOM 5142 C CA . ASN B 1 159 ? 57.226 14.902 30.266 1.00 20.02 967 ASN B CA 1
ATOM 5143 C C . ASN B 1 159 ? 57.485 14.609 28.790 1.00 19.22 967 ASN B C 1
ATOM 5144 O O . ASN B 1 159 ? 56.553 14.442 28.004 1.00 21.62 967 ASN B O 1
ATOM 5155 N N . SER B 1 160 ? 58.764 14.587 28.404 1.00 22.55 968 SER B N 1
ATOM 5156 C CA . SER B 1 160 ? 59.133 14.417 27.003 1.00 23.44 968 SER B CA 1
ATOM 5157 C C . SER B 1 160 ? 59.603 13.001 26.670 1.00 21.29 968 SER B C 1
ATOM 5158 O O . SER B 1 160 ? 60.227 12.791 25.618 1.00 20.45 968 SER B O 1
ATOM 5166 N N . TYR B 1 161 ? 59.268 12.010 27.503 1.00 19.56 969 TYR B N 1
ATOM 5167 C CA . TYR B 1 161 ? 59.759 10.659 27.296 1.00 16.53 969 TYR B CA 1
ATOM 5168 C C . TYR B 1 161 ? 58.717 9.551 27.397 1.00 16.29 969 TYR B C 1
ATOM 5169 O O . TYR B 1 161 ? 59.019 8.432 26.979 1.00 16.29 969 TYR B O 1
ATOM 5187 N N . ASP B 1 162 ? 57.499 9.816 27.873 1.00 16.27 970 ASP B N 1
ATOM 5188 C CA . ASP B 1 162 ? 56.537 8.742 28.118 1.00 17.25 970 ASP B CA 1
ATOM 5189 C C . ASP B 1 162 ? 55.524 8.522 26.988 1.00 16.72 970 ASP B C 1
ATOM 5190 O O . ASP B 1 162 ? 54.618 7.696 27.131 1.00 16.84 970 ASP B O 1
ATOM 5199 N N . CYS B 1 163 ? 55.684 9.158 25.820 1.00 18.01 971 CYS B N 1
ATOM 5200 C CA . CYS B 1 163 ? 54.677 8.967 24.774 1.00 16.41 971 CYS B CA 1
ATOM 5201 C C . CYS B 1 163 ? 54.452 7.495 24.433 1.00 15.74 971 CYS B C 1
ATOM 5202 O O . CYS B 1 163 ? 53.318 7.081 24.201 1.00 16.33 971 CYS B O 1
ATOM 5209 N N . GLY B 1 164 ? 55.513 6.688 24.344 1.00 13.63 972 GLY B N 1
ATOM 5210 C CA . GLY B 1 164 ? 55.300 5.297 24.003 1.00 15.72 972 GLY B CA 1
ATOM 5211 C C . GLY B 1 164 ? 54.538 4.545 25.078 1.00 15.58 972 GLY B C 1
ATOM 5212 O O . GLY B 1 164 ? 53.830 3.578 24.774 1.00 17.02 972 GLY B O 1
ATOM 5216 N N . VAL B 1 165 ? 54.691 4.953 26.333 1.00 15.15 973 VAL B N 1
ATOM 5217 C CA . VAL B 1 165 ? 53.924 4.348 27.419 1.00 16.63 973 VAL B CA 1
ATOM 5218 C C . VAL B 1 165 ? 52.444 4.694 27.275 1.00 17.96 973 VAL B C 1
ATOM 5219 O O . VAL B 1 165 ? 51.568 3.853 27.503 1.00 20.02 973 VAL B O 1
ATOM 5232 N N . PHE B 1 166 ? 52.138 5.933 26.885 1.00 17.86 974 PHE B N 1
ATOM 5233 C CA . PHE B 1 166 ? 50.746 6.288 26.617 1.00 18.27 974 PHE B CA 1
ATOM 5234 C C . PHE B 1 166 ? 50.152 5.390 25.540 1.00 19.28 974 PHE B C 1
ATOM 5235 O O . PHE B 1 166 ? 49.011 4.927 25.659 1.00 19.66 974 PHE B O 1
ATOM 5252 N N . VAL B 1 167 ? 50.926 5.110 24.484 1.00 17.99 975 VAL B N 1
ATOM 5253 C CA . VAL B 1 167 ? 50.451 4.249 23.412 1.00 16.39 975 VAL B CA 1
ATOM 5254 C C . VAL B 1 167 ? 50.140 2.855 23.941 1.00 18.54 975 VAL B C 1
ATOM 5255 O O . VAL B 1 167 ? 49.077 2.290 23.663 1.00 19.17 975 VAL B O 1
ATOM 5268 N N . LEU B 1 168 ? 51.051 2.290 24.730 1.00 15.71 976 LEU B N 1
ATOM 5269 C CA . LEU B 1 168 ? 50.866 0.922 25.197 1.00 17.51 976 LEU B CA 1
ATOM 5270 C C . LEU B 1 168 ? 49.759 0.834 26.241 1.00 18.05 976 LEU B C 1
ATOM 5271 O O . LEU B 1 168 ? 48.926 -0.077 26.203 1.00 18.29 976 LEU B O 1
ATOM 5287 N N . ASP B 1 169 ? 49.767 1.747 27.210 1.00 19.15 977 ASP B N 1
ATOM 5288 C CA . ASP B 1 169 ? 48.747 1.687 28.248 1.00 21.82 977 ASP B CA 1
ATOM 5289 C C . ASP B 1 169 ? 47.379 2.072 27.703 1.00 21.96 977 ASP B C 1
ATOM 5290 O O . ASP B 1 169 ? 46.368 1.505 28.135 1.00 22.53 977 ASP B O 1
ATOM 5299 N N . GLY B 1 170 ? 47.330 2.974 26.724 1.00 16.94 978 GLY B N 1
ATOM 5300 C CA . GLY B 1 170 ? 46.067 3.270 26.071 1.00 20.02 978 GLY B CA 1
ATOM 5301 C C . GLY B 1 170 ? 45.530 2.077 25.307 1.00 24.58 978 GLY B C 1
ATOM 5302 O O . GLY B 1 170 ? 44.326 1.803 25.340 1.00 21.74 978 GLY B O 1
ATOM 5306 N N . THR B 1 171 ? 46.409 1.366 24.587 1.00 20.18 979 THR B N 1
ATOM 5307 C CA . THR B 1 171 ? 45.995 0.134 23.926 1.00 21.05 979 THR B CA 1
ATOM 5308 C C . THR B 1 171 ? 45.451 -0.859 24.946 1.00 22.75 979 THR B C 1
ATOM 5309 O O . THR B 1 171 ? 44.396 -1.473 24.741 1.00 21.28 979 THR B O 1
ATOM 5320 N N . ARG B 1 172 ? 46.163 -1.030 26.062 1.00 20.49 980 ARG B N 1
ATOM 5321 C CA . ARG B 1 172 ? 45.753 -2.012 27.057 1.00 21.63 980 ARG B CA 1
ATOM 5322 C C . ARG B 1 172 ? 44.414 -1.644 27.674 1.00 23.91 980 ARG B C 1
ATOM 5323 O O . ARG B 1 172 ? 43.576 -2.518 27.915 1.00 24.55 980 ARG B O 1
ATOM 5344 N N . GLU B 1 173 ? 44.187 -0.355 27.924 1.00 21.42 981 GLU B N 1
ATOM 5345 C CA . GLU B 1 173 ? 42.924 0.057 28.536 1.00 23.24 981 GLU B CA 1
ATOM 5346 C C . GLU B 1 173 ? 41.775 -0.092 27.552 1.00 29.37 981 GLU B C 1
ATOM 5347 O O . GLU B 1 173 ? 40.685 -0.531 27.928 1.00 24.61 981 GLU B O 1
ATOM 5359 N N . LEU B 1 174 ? 41.999 0.250 26.283 1.00 23.81 982 LEU B N 1
ATOM 5360 C CA . LEU B 1 174 ? 40.952 0.066 25.285 1.00 24.96 982 LEU B CA 1
ATOM 5361 C C . LEU B 1 174 ? 40.596 -1.405 25.137 1.00 26.71 982 LEU B C 1
ATOM 5362 O O . LEU B 1 174 ? 39.413 -1.756 25.039 1.00 27.05 982 LEU B O 1
ATOM 5378 N N . VAL B 1 175 ? 41.606 -2.281 25.129 1.00 25.39 983 VAL B N 1
ATOM 5379 C CA . VAL B 1 175 ? 41.366 -3.718 25.033 1.00 27.56 983 VAL B CA 1
ATOM 5380 C C . VAL B 1 175 ? 40.596 -4.215 26.248 1.00 37.57 983 VAL B C 1
ATOM 5381 O O . VAL B 1 175 ? 39.655 -5.008 26.122 1.00 30.09 983 VAL B O 1
ATOM 5394 N N . ARG B 1 176 ? 40.996 -3.780 27.445 1.0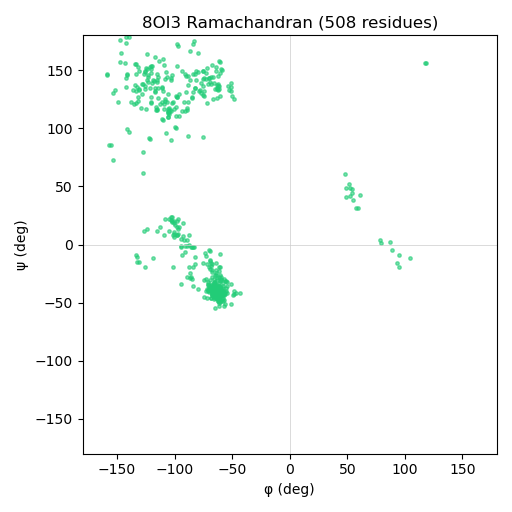0 26.64 984 ARG B N 1
ATOM 5395 C CA . ARG B 1 176 ? 40.301 -4.212 28.655 1.00 32.23 984 ARG B CA 1
ATOM 5396 C C . ARG B 1 176 ? 38.828 -3.819 28.617 1.00 32.49 984 ARG B C 1
ATOM 5397 O O . ARG B 1 176 ? 37.957 -4.603 29.009 1.00 34.26 984 ARG B O 1
ATOM 5418 N N . ARG B 1 177 ? 38.528 -2.613 28.144 1.00 27.25 985 ARG B N 1
ATOM 5419 C CA . ARG B 1 177 ? 37.134 -2.195 28.037 1.00 25.68 985 ARG B CA 1
ATOM 5420 C C . ARG B 1 177 ? 36.375 -3.057 27.037 1.00 44.22 985 ARG B C 1
ATOM 5421 O O . ARG B 1 177 ? 35.234 -3.464 27.297 1.00 32.71 985 ARG B O 1
ATOM 5442 N N . LEU B 1 178 ? 36.991 -3.353 25.889 1.00 35.15 986 LEU B N 1
ATOM 5443 C CA . LEU B 1 178 ? 36.337 -4.206 24.903 1.00 31.33 986 LEU B CA 1
ATOM 5444 C C . LEU B 1 178 ? 36.168 -5.624 25.430 1.00 37.71 986 LEU B C 1
ATOM 5445 O O . LEU B 1 178 ? 35.145 -6.269 25.174 1.00 46.56 986 LEU B O 1
ATOM 5461 N N . ALA B 1 179 ? 37.160 -6.133 26.159 1.00 30.19 987 ALA B N 1
ATOM 5462 C CA . ALA B 1 179 ? 37.058 -7.477 26.717 1.00 40.59 987 ALA B CA 1
ATOM 5463 C C . ALA B 1 179 ? 35.993 -7.569 27.803 1.00 45.98 987 ALA B C 1
ATOM 5464 O O . ALA B 1 179 ? 35.487 -8.665 28.069 1.00 52.70 987 ALA B O 1
ATOM 5471 N N . ALA B 1 180 ? 35.656 -6.453 28.440 1.00 43.29 988 ALA B N 1
ATOM 5472 C CA . ALA B 1 180 ? 34.585 -6.398 29.423 1.00 46.73 988 ALA B CA 1
ATOM 5473 C C . ALA B 1 180 ? 33.246 -6.032 28.797 1.00 56.12 988 ALA B C 1
ATOM 5474 O O . ALA B 1 180 ? 32.258 -5.876 29.523 1.00 59.12 988 ALA B O 1
ATOM 5481 N N . ARG B 1 181 ? 33.196 -5.899 27.472 1.00 48.92 989 ARG B N 1
ATOM 5482 C CA . ARG B 1 181 ? 32.003 -5.437 26.770 1.00 53.02 989 ARG B CA 1
ATOM 5483 C C . ARG B 1 181 ? 31.500 -4.122 27.351 1.00 52.80 989 ARG B C 1
ATOM 5484 O O . ARG B 1 181 ? 30.297 -3.909 27.516 1.00 50.08 989 ARG B O 1
ATOM 5505 N N . ARG B 1 182 ? 32.435 -3.221 27.643 1.00 45.45 990 ARG B N 1
ATOM 5506 C CA . ARG B 1 182 ? 32.127 -1.873 28.121 1.00 52.63 990 ARG B CA 1
ATOM 5507 C C . ARG B 1 182 ? 32.849 -0.850 27.252 1.00 40.24 990 ARG B C 1
ATOM 5508 O O . ARG B 1 182 ? 33.687 -0.084 27.737 1.00 35.95 990 ARG B O 1
ATOM 5529 N N . PRO B 1 183 ? 32.544 -0.803 25.956 1.00 43.57 991 PRO B N 1
ATOM 5530 C CA . PRO B 1 183 ? 33.301 0.085 25.061 1.00 41.01 991 PRO B CA 1
ATOM 5531 C C . PRO B 1 183 ? 33.165 1.541 25.477 1.00 40.83 991 PRO B C 1
ATOM 5532 O O . PRO B 1 183 ? 32.061 2.048 25.672 1.00 48.57 991 PRO B O 1
ATOM 5543 N N . ASP B 1 184 ? 34.305 2.207 25.627 1.00 30.97 992 ASP B N 1
ATOM 5544 C CA . ASP B 1 184 ? 34.363 3.633 25.923 1.00 31.03 992 ASP B CA 1
ATOM 5545 C C . ASP B 1 184 ? 35.649 4.113 25.277 1.00 35.48 992 ASP B C 1
ATOM 5546 O O . ASP B 1 184 ? 36.716 3.574 25.580 1.00 35.56 992 ASP B O 1
ATOM 5555 N N . LEU B 1 185 ? 35.549 5.089 24.380 1.00 31.93 993 LEU B N 1
ATOM 5556 C CA . LEU B 1 185 ? 36.698 5.560 23.614 1.00 39.19 993 LEU B CA 1
ATOM 5557 C C . LEU B 1 185 ? 37.385 6.759 24.244 1.00 38.25 993 LEU B C 1
ATOM 5558 O O . LEU B 1 185 ? 38.324 7.300 23.648 1.00 30.22 993 LEU B O 1
ATOM 5574 N N . ASN B 1 186 ? 36.949 7.184 25.427 1.00 25.39 994 ASN B N 1
ATOM 5575 C CA . ASN B 1 186 ? 37.518 8.341 26.103 1.00 27.24 994 ASN B CA 1
ATOM 5576 C C . ASN B 1 186 ? 38.641 7.857 27.014 1.00 30.59 994 ASN B C 1
ATOM 5577 O O . ASN B 1 186 ? 38.397 7.110 27.968 1.00 28.67 994 ASN B O 1
ATOM 5588 N N . LEU B 1 187 ? 39.872 8.270 26.712 1.00 26.65 995 LEU B N 1
ATOM 5589 C CA . LEU B 1 187 ? 41.028 7.947 27.542 1.00 25.73 995 LEU B CA 1
ATOM 5590 C C . LEU B 1 187 ? 41.555 9.155 28.310 1.00 27.99 995 LEU B C 1
ATOM 5591 O O . LEU B 1 187 ? 42.716 9.164 28.732 1.00 25.70 995 LEU B O 1
ATOM 5607 N N . ASN B 1 188 ? 40.723 10.179 28.519 1.00 30.15 996 ASN B N 1
ATOM 5608 C CA . ASN B 1 188 ? 41.155 11.298 29.349 1.00 29.67 996 ASN B CA 1
ATOM 5609 C C . ASN B 1 188 ? 41.477 10.867 30.775 1.00 26.74 996 ASN B C 1
ATOM 5610 O O . ASN B 1 188 ? 42.224 11.562 31.465 1.00 34.09 996 ASN B O 1
ATOM 5621 N N . ASN B 1 189 ? 40.935 9.742 31.233 1.00 27.24 997 ASN B N 1
ATOM 5622 C CA . ASN B 1 189 ? 41.194 9.248 32.578 1.00 38.38 997 ASN B CA 1
ATOM 5623 C C . ASN B 1 189 ? 42.283 8.184 32.610 1.00 42.56 997 ASN B C 1
ATOM 5624 O O . ASN B 1 189 ? 42.433 7.488 33.621 1.00 34.88 997 ASN B O 1
ATOM 5635 N N . LEU B 1 190 ? 43.052 8.049 31.534 1.00 27.20 998 LEU B N 1
ATOM 5636 C CA . LEU B 1 190 ? 44.073 7.015 31.482 1.00 26.39 998 LEU B CA 1
ATOM 5637 C C . LEU B 1 190 ? 45.132 7.229 32.553 1.00 22.91 998 LEU B C 1
ATOM 5638 O O . LEU B 1 190 ? 45.645 8.337 32.730 1.00 27.70 998 LEU B O 1
ATOM 5654 N N . VAL B 1 191 ? 45.474 6.143 33.242 1.00 28.07 999 VAL B N 1
ATOM 5655 C CA . VAL B 1 191 ? 46.584 6.092 34.185 1.00 32.04 999 VAL B CA 1
ATOM 5656 C C . VAL B 1 191 ? 47.670 5.241 33.543 1.00 25.44 999 VAL B C 1
ATOM 5657 O O . VAL B 1 191 ? 47.451 4.059 33.245 1.00 34.85 999 VAL B O 1
ATOM 5670 N N . ILE B 1 192 ? 48.813 5.839 33.282 1.00 25.62 1000 ILE B N 1
ATOM 5671 C CA . ILE B 1 192 ? 49.905 5.110 32.648 1.00 27.59 1000 ILE B CA 1
ATOM 5672 C C . ILE B 1 192 ? 50.861 4.659 33.743 1.00 25.33 1000 ILE B C 1
ATOM 5673 O O . ILE B 1 192 ? 50.967 5.294 34.797 1.00 28.15 1000 ILE B O 1
ATOM 5689 N N . SER B 1 193 ? 51.582 3.569 33.490 1.00 22.41 1001 SER B N 1
ATOM 5690 C CA . SER B 1 193 ? 52.570 3.078 34.450 1.00 21.22 1001 SER B CA 1
ATOM 5691 C C . SER B 1 193 ? 53.809 2.605 33.700 1.00 20.99 1001 SER B C 1
ATOM 5692 O O . SER B 1 193 ? 53.872 1.462 33.236 1.00 20.76 1001 SER B O 1
ATOM 5700 N N . ARG B 1 194 ? 54.812 3.477 33.621 1.00 18.55 1002 ARG B N 1
ATOM 5701 C CA . ARG B 1 194 ? 56.123 3.063 33.135 1.00 22.25 1002 ARG B CA 1
ATOM 5702 C C . ARG B 1 194 ? 56.655 1.890 33.956 1.00 21.63 1002 ARG B C 1
ATOM 5703 O O . ARG B 1 194 ? 57.215 0.939 33.397 1.00 19.95 1002 ARG B O 1
ATOM 5724 N N . GLN B 1 195 ? 56.456 1.917 35.275 1.00 20.76 1003 GLN B N 1
ATOM 5725 C CA . GLN B 1 195 ? 57.001 0.851 36.110 1.00 20.53 1003 GLN B CA 1
ATOM 5726 C C . GLN B 1 195 ? 56.389 -0.496 35.738 1.00 19.77 1003 GLN B C 1
ATOM 5727 O O . GLN B 1 195 ? 57.103 -1.493 35.600 1.00 23.08 1003 GLN B O 1
ATOM 5741 N N . GLU B 1 196 ? 55.068 -0.549 35.588 1.00 23.58 1004 GLU B N 1
ATOM 5742 C CA . GLU B 1 196 ? 54.427 -1.814 35.249 1.00 23.39 1004 GLU B CA 1
ATOM 5743 C C . GLU B 1 196 ? 54.908 -2.325 33.898 1.00 21.30 1004 GLU B C 1
ATOM 5744 O O . GLU B 1 196 ? 55.121 -3.528 33.717 1.00 24.40 1004 GLU B O 1
ATOM 5756 N N . LEU B 1 197 ? 55.130 -1.418 32.949 1.00 19.18 1005 LEU B N 1
ATOM 5757 C CA . LEU B 1 197 ? 55.682 -1.818 31.661 1.00 19.06 1005 LEU B CA 1
ATOM 5758 C C . LEU B 1 197 ? 57.065 -2.429 31.827 1.00 21.06 1005 LEU B C 1
ATOM 5759 O O . LEU B 1 197 ? 57.368 -3.477 31.250 1.00 22.03 1005 LEU B O 1
ATOM 5775 N N . ARG B 1 198 ? 57.934 -1.771 32.599 1.00 18.79 1006 ARG B N 1
ATOM 5776 C CA . ARG B 1 198 ? 59.279 -2.297 32.814 1.00 22.99 1006 ARG B CA 1
ATOM 5777 C C . ARG B 1 198 ? 59.236 -3.669 33.472 1.00 24.93 1006 ARG B C 1
ATOM 5778 O O . ARG B 1 198 ? 60.041 -4.549 33.137 1.00 25.37 1006 ARG B O 1
ATOM 5799 N N . ASP B 1 199 ? 58.302 -3.867 34.405 1.00 26.24 1007 ASP B N 1
ATOM 5800 C CA . ASP B 1 199 ? 58.122 -5.176 35.020 1.00 29.97 1007 ASP B CA 1
ATOM 5801 C C . ASP B 1 199 ? 57.661 -6.208 33.995 1.00 32.66 1007 ASP B C 1
ATOM 5802 O O . ASP B 1 199 ? 58.165 -7.336 33.979 1.00 34.31 1007 ASP B O 1
ATOM 5811 N N . ARG B 1 200 ? 56.722 -5.839 33.119 1.00 25.80 1008 ARG B N 1
ATOM 5812 C CA . ARG B 1 200 ? 56.270 -6.772 32.089 1.00 27.76 1008 ARG B CA 1
ATOM 5813 C C . ARG B 1 200 ? 57.406 -7.147 31.144 1.00 30.11 1008 ARG B C 1
ATOM 5814 O O . ARG B 1 200 ? 57.540 -8.309 30.749 1.00 29.62 1008 ARG B O 1
ATOM 5835 N N . LEU B 1 201 ? 58.222 -6.168 30.746 1.00 25.79 1009 LEU B N 1
ATOM 5836 C CA . LEU B 1 201 ? 59.307 -6.455 29.817 1.00 29.50 1009 LEU B CA 1
ATOM 5837 C C . LEU B 1 201 ? 60.404 -7.279 30.476 1.00 34.59 1009 LEU B C 1
ATOM 5838 O O . LEU B 1 201 ? 61.028 -8.126 29.825 1.00 42.44 1009 LEU B O 1
ATOM 5854 N N . GLY B 1 202 ? 60.665 -7.040 31.756 1.00 35.43 1010 GLY B N 1
ATOM 5855 C CA . GLY B 1 202 ? 61.683 -7.767 32.479 1.00 51.75 1010 GLY B CA 1
ATOM 5856 C C . GLY B 1 202 ? 61.214 -9.058 33.112 1.00 65.64 1010 GLY B C 1
ATOM 5857 O O . GLY B 1 202 ? 61.968 -9.668 33.878 1.00 73.58 1010 GLY B O 1
ATOM 5861 N N . ALA B 1 203 ? 59.992 -9.493 32.819 1.00 61.93 1011 ALA B N 1
ATOM 5862 C CA . ALA B 1 203 ? 59.454 -10.724 33.380 1.00 67.88 1011 ALA B CA 1
ATOM 5863 C C . ALA B 1 203 ? 60.035 -11.931 32.652 1.00 75.38 1011 ALA B C 1
ATOM 5864 O O . ALA B 1 203 ? 61.112 -12.419 32.998 1.00 82.66 1011 ALA B O 1
ATOM 5871 N N . ALA C 2 15 ? 68.706 -26.330 -3.494 1.00 56.98 15 ALA C N 1
ATOM 5872 C CA . ALA C 2 15 ? 69.791 -25.880 -2.636 1.00 48.42 15 ALA C CA 1
ATOM 5873 C C . ALA C 2 15 ? 69.774 -24.366 -2.453 1.00 49.07 15 ALA C C 1
ATOM 5874 O O . ALA C 2 15 ? 69.615 -23.879 -1.337 1.00 45.26 15 ALA C O 1
ATOM 5880 N N . HIS C 2 16 ? 69.962 -23.624 -3.541 1.00 34.57 16 HIS C N 1
ATOM 5881 C CA . HIS C 2 16 ? 70.081 -22.176 -3.475 1.00 35.83 16 HIS C CA 1
ATOM 5882 C C . HIS C 2 16 ? 68.780 -21.507 -3.898 1.00 36.68 16 HIS C C 1
ATOM 5883 O O . HIS C 2 16 ? 68.063 -21.991 -4.776 1.00 35.33 16 HIS C O 1
ATOM 5897 N N . ILE C 2 17 ? 68.486 -20.370 -3.266 1.00 29.66 17 ILE C N 1
ATOM 5898 C CA . ILE C 2 17 ? 67.384 -19.519 -3.685 1.00 29.56 17 ILE C CA 1
ATOM 5899 C C . ILE C 2 17 ? 67.864 -18.077 -3.742 1.00 24.45 17 ILE C C 1
ATOM 5900 O O . ILE C 2 17 ? 68.822 -17.682 -3.079 1.00 28.38 17 ILE C O 1
ATOM 5916 N N . ASN C 2 18 ? 67.179 -17.295 -4.571 1.00 28.32 18 ASN C N 1
ATOM 5917 C CA . ASN C 2 18 ? 67.418 -15.865 -4.674 1.00 25.50 18 ASN C CA 1
ATOM 5918 C C . ASN C 2 18 ? 66.386 -15.141 -3.822 1.00 19.91 18 ASN C C 1
ATOM 5919 O O . ASN C 2 18 ? 65.185 -15.405 -3.926 1.00 24.84 18 ASN C O 1
ATOM 5930 N N . LEU C 2 19 ? 66.862 -14.277 -2.938 1.00 18.40 19 LEU C N 1
ATOM 5931 C CA . LEU C 2 19 ? 65.997 -13.485 -2.092 1.00 19.82 19 LEU C CA 1
ATOM 5932 C C . LEU C 2 19 ? 66.265 -12.013 -2.353 1.00 19.97 19 LEU C C 1
ATOM 5933 O O . LEU C 2 19 ? 67.392 -11.612 -2.647 1.00 24.68 19 LEU C O 1
ATOM 5949 N N . LYS C 2 20 ? 65.218 -11.209 -2.218 1.00 18.26 20 LYS C N 1
ATOM 5950 C CA . LYS C 2 20 ? 65.302 -9.765 -2.374 1.00 20.79 20 LYS C CA 1
ATOM 5951 C C . LYS C 2 20 ? 65.123 -9.122 -1.006 1.00 18.29 20 LYS C C 1
ATOM 5952 O O . LYS C 2 20 ? 64.228 -9.506 -0.250 1.00 21.58 20 LYS C O 1
ATOM 5971 N N . VAL C 2 21 ? 66.001 -8.190 -0.662 1.00 17.03 21 VAL C N 1
ATOM 5972 C CA . VAL C 2 21 ? 65.791 -7.359 0.516 1.00 16.66 21 VAL C CA 1
ATOM 5973 C C . VAL C 2 21 ? 65.303 -6.010 0.019 1.00 18.76 21 VAL C C 1
ATOM 5974 O O . VAL C 2 21 ? 65.987 -5.361 -0.783 1.00 21.58 21 VAL C O 1
ATOM 5987 N N . LYS C 2 22 ? 64.125 -5.605 0.478 1.00 16.17 22 LYS C N 1
ATOM 5988 C CA . LYS C 2 22 ? 63.461 -4.379 0.045 1.00 20.35 22 LYS C CA 1
ATOM 5989 C C . LYS C 2 22 ? 63.502 -3.377 1.196 1.00 23.15 22 LYS C C 1
ATOM 5990 O O . LYS C 2 22 ? 63.001 -3.661 2.290 1.00 20.31 22 LYS C O 1
ATOM 6009 N N . GLY C 2 23 ? 64.119 -2.215 0.951 1.00 25.05 23 GLY C N 1
ATOM 6010 C CA . GLY C 2 23 ? 64.120 -1.147 1.930 1.00 33.21 23 GLY C CA 1
ATOM 6011 C C . GLY C 2 23 ? 62.823 -0.350 1.953 1.00 28.48 23 GLY C C 1
ATOM 6012 O O . GLY C 2 23 ? 61.989 -0.393 1.047 1.00 26.23 23 GLY C O 1
ATOM 6016 N N . GLN C 2 24 ? 62.657 0.427 3.029 1.00 26.32 24 GLN C N 1
ATOM 6017 C CA . GLN C 2 24 ? 61.423 1.171 3.241 1.00 26.08 24 GLN C CA 1
ATOM 6018 C C . GLN C 2 24 ? 61.216 2.282 2.215 1.00 27.99 24 GLN C C 1
ATOM 6019 O O . GLN C 2 24 ? 60.076 2.725 2.0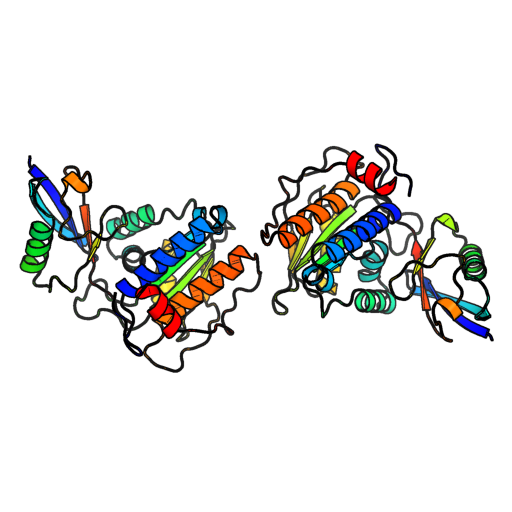22 1.00 36.09 24 GLN C O 1
ATOM 6033 N N . ASP C 2 25 ? 62.281 2.747 1.568 1.00 29.82 25 ASP C N 1
ATOM 6034 C CA . ASP C 2 25 ? 62.179 3.715 0.486 1.00 42.85 25 ASP C CA 1
ATOM 6035 C C . ASP C 2 25 ? 62.016 3.044 -0.874 1.00 50.93 25 ASP C C 1
ATOM 6036 O O . ASP C 2 25 ? 61.913 3.741 -1.891 1.00 38.77 25 ASP C O 1
ATOM 6045 N N . GLY C 2 26 ? 62.006 1.713 -0.916 1.00 32.81 26 GLY C N 1
ATOM 6046 C CA . GLY C 2 26 ? 61.820 0.982 -2.150 1.00 28.95 26 GLY C CA 1
ATOM 6047 C C . GLY C 2 26 ? 63.071 0.354 -2.728 1.00 25.71 26 GLY C C 1
ATOM 6048 O O . GLY C 2 26 ? 62.957 -0.468 -3.646 1.00 30.41 26 GLY C O 1
ATOM 6052 N N . ASN C 2 27 ? 64.255 0.698 -2.228 1.00 28.48 27 ASN C N 1
ATOM 6053 C CA . ASN C 2 27 ? 65.477 0.157 -2.809 1.00 30.89 27 ASN C CA 1
ATOM 6054 C C . ASN C 2 27 ? 65.536 -1.358 -2.626 1.00 33.60 27 ASN C C 1
ATOM 6055 O O . ASN C 2 27 ? 64.955 -1.917 -1.690 1.00 24.03 27 ASN C O 1
ATOM 6066 N N . GLU C 2 28 ? 66.241 -2.028 -3.546 1.00 25.01 28 GLU C N 1
ATOM 6067 C CA . GLU C 2 28 ? 66.260 -3.485 -3.593 1.00 22.03 28 GLU C CA 1
ATOM 6068 C C . GLU C 2 28 ? 67.677 -4.010 -3.738 1.00 21.76 28 GLU C C 1
ATOM 6069 O O . GLU C 2 28 ? 68.456 -3.509 -4.555 1.00 26.78 28 GLU C O 1
ATOM 6081 N N . VAL C 2 29 ? 67.996 -5.037 -2.953 1.00 20.71 29 VAL C N 1
ATOM 6082 C CA . VAL C 2 29 ? 69.259 -5.753 -3.038 1.00 17.90 29 VAL C CA 1
ATOM 6083 C C . VAL C 2 29 ? 68.952 -7.245 -3.081 1.00 29.19 29 VAL C C 1
ATOM 6084 O O . VAL C 2 29 ? 68.176 -7.745 -2.261 1.00 23.87 29 VAL C O 1
ATOM 6097 N N . PHE C 2 30 ? 69.589 -7.959 -4.002 1.00 22.84 30 PHE C N 1
ATOM 6098 C CA . PHE C 2 30 ? 69.334 -9.378 -4.185 1.00 19.24 30 PHE C CA 1
ATOM 6099 C C . PHE C 2 30 ? 70.493 -10.203 -3.652 1.00 23.19 30 PHE C C 1
ATOM 6100 O O . PHE C 2 30 ? 71.658 -9.801 -3.751 1.00 24.51 30 PHE C O 1
ATOM 6117 N N . PHE C 2 31 ? 70.161 -11.351 -3.073 1.00 20.31 31 PHE C N 1
ATOM 6118 C CA . PHE C 2 31 ? 71.155 -12.285 -2.575 1.00 20.77 31 PHE C CA 1
ATOM 6119 C C . PHE C 2 31 ? 70.811 -13.691 -3.034 1.00 18.99 31 PHE C C 1
ATOM 6120 O O . PHE C 2 31 ? 69.641 -14.047 -3.173 1.00 27.47 31 PHE C O 1
ATOM 6137 N N . ARG C 2 32 ? 71.843 -14.486 -3.280 1.00 23.77 32 ARG C N 1
ATOM 6138 C CA . ARG C 2 32 ? 71.703 -15.914 -3.537 1.00 25.62 32 ARG C CA 1
ATOM 6139 C C . ARG C 2 32 ? 72.245 -16.631 -2.310 1.00 23.88 32 ARG C C 1
ATOM 6140 O O . ARG C 2 32 ? 73.377 -16.371 -1.895 1.00 28.44 32 ARG C O 1
ATOM 6161 N N . ILE C 2 33 ? 71.433 -17.496 -1.721 1.00 23.61 33 ILE C N 1
ATOM 6162 C CA . ILE C 2 33 ? 71.733 -18.104 -0.432 1.00 23.94 33 ILE C CA 1
ATOM 6163 C C . ILE C 2 33 ? 71.259 -19.548 -0.473 1.00 22.83 33 ILE C C 1
ATOM 6164 O O . ILE C 2 33 ? 70.246 -19.868 -1.099 1.00 26.32 33 ILE C O 1
ATOM 6180 N N . LYS C 2 34 ? 72.019 -20.428 0.173 1.00 21.84 34 LYS C N 1
ATOM 6181 C CA . LYS C 2 34 ? 71.538 -21.783 0.389 1.00 26.81 34 LYS C CA 1
ATOM 6182 C C . LYS C 2 34 ? 70.354 -21.765 1.345 1.00 27.15 34 LYS C C 1
ATOM 6183 O O . LYS C 2 34 ? 70.293 -20.973 2.293 1.00 25.94 34 LYS C O 1
ATOM 6202 N N . ARG C 2 35 ? 69.402 -22.658 1.098 1.00 24.77 35 ARG C N 1
ATOM 6203 C CA . ARG C 2 35 ? 68.224 -22.707 1.954 1.00 23.37 35 ARG C CA 1
ATOM 6204 C C . ARG C 2 35 ? 68.573 -23.090 3.387 1.00 22.12 35 ARG C C 1
ATOM 6205 O O . ARG C 2 35 ? 67.756 -22.871 4.289 1.00 25.65 35 ARG C O 1
ATOM 6226 N N . SER C 2 36 ? 69.772 -23.639 3.604 1.00 28.31 36 SER C N 1
ATOM 6227 C CA . SER C 2 36 ? 70.252 -24.065 4.913 1.00 33.74 36 SER C CA 1
ATOM 6228 C C . SER C 2 36 ? 71.074 -22.999 5.628 1.00 37.62 36 SER C C 1
ATOM 6229 O O . SER C 2 36 ? 71.422 -23.190 6.802 1.00 28.03 36 SER C O 1
ATOM 6237 N N . THR C 2 37 ? 71.413 -21.919 4.973 1.00 21.88 37 THR C N 1
ATOM 6238 C CA . THR C 2 37 ? 72.259 -20.888 5.591 1.00 21.21 37 THR C CA 1
ATOM 6239 C C . THR C 2 37 ? 71.413 -20.061 6.565 1.00 24.99 37 THR C C 1
ATOM 6240 O O . THR C 2 37 ? 70.333 -19.691 6.210 1.00 20.52 37 THR C O 1
ATOM 6251 N N . GLN C 2 38 ? 71.969 -19.723 7.718 1.00 20.50 38 GLN C N 1
ATOM 6252 C CA . GLN C 2 38 ? 71.261 -18.876 8.686 1.00 17.23 38 GLN C CA 1
ATOM 6253 C C . GLN C 2 38 ? 71.254 -17.451 8.129 1.00 15.66 38 GLN C C 1
ATOM 6254 O O . GLN C 2 38 ? 72.200 -17.051 7.615 1.00 19.17 38 GLN C O 1
ATOM 6268 N N . LEU C 2 39 ? 70.163 -16.759 8.339 1.00 15.49 39 LEU C N 1
ATOM 6269 C CA . LEU C 2 39 ? 69.948 -15.483 7.705 1.00 19.54 39 LEU C CA 1
ATOM 6270 C C . LEU C 2 39 ? 70.909 -14.411 8.194 1.00 21.34 39 LEU C C 1
ATOM 6271 O O . LEU C 2 39 ? 71.045 -13.387 7.521 1.00 18.79 39 LEU C O 1
ATOM 6287 N N . LYS C 2 40 ? 71.582 -14.622 9.332 1.00 19.03 40 LYS C N 1
ATOM 6288 C CA . LYS C 2 40 ? 72.613 -13.681 9.768 1.00 18.79 40 LYS C CA 1
ATOM 6289 C C . LYS C 2 40 ? 73.574 -13.340 8.638 1.00 18.22 40 LYS C C 1
ATOM 6290 O O . LYS C 2 40 ? 73.997 -12.187 8.501 1.00 17.74 40 LYS C O 1
ATOM 6309 N N . LYS C 2 41 ? 73.949 -14.326 7.819 1.00 18.84 41 LYS C N 1
ATOM 6310 C CA . LYS C 2 41 ? 74.904 -14.054 6.747 1.00 19.08 41 LYS C CA 1
ATOM 6311 C C . LYS C 2 41 ? 74.354 -13.024 5.764 1.00 20.00 41 LYS C C 1
ATOM 6312 O O . LYS C 2 41 ? 75.066 -12.103 5.342 1.00 19.84 41 LYS C O 1
ATOM 6331 N N . LEU C 2 42 ? 73.087 -13.173 5.381 1.00 17.71 42 LEU C N 1
ATOM 6332 C CA . LEU C 2 42 ? 72.448 -12.198 4.501 1.00 17.63 42 LEU C CA 1
ATOM 6333 C C . LEU C 2 42 ? 72.263 -10.854 5.201 1.00 19.04 42 LEU C C 1
ATOM 6334 O O . LEU C 2 42 ? 72.484 -9.795 4.595 1.00 17.63 42 LEU C O 1
ATOM 6350 N N . MET C 2 43 ? 71.835 -10.875 6.464 1.00 15.61 43 MET C N 1
ATOM 6351 C CA . MET C 2 43 ? 71.623 -9.625 7.185 1.00 15.56 43 MET C CA 1
ATOM 6352 C C . MET C 2 43 ? 72.924 -8.845 7.307 1.00 14.98 43 MET C C 1
ATOM 6353 O O . MET C 2 43 ? 72.958 -7.630 7.065 1.00 16.18 43 MET C O 1
ATOM 6367 N N . ASN C 2 44 ? 74.015 -9.535 7.659 1.00 16.44 44 ASN C N 1
ATOM 6368 C CA . ASN C 2 44 ? 75.302 -8.858 7.777 1.00 20.24 44 ASN C CA 1
ATOM 6369 C C . ASN C 2 44 ? 75.714 -8.260 6.443 1.00 18.66 44 ASN C C 1
ATOM 6370 O O . ASN C 2 44 ? 76.208 -7.129 6.374 1.00 17.58 44 ASN C O 1
ATOM 6381 N N . ALA C 2 45 ? 75.564 -9.038 5.366 1.00 17.25 45 ALA C N 1
ATOM 6382 C CA . ALA C 2 45 ? 75.967 -8.564 4.049 1.00 20.03 45 ALA C CA 1
ATOM 6383 C C . ALA C 2 45 ? 75.143 -7.356 3.624 1.00 17.09 45 ALA C C 1
ATOM 6384 O O . ALA C 2 45 ? 75.664 -6.413 3.016 1.00 19.45 45 ALA C O 1
ATOM 6391 N N . TYR C 2 46 ? 73.839 -7.386 3.894 1.00 14.09 46 TYR C N 1
ATOM 6392 C CA . TYR C 2 46 ? 72.986 -6.265 3.534 1.00 14.07 46 TYR C CA 1
ATOM 6393 C C . TYR C 2 46 ? 73.415 -4.988 4.262 1.00 14.18 46 TYR C C 1
ATOM 6394 O O . TYR C 2 46 ? 73.563 -3.937 3.638 1.00 16.27 46 TYR C O 1
ATOM 6412 N N . CYS C 2 47 ? 73.586 -5.056 5.582 1.00 14.84 47 CYS C N 1
ATOM 6413 C CA . CYS C 2 47 ? 73.969 -3.859 6.345 1.00 14.54 47 CYS C CA 1
ATOM 6414 C C . CYS C 2 47 ? 75.349 -3.358 5.927 1.00 15.33 47 CYS C C 1
ATOM 6415 O O . CYS C 2 47 ? 75.565 -2.148 5.799 1.00 16.31 47 CYS C O 1
ATOM 6423 N N . ASP C 2 48 ? 76.273 -4.281 5.673 1.00 16.65 48 ASP C N 1
ATOM 6424 C CA . ASP C 2 48 ? 77.574 -3.919 5.110 1.00 20.18 48 ASP C CA 1
ATOM 6425 C C . ASP C 2 48 ? 77.411 -3.168 3.794 1.00 18.18 48 ASP C C 1
ATOM 6426 O O . ASP C 2 48 ? 77.911 -2.047 3.629 1.00 17.25 48 ASP C O 1
ATOM 6435 N N . ARG C 2 49 ? 76.654 -3.746 2.851 1.00 17.33 49 ARG C N 1
ATOM 6436 C CA . ARG C 2 49 ? 76.491 -3.133 1.538 1.00 19.04 49 ARG C CA 1
ATOM 6437 C C . ARG C 2 49 ? 75.833 -1.767 1.620 1.00 18.54 49 ARG C C 1
ATOM 6438 O O . ARG C 2 49 ? 76.187 -0.858 0.863 1.00 22.36 49 ARG C O 1
ATOM 6459 N N . GLN C 2 50 ? 74.867 -1.596 2.526 1.00 14.50 50 GLN C N 1
ATOM 6460 C CA . GLN C 2 50 ? 74.119 -0.348 2.636 1.00 18.17 50 GLN C CA 1
ATOM 6461 C C . GLN C 2 50 ? 74.789 0.670 3.553 1.00 15.78 50 GLN C C 1
ATOM 6462 O O . GLN C 2 50 ? 74.251 1.774 3.712 1.00 19.16 50 GLN C O 1
ATOM 6476 N N . SER C 2 51 ? 75.936 0.328 4.136 1.00 18.13 51 SER C N 1
ATOM 6477 C CA . SER C 2 51 ? 76.671 1.190 5.064 1.00 20.59 51 SER C CA 1
ATOM 6478 C C . SER C 2 51 ? 75.780 1.647 6.213 1.00 18.13 51 SER C C 1
ATOM 6479 O O . SER C 2 51 ? 75.720 2.830 6.555 1.00 20.26 51 SER C O 1
ATOM 6487 N N . VAL C 2 52 ? 75.075 0.688 6.808 1.00 17.28 52 VAL C N 1
ATOM 6488 C CA . VAL C 2 52 ? 74.236 0.950 7.970 1.00 19.31 52 VAL C CA 1
ATOM 6489 C C . VAL C 2 52 ? 74.624 0.005 9.098 1.00 15.81 52 VAL C C 1
ATOM 6490 O O . VAL C 2 52 ? 75.033 -1.142 8.880 1.00 16.98 52 VAL C O 1
ATOM 6503 N N . ASP C 2 53 ? 74.469 0.492 10.325 1.00 13.96 53 ASP C N 1
ATOM 6504 C CA . ASP C 2 53 ? 74.709 -0.325 11.496 1.00 12.72 53 ASP C CA 1
ATOM 6505 C C . ASP C 2 53 ? 73.732 -1.483 11.548 1.00 14.95 53 ASP C C 1
ATOM 6506 O O . ASP C 2 53 ? 72.513 -1.282 11.482 1.00 14.02 53 ASP C O 1
ATOM 6515 N N . PHE C 2 54 ? 74.278 -2.696 11.669 1.00 13.72 54 PHE C N 1
ATOM 6516 C CA . PHE C 2 54 ? 73.459 -3.894 11.843 1.00 13.44 54 PHE C CA 1
ATOM 6517 C C . PHE C 2 54 ? 72.413 -3.707 12.929 1.00 15.55 54 PHE C C 1
ATOM 6518 O O . PHE C 2 54 ? 71.252 -4.110 12.767 1.00 13.90 54 PHE C O 1
ATOM 6535 N N . ASN C 2 55 ? 72.797 -3.104 14.049 1.00 13.40 55 ASN C N 1
ATOM 6536 C CA . ASN C 2 55 ? 71.893 -2.966 15.181 1.00 13.89 55 ASN C CA 1
ATOM 6537 C C . ASN C 2 55 ? 70.804 -1.924 14.959 1.00 15.12 55 ASN C C 1
ATOM 6538 O O . ASN C 2 55 ? 69.901 -1.821 15.799 1.00 21.30 55 ASN C O 1
ATOM 6549 N N . SER C 2 56 ? 70.857 -1.163 13.876 1.00 13.00 56 SER C N 1
ATOM 6550 C CA . SER C 2 56 ? 69.833 -0.173 13.580 1.00 14.89 56 SER C CA 1
ATOM 6551 C C . SER C 2 56 ? 68.748 -0.700 12.652 1.00 15.66 56 SER C C 1
ATOM 6552 O O . SER C 2 56 ? 67.793 0.026 12.372 1.00 16.03 56 SER C O 1
ATOM 6560 N N . ILE C 2 57 ? 68.853 -1.944 12.187 1.00 15.43 57 ILE C N 1
ATOM 6561 C CA . ILE C 2 57 ? 67.961 -2.479 11.164 1.00 15.21 57 ILE C CA 1
ATOM 6562 C C . ILE C 2 57 ? 67.208 -3.678 11.713 1.00 15.28 57 ILE C C 1
ATOM 6563 O O . ILE C 2 57 ? 67.778 -4.536 12.392 1.00 16.41 57 ILE C O 1
ATOM 6579 N N . ALA C 2 58 ? 65.927 -3.754 11.382 1.00 13.00 58 ALA C N 1
ATOM 6580 C CA . ALA C 2 58 ? 65.111 -4.933 11.601 1.00 13.55 58 ALA C CA 1
ATOM 6581 C C . ALA C 2 58 ? 64.700 -5.488 10.244 1.00 16.13 58 ALA C C 1
ATOM 6582 O O . ALA C 2 58 ? 64.476 -4.734 9.293 1.00 16.67 58 ALA C O 1
ATOM 6589 N N . PHE C 2 59 ? 64.628 -6.807 10.147 1.00 13.31 59 PHE C N 1
ATOM 6590 C CA . PHE C 2 59 ? 64.253 -7.490 8.917 1.00 12.22 59 PHE C CA 1
ATOM 6591 C C . PHE C 2 59 ? 62.934 -8.195 9.174 1.00 16.93 59 PHE C C 1
ATOM 6592 O O . PHE C 2 59 ? 62.752 -8.810 10.233 1.00 16.28 59 PHE C O 1
ATOM 6609 N N . LEU C 2 60 ? 61.999 -8.066 8.241 1.00 14.43 60 LEU C N 1
ATOM 6610 C CA . LEU C 2 60 ? 60.672 -8.652 8.404 1.00 16.63 60 LEU C CA 1
ATOM 6611 C C . LEU C 2 60 ? 60.313 -9.526 7.217 1.00 16.62 60 LEU C C 1
ATOM 6612 O O . LEU C 2 60 ? 60.686 -9.248 6.075 1.00 16.08 60 LEU C O 1
ATOM 6628 N N . PHE C 2 61 ? 59.554 -10.579 7.505 1.00 14.96 61 PHE C N 1
ATOM 6629 C CA . PHE C 2 61 ? 59.113 -11.531 6.498 1.00 18.45 61 PHE C CA 1
ATOM 6630 C C . PHE C 2 61 ? 57.819 -12.139 7.009 1.00 17.37 61 PHE C C 1
ATOM 6631 O O . PHE C 2 61 ? 57.750 -12.569 8.166 1.00 17.28 61 PHE C O 1
ATOM 6648 N N . ASP C 2 62 ? 56.793 -12.158 6.163 1.00 19.17 62 ASP C N 1
ATOM 6649 C CA . ASP C 2 62 ? 55.521 -12.778 6.524 1.00 25.15 62 ASP C CA 1
ATOM 6650 C C . ASP C 2 62 ? 54.966 -12.194 7.822 1.00 20.82 62 ASP C C 1
ATOM 6651 O O . ASP C 2 62 ? 54.427 -12.909 8.671 1.00 25.79 62 ASP C O 1
ATOM 6660 N N . GLY C 2 63 ? 55.135 -10.885 7.997 1.00 19.57 63 GLY C N 1
ATOM 6661 C CA . GLY C 2 63 ? 54.603 -10.171 9.136 1.00 22.40 63 GLY C CA 1
ATOM 6662 C C . GLY C 2 63 ? 55.391 -10.287 10.422 1.00 18.29 63 GLY C C 1
ATOM 6663 O O . GLY C 2 63 ? 54.984 -9.702 11.430 1.00 24.41 63 GLY C O 1
ATOM 6667 N N . ARG C 2 64 ? 56.509 -11.000 10.420 1.00 17.16 64 ARG C N 1
ATOM 6668 C CA . ARG C 2 64 ? 57.244 -11.288 11.643 1.00 17.00 64 ARG C CA 1
ATOM 6669 C C . ARG C 2 64 ? 58.688 -10.837 11.491 1.00 19.27 64 ARG C C 1
ATOM 6670 O O . ARG C 2 64 ? 59.254 -10.848 10.397 1.00 17.86 64 ARG C O 1
ATOM 6691 N N . ARG C 2 65 ? 59.272 -10.437 12.617 1.00 15.07 65 ARG C N 1
ATOM 6692 C CA . ARG C 2 65 ? 60.666 -10.015 12.619 1.00 15.46 65 ARG C CA 1
ATOM 6693 C C . ARG C 2 65 ? 61.549 -11.239 12.500 1.00 20.12 65 ARG C C 1
ATOM 6694 O O . ARG C 2 65 ? 61.351 -12.227 13.213 1.00 20.34 65 ARG C O 1
ATOM 6715 N N . LEU C 2 66 ? 62.510 -11.176 11.597 1.00 16.32 66 LEU C N 1
ATOM 6716 C CA . LEU C 2 66 ? 63.399 -12.307 11.389 1.00 15.46 66 LEU C CA 1
ATOM 6717 C C . LEU C 2 66 ? 64.515 -12.322 12.419 1.00 17.97 66 LEU C C 1
ATOM 6718 O O . LEU C 2 66 ? 65.007 -11.274 12.860 1.00 18.07 66 LEU C O 1
ATOM 6734 N N . ARG C 2 67 ? 64.929 -13.531 12.790 1.00 18.81 67 ARG C N 1
ATOM 6735 C CA . ARG C 2 67 ? 66.049 -13.730 13.697 1.00 16.36 67 ARG C CA 1
ATOM 6736 C C . ARG C 2 67 ? 67.249 -14.268 12.925 1.00 15.22 67 ARG C C 1
ATOM 6737 O O . ARG C 2 67 ? 67.103 -14.990 11.928 1.00 17.42 67 ARG C O 1
ATOM 6758 N N . ALA C 2 68 ? 68.437 -13.893 13.416 1.00 20.07 68 ALA C N 1
ATOM 6759 C CA . ALA C 2 68 ? 69.688 -14.203 12.734 1.00 21.15 68 ALA C CA 1
ATOM 6760 C C . ALA C 2 68 ? 69.882 -15.704 12.518 1.00 16.37 68 ALA C C 1
ATOM 6761 O O . ALA C 2 68 ? 70.483 -16.112 11.514 1.00 18.67 68 ALA C O 1
ATOM 6768 N N . GLU C 2 69 ? 69.402 -16.529 13.439 1.00 16.97 69 GLU C N 1
ATOM 6769 C CA . GLU C 2 69 ? 69.591 -17.965 13.366 1.00 21.02 69 GLU C CA 1
ATOM 6770 C C . GLU C 2 69 ? 68.566 -18.698 12.517 1.00 18.10 69 GLU C C 1
ATOM 6771 O O . GLU C 2 69 ? 68.660 -19.918 12.358 1.00 19.62 69 GLU C O 1
ATOM 6783 N N . GLN C 2 70 ? 67.586 -17.991 11.971 1.00 16.39 70 GLN C N 1
ATOM 6784 C CA . GLN C 2 70 ? 66.588 -18.631 11.133 1.00 18.43 70 GLN C CA 1
ATOM 6785 C C . GLN C 2 70 ? 67.145 -18.860 9.734 1.00 16.21 70 GLN C C 1
ATOM 6786 O O . GLN C 2 70 ? 67.987 -18.111 9.248 1.00 19.73 70 GLN C O 1
ATOM 6800 N N . THR C 2 71 ? 66.679 -19.935 9.098 1.00 18.65 71 THR C N 1
ATOM 6801 C CA . THR C 2 71 ? 67.079 -20.282 7.745 1.00 17.48 71 THR C CA 1
ATOM 6802 C C . THR C 2 71 ? 65.895 -20.151 6.792 1.00 19.05 71 THR C C 1
ATOM 6803 O O . THR C 2 71 ? 64.732 -20.214 7.207 1.00 18.58 71 THR C O 1
ATOM 6814 N N . PRO C 2 72 ? 66.157 -19.979 5.491 1.00 20.23 72 PRO C N 1
ATOM 6815 C CA . PRO C 2 72 ? 65.043 -19.993 4.524 1.00 23.48 72 PRO C CA 1
ATOM 6816 C C . PRO C 2 72 ? 64.209 -21.256 4.611 1.00 22.18 72 PRO C C 1
ATOM 6817 O O . PRO C 2 72 ? 62.980 -21.208 4.481 1.00 26.84 72 PRO C O 1
ATOM 6828 N N . ASP C 2 73 ? 64.851 -22.401 4.850 1.00 23.05 73 ASP C N 1
ATOM 6829 C CA . ASP C 2 73 ? 64.099 -23.644 4.955 1.00 25.24 73 ASP C CA 1
ATOM 6830 C C . ASP C 2 73 ? 63.147 -23.607 6.138 1.00 23.66 73 ASP C C 1
ATOM 6831 O O . ASP C 2 73 ? 61.978 -23.992 6.020 1.00 28.10 73 ASP C O 1
ATOM 6840 N N . GLU C 2 74 ? 63.621 -23.127 7.290 1.00 23.54 74 GLU C N 1
ATOM 6841 C CA . GLU C 2 74 ? 62.742 -23.018 8.447 1.00 23.00 74 GLU C CA 1
ATOM 6842 C C . GLU C 2 74 ? 61.535 -22.147 8.137 1.00 27.85 74 GLU C C 1
ATOM 6843 O O . GLU C 2 74 ? 60.413 -22.460 8.541 1.00 28.15 74 GLU C O 1
ATOM 6855 N N . LEU C 2 75 ? 61.751 -21.049 7.428 1.00 26.52 75 LEU C N 1
ATOM 6856 C CA . LEU C 2 75 ? 60.696 -20.095 7.135 1.00 24.81 75 LEU C CA 1
ATOM 6857 C C . LEU C 2 75 ? 59.905 -20.463 5.891 1.00 26.83 75 LEU C C 1
ATOM 6858 O O . LEU C 2 75 ? 58.956 -19.742 5.552 1.00 31.68 75 LEU C O 1
ATOM 6874 N N . GLU C 2 76 ? 60.274 -21.551 5.216 1.00 26.16 76 GLU C N 1
ATOM 6875 C CA . GLU C 2 76 ? 59.592 -22.004 4.007 1.00 35.54 76 GLU C CA 1
ATOM 6876 C C . GLU C 2 76 ? 59.665 -20.947 2.908 1.00 47.03 76 GLU C C 1
ATOM 6877 O O . GLU C 2 76 ? 58.690 -20.682 2.205 1.00 38.32 76 GLU C O 1
ATOM 6889 N N . MET C 2 77 ? 60.842 -20.352 2.757 1.00 31.36 77 MET C N 1
ATOM 6890 C CA . MET C 2 77 ? 61.048 -19.338 1.741 1.00 39.91 77 MET C CA 1
ATOM 6891 C C . MET C 2 77 ? 61.303 -20.005 0.400 1.00 43.77 77 MET C C 1
ATOM 6892 O O . MET C 2 77 ? 61.875 -21.095 0.321 1.00 35.94 77 MET C O 1
ATOM 6906 N N . GLU C 2 78 ? 60.889 -19.334 -0.662 1.00 41.56 78 GLU C N 1
ATOM 6907 C CA . GLU C 2 78 ? 61.125 -19.816 -2.008 1.00 34.41 78 GLU C CA 1
ATOM 6908 C C . GLU C 2 78 ? 61.864 -18.756 -2.811 1.00 36.58 78 GLU C C 1
ATOM 6909 O O . GLU C 2 78 ? 61.945 -17.585 -2.421 1.00 28.28 78 GLU C O 1
ATOM 6921 N N . ASP C 2 79 ? 62.429 -19.195 -3.931 1.00 32.20 79 ASP C N 1
ATOM 6922 C CA . ASP C 2 79 ? 63.098 -18.282 -4.840 1.00 30.51 79 ASP C CA 1
ATOM 6923 C C . ASP C 2 79 ? 62.183 -17.109 -5.166 1.00 30.28 79 ASP C C 1
ATOM 6924 O O . ASP C 2 79 ? 60.988 -17.278 -5.428 1.00 29.06 79 ASP C O 1
ATOM 6933 N N . GLY C 2 80 ? 62.753 -15.912 -5.131 1.00 28.97 80 GLY C N 1
ATOM 6934 C CA . GLY C 2 80 ? 61.993 -14.711 -5.376 1.00 29.66 80 GLY C CA 1
ATOM 6935 C C . GLY C 2 80 ? 61.346 -14.094 -4.158 1.00 34.86 80 GLY C C 1
ATOM 6936 O O . GLY C 2 80 ? 60.741 -13.021 -4.279 1.00 28.25 80 GLY C O 1
ATOM 6940 N N . ASP C 2 81 ? 61.435 -14.725 -2.994 1.00 25.82 81 ASP C N 1
ATOM 6941 C CA . ASP C 2 81 ? 60.785 -14.159 -1.825 1.00 23.47 81 ASP C CA 1
ATOM 6942 C C . ASP C 2 81 ? 61.482 -12.863 -1.422 1.00 20.37 81 ASP C C 1
ATOM 6943 O O . ASP C 2 81 ? 62.660 -12.642 -1.715 1.00 24.06 81 ASP C O 1
ATOM 6952 N N . GLU C 2 82 ? 60.718 -12.013 -0.752 1.00 21.07 82 GLU C N 1
ATOM 6953 C CA . GLU C 2 82 ? 61.170 -10.676 -0.381 1.00 19.38 82 GLU C CA 1
ATOM 6954 C C . GLU C 2 82 ? 61.216 -10.505 1.140 1.00 19.70 82 GLU C C 1
ATOM 6955 O O . GLU C 2 82 ? 60.327 -10.888 1.769 1.00 21.65 82 GLU C O 1
ATOM 6967 N N . ILE C 2 83 ? 62.288 -9.936 1.628 1.00 16.88 83 ILE C N 1
ATOM 6968 C CA . ILE C 2 83 ? 62.458 -9.563 3.026 1.00 15.80 83 ILE C CA 1
ATOM 6969 C C . ILE C 2 83 ? 62.448 -8.046 3.097 1.00 18.03 83 ILE C C 1
ATOM 6970 O O . ILE C 2 83 ? 63.138 -7.378 2.321 1.00 19.00 83 ILE C O 1
ATOM 6986 N N . ASP C 2 84 ? 61.711 -7.502 4.044 1.00 16.46 84 ASP C N 1
ATOM 6987 C CA . ASP C 2 84 ? 61.665 -6.058 4.234 1.00 16.20 84 ASP C CA 1
ATOM 6988 C C . ASP C 2 84 ? 62.643 -5.639 5.318 1.00 20.55 84 ASP C C 1
ATOM 6989 O O . ASP C 2 84 ? 62.660 -6.221 6.408 1.00 21.70 84 ASP C O 1
ATOM 6998 N N . ALA C 2 85 ? 63.471 -4.645 5.002 1.00 14.68 85 ALA C N 1
ATOM 6999 C CA . ALA C 2 85 ? 64.451 -4.107 5.933 1.00 15.16 85 ALA C CA 1
ATOM 7000 C C . ALA C 2 85 ? 63.984 -2.723 6.359 1.00 21.44 85 ALA C C 1
ATOM 7001 O O . ALA C 2 85 ? 63.742 -1.857 5.516 1.00 21.13 85 ALA C O 1
ATOM 7008 N N . MET C 2 86 ? 63.837 -2.526 7.663 1.00 15.37 86 MET C N 1
ATOM 7009 C CA . MET C 2 86 ? 63.311 -1.292 8.217 1.00 18.95 86 MET C CA 1
ATOM 7010 C C . MET C 2 86 ? 64.282 -0.775 9.273 1.00 17.44 86 MET C C 1
ATOM 7011 O O . MET C 2 86 ? 64.776 -1.544 10.093 1.00 19.53 86 MET C O 1
ATOM 7025 N N . LEU C 2 87 ? 64.521 0.529 9.288 1.00 13.90 87 LEU C N 1
ATOM 7026 C CA . LEU C 2 87 ? 65.308 1.100 10.369 1.00 13.48 87 LEU C CA 1
ATOM 7027 C C . LEU C 2 87 ? 64.479 1.170 11.642 1.00 12.90 87 LEU C C 1
ATOM 7028 O O . LEU C 2 87 ? 63.274 1.426 11.606 1.00 12.72 87 LEU C O 1
ATOM 7044 N N . HIS C 2 88 ? 65.130 0.930 12.773 1.00 11.42 88 HIS C N 1
ATOM 7045 C CA . HIS C 2 88 ? 64.462 1.045 14.062 1.00 11.96 88 HIS C CA 1
ATOM 7046 C C . HIS C 2 88 ? 63.928 2.455 14.311 1.00 14.42 88 HIS C C 1
ATOM 7047 O O . HIS C 2 88 ? 64.398 3.461 13.761 1.00 14.82 88 HIS C O 1
ATOM 7061 N N . GLN C 2 89 ? 62.926 2.516 15.185 1.00 13.06 89 GLN C N 1
ATOM 7062 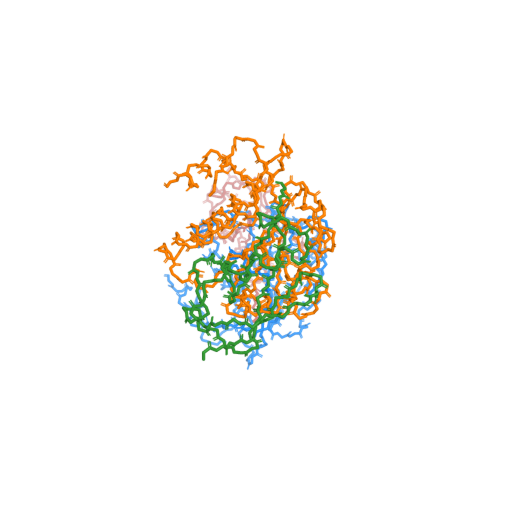C CA . GLN C 2 89 ? 62.224 3.738 15.526 1.00 11.85 89 GLN C CA 1
ATOM 7063 C C . GLN C 2 89 ? 62.390 4.014 17.017 1.00 13.30 89 GLN C C 1
ATOM 7064 O O . GLN C 2 89 ? 62.545 3.087 17.813 1.00 12.36 89 GLN C O 1
ATOM 7078 N N . THR C 2 90 ? 62.295 5.292 17.387 1.00 12.86 90 THR C N 1
ATOM 7079 C CA . THR C 2 90 ? 62.377 5.754 18.771 1.00 13.00 90 THR C CA 1
ATOM 7080 C C . THR C 2 90 ? 61.473 6.972 18.906 1.00 15.35 90 THR C C 1
ATOM 7081 O O . THR C 2 90 ? 61.156 7.645 17.923 1.00 15.54 90 THR C O 1
ATOM 7092 N N . GLY C 2 91 ? 61.043 7.249 20.132 1.00 13.40 91 GLY C N 1
ATOM 7093 C CA . GLY C 2 91 ? 60.229 8.425 20.372 1.00 14.45 91 GLY C CA 1
ATOM 7094 C C . GLY C 2 91 ? 59.844 8.565 21.825 1.00 13.06 91 GLY C C 1
ATOM 7095 O O . GLY C 2 91 ? 59.987 7.622 22.597 1.00 14.66 91 GLY C O 1
ATOM 7099 N N . ALA D 2 15 ? -7.710 22.500 52.384 1.00 61.92 15 ALA D N 1
ATOM 7100 C CA . ALA D 2 15 ? -8.372 21.266 51.980 1.00 64.13 15 ALA D CA 1
ATOM 7101 C C . ALA D 2 15 ? -8.606 21.263 50.473 1.00 59.29 15 ALA D C 1
ATOM 7102 O O . ALA D 2 15 ? -8.776 20.207 49.863 1.00 55.55 15 ALA D O 1
ATOM 7108 N N . HIS D 2 16 ? -8.612 22.456 49.885 1.00 54.91 16 HIS D N 1
ATOM 7109 C CA . HIS D 2 16 ? -8.930 22.655 48.482 1.00 51.13 16 HIS D CA 1
ATOM 7110 C C . HIS D 2 16 ? -7.674 23.033 47.709 1.00 47.23 16 HIS D C 1
ATOM 7111 O O . HIS D 2 16 ? -6.721 23.584 48.268 1.00 53.19 16 HIS D O 1
ATOM 7125 N N . ILE D 2 17 ? -7.681 22.735 46.416 1.00 50.86 17 ILE D N 1
ATOM 7126 C CA . ILE D 2 17 ? -6.553 23.009 45.535 1.00 40.20 17 ILE D CA 1
ATOM 7127 C C . ILE D 2 17 ? -7.109 23.455 44.195 1.00 41.64 17 ILE D C 1
ATOM 7128 O O . ILE D 2 17 ? -8.070 22.869 43.685 1.00 37.60 17 ILE D O 1
ATOM 7144 N N . ASN D 2 18 ? -6.523 24.509 43.641 1.00 36.08 18 ASN D N 1
ATOM 7145 C CA . ASN D 2 18 ? -6.890 25.003 42.323 1.00 47.51 18 ASN D CA 1
ATOM 7146 C C . ASN D 2 18 ? -5.898 24.478 41.297 1.00 29.56 18 ASN D C 1
ATOM 7147 O O . ASN D 2 18 ? -4.684 24.627 41.464 1.00 33.29 18 ASN D O 1
ATOM 7158 N N . LEU D 2 19 ? -6.422 23.873 40.239 1.00 43.94 19 LEU D N 1
ATOM 7159 C CA . LEU D 2 19 ? -5.612 23.301 39.178 1.00 37.70 19 LEU D CA 1
ATOM 7160 C C . LEU D 2 19 ? -6.133 23.787 37.831 1.00 37.74 19 LEU D C 1
ATOM 7161 O O . LEU D 2 19 ? -7.322 24.067 37.669 1.00 38.78 19 LEU D O 1
ATOM 7177 N N . LYS D 2 20 ? -5.215 23.904 36.878 1.00 29.12 20 LYS D N 1
ATOM 7178 C CA . LYS D 2 20 ? -5.527 24.227 35.494 1.00 25.43 20 LYS D CA 1
ATOM 7179 C C . LYS D 2 20 ? -5.250 22.999 34.637 1.00 19.96 20 LYS D C 1
ATOM 7180 O O . LYS D 2 20 ? -4.222 22.342 34.798 1.00 24.53 20 LYS D O 1
ATOM 7199 N N . VAL D 2 21 ? -6.174 22.695 33.735 1.00 19.86 21 VAL D N 1
ATOM 7200 C CA . VAL D 2 21 ? -5.951 21.714 32.675 1.00 21.04 21 VAL D CA 1
ATOM 7201 C C . VAL D 2 21 ? -5.663 22.482 31.389 1.00 21.05 21 VAL D C 1
ATOM 7202 O O . VAL D 2 21 ? -6.477 23.302 30.947 1.00 26.63 21 VAL D O 1
ATOM 7215 N N . LYS D 2 22 ? -4.505 22.205 30.790 1.00 19.33 22 LYS D N 1
ATOM 7216 C CA . LYS D 2 22 ? -4.008 22.886 29.599 1.00 20.64 22 LYS D CA 1
ATOM 7217 C C . LYS D 2 22 ? -4.033 21.904 28.430 1.00 20.20 22 LYS D C 1
ATOM 7218 O O . LYS D 2 22 ? -3.403 20.844 28.492 1.00 22.21 22 LYS D O 1
ATOM 7237 N N . GLY D 2 23 ? -4.745 22.267 27.364 1.00 23.94 23 GLY D N 1
ATOM 7238 C CA . GLY D 2 23 ? -4.798 21.445 26.174 1.00 28.12 23 GLY D CA 1
ATOM 7239 C C . GLY D 2 23 ? -3.656 21.702 25.188 1.00 26.76 23 GLY D C 1
ATOM 7240 O O . GLY D 2 23 ? -2.921 22.691 25.251 1.00 22.76 23 GLY D O 1
ATOM 7244 N N . GLN D 2 24 ? -3.534 20.777 24.234 1.00 21.59 24 GLN D N 1
ATOM 7245 C CA . GLN D 2 24 ? -2.452 20.820 23.265 1.00 19.14 24 GLN D CA 1
ATOM 7246 C C . GLN D 2 24 ? -2.525 22.047 22.368 1.00 24.77 24 GLN D C 1
ATOM 7247 O O . GLN D 2 24 ? -1.497 22.454 21.814 1.00 26.88 24 GLN D O 1
ATOM 7261 N N . ASP D 2 25 ? -3.713 22.623 22.196 1.00 24.74 25 ASP D N 1
ATOM 7262 C CA . ASP D 2 25 ? -3.879 23.866 21.454 1.00 31.98 25 ASP D CA 1
ATOM 7263 C C . ASP D 2 25 ? -3.753 25.090 22.349 1.00 38.18 25 ASP D C 1
ATOM 7264 O O . ASP D 2 25 ? -3.942 26.215 21.873 1.00 45.60 25 ASP D O 1
ATOM 7273 N N . GLY D 2 26 ? -3.440 24.894 23.630 1.00 32.06 26 GLY D N 1
ATOM 7274 C CA . GLY D 2 26 ? -3.312 25.978 24.577 1.00 32.74 26 GLY D CA 1
ATOM 7275 C C . GLY D 2 26 ? -4.549 26.285 25.395 1.00 31.11 26 GLY D C 1
ATOM 7276 O O . GLY D 2 26 ? -4.457 27.091 26.336 1.00 27.28 26 GLY D O 1
ATOM 7280 N N . ASN D 2 27 ? -5.700 25.679 25.082 1.00 25.60 27 ASN D N 1
ATOM 7281 C CA . ASN D 2 27 ? -6.910 25.979 25.836 1.00 25.85 27 ASN D CA 1
ATOM 7282 C C . ASN D 2 27 ? -6.706 25.609 27.303 1.00 31.66 27 ASN D C 1
ATOM 7283 O O . ASN D 2 27 ? -5.938 24.700 27.639 1.00 25.24 27 ASN D O 1
ATOM 7294 N N . GLU D 2 28 ? -7.348 26.378 28.184 1.00 28.22 28 GLU D N 1
ATOM 7295 C CA . GLU D 2 28 ? -7.209 26.214 29.624 1.00 29.66 28 GLU D CA 1
ATOM 7296 C C . GLU D 2 28 ? -8.580 26.119 30.275 1.00 27.88 28 GLU D C 1
ATOM 7297 O O . GLU D 2 28 ? -9.502 26.859 29.911 1.00 37.77 28 GLU D O 1
ATOM 7309 N N . VAL D 2 29 ? -8.711 25.202 31.237 1.00 28.34 29 VAL D N 1
ATOM 7310 C CA . VAL D 2 29 ? -9.891 25.074 32.084 1.00 29.70 29 VAL D CA 1
ATOM 7311 C C . VAL D 2 29 ? -9.408 24.992 33.528 1.00 50.40 29 VAL D C 1
ATOM 7312 O O . VAL D 2 29 ? -8.464 24.250 33.829 1.00 28.66 29 VAL D O 1
ATOM 7325 N N . PHE D 2 30 ? -10.041 25.759 34.418 1.00 45.59 30 PHE D N 1
ATOM 7326 C CA . PHE D 2 30 ? -9.631 25.826 35.812 1.00 39.79 30 PHE D CA 1
ATOM 7327 C C . PHE D 2 30 ? -10.577 25.008 36.676 1.00 29.96 30 PHE D C 1
ATOM 7328 O O . PHE D 2 30 ? -11.782 24.957 36.418 1.00 47.51 30 PHE D O 1
ATOM 7345 N N . PHE D 2 31 ? -10.016 24.322 37.674 1.00 34.02 31 PHE D N 1
ATOM 7346 C CA . PHE D 2 31 ? -10.781 23.472 38.570 1.00 32.93 31 PHE D CA 1
ATOM 7347 C C . PHE D 2 31 ? -10.347 23.743 40.004 1.00 42.92 31 PHE D C 1
ATOM 7348 O O . PHE D 2 31 ? -9.220 24.176 40.257 1.00 35.31 31 PHE D O 1
ATOM 7365 N N . ARG D 2 32 ? -11.249 23.464 40.941 1.00 49.09 32 ARG D N 1
ATOM 7366 C CA . ARG D 2 32 ? -10.967 23.541 42.370 1.00 45.59 32 ARG D CA 1
ATOM 7367 C C . ARG D 2 32 ? -11.518 22.268 42.986 1.00 44.49 32 ARG D C 1
ATOM 7368 O O . ARG D 2 32 ? -12.707 21.976 42.834 1.00 55.62 32 ARG D O 1
ATOM 7389 N N . ILE D 2 33 ? -10.662 21.493 43.652 1.00 41.88 33 ILE D N 1
ATOM 7390 C CA . ILE D 2 33 ? -11.060 20.188 44.169 1.00 46.03 33 ILE D CA 1
ATOM 7391 C C . ILE D 2 33 ? -10.328 19.899 45.472 1.00 41.67 33 ILE D C 1
ATOM 7392 O O . ILE D 2 33 ? -9.342 20.550 45.816 1.00 41.22 33 ILE D O 1
ATOM 7408 N N . LYS D 2 34 ? -10.826 18.903 46.197 1.00 47.21 34 LYS D N 1
ATOM 7409 C CA . LYS D 2 34 ? -10.238 18.505 47.468 1.00 46.92 34 LYS D CA 1
ATOM 7410 C C . LYS D 2 34 ? -9.038 17.598 47.223 1.00 49.47 34 LYS D C 1
ATOM 7411 O O . LYS D 2 34 ? -9.042 16.769 46.308 1.00 47.46 34 LYS D O 1
ATOM 7430 N N . ARG D 2 35 ? -7.996 17.769 48.042 1.00 36.46 35 ARG D N 1
ATOM 7431 C CA . ARG D 2 35 ? -6.756 17.037 47.822 1.00 39.64 35 ARG D CA 1
ATOM 7432 C C . ARG D 2 35 ? -6.909 15.547 48.086 1.00 37.32 35 ARG D C 1
ATOM 7433 O O . ARG D 2 35 ? -6.040 14.765 47.685 1.00 45.58 35 ARG D O 1
ATOM 7454 N N . SER D 2 36 ? -7.982 15.146 48.762 1.00 33.79 36 SER D N 1
ATOM 7455 C CA . SER D 2 36 ? -8.258 13.749 49.061 1.00 51.21 36 SER D CA 1
ATOM 7456 C C . SER D 2 36 ? -9.103 13.081 47.988 1.00 46.41 36 SER D C 1
ATOM 7457 O O . SER D 2 36 ? -9.334 11.868 48.065 1.00 35.87 36 SER D O 1
ATOM 7465 N N . THR D 2 37 ? -9.579 13.852 47.015 1.00 30.25 37 THR D N 1
ATOM 7466 C CA . THR D 2 37 ? -10.446 13.367 45.962 1.00 33.23 37 THR D CA 1
ATOM 7467 C C . THR D 2 37 ? -9.613 12.843 44.799 1.00 35.24 37 THR D C 1
ATOM 7468 O O . THR D 2 37 ? -8.541 13.372 44.494 1.00 28.95 37 THR D O 1
ATOM 7479 N N . GLN D 2 38 ? -10.116 11.802 44.155 1.00 29.42 38 GLN D N 1
ATOM 7480 C CA . GLN D 2 38 ? -9.416 11.213 43.025 1.00 27.22 38 GLN D CA 1
ATOM 7481 C C . GLN D 2 38 ? -9.464 12.163 41.837 1.00 25.10 38 GLN D C 1
ATOM 7482 O O . GLN D 2 38 ? -10.463 12.845 41.606 1.00 25.93 38 GLN D O 1
ATOM 7496 N N . LEU D 2 39 ? -8.366 12.207 41.080 1.00 23.35 39 LEU D N 1
ATOM 7497 C CA . LEU D 2 39 ? -8.333 13.046 39.887 1.00 22.39 39 LEU D CA 1
ATOM 7498 C C . LEU D 2 39 ? -9.397 12.652 38.876 1.00 22.09 39 LEU D C 1
ATOM 7499 O O . LEU D 2 39 ? -9.753 13.471 38.021 1.00 22.82 39 LEU D O 1
ATOM 7515 N N . LYS D 2 40 ? -9.936 11.433 38.979 1.00 25.69 40 LYS D N 1
ATOM 7516 C CA . LYS D 2 40 ? -11.052 10.977 38.156 1.00 24.98 40 LYS D CA 1
ATOM 7517 C C . LYS D 2 40 ? -12.118 12.054 38.045 1.00 26.00 40 LYS D C 1
ATOM 7518 O O . LYS D 2 40 ? -12.673 12.276 36.954 1.00 26.93 40 LYS D O 1
ATOM 7537 N N . LYS D 2 41 ? -12.414 12.745 39.151 1.00 24.03 41 LYS D N 1
ATOM 7538 C CA . LYS D 2 41 ? -13.497 13.719 39.110 1.00 24.52 41 LYS D CA 1
ATOM 7539 C C . LYS D 2 41 ? -13.149 14.885 38.180 1.00 21.02 41 LYS D C 1
ATOM 7540 O O . LYS D 2 41 ? -13.971 15.321 37.377 1.00 26.99 41 LYS D O 1
ATOM 7559 N N . LEU D 2 42 ? -11.919 15.402 38.294 1.00 22.67 42 LEU D N 1
ATOM 7560 C CA . LEU D 2 42 ? -11.445 16.448 37.391 1.00 19.35 42 LEU D CA 1
ATOM 7561 C C . LEU D 2 42 ? -11.378 15.948 35.953 1.00 22.52 42 LEU D C 1
ATOM 7562 O O . LEU D 2 42 ? -11.784 16.661 35.038 1.00 23.05 42 LEU D O 1
ATOM 7578 N N . MET D 2 43 ? -10.846 14.743 35.732 1.00 20.12 43 MET D N 1
ATOM 7579 C CA . MET D 2 43 ? -10.759 14.223 34.371 1.00 18.89 43 MET D CA 1
ATOM 7580 C C . MET D 2 43 ? -12.140 14.045 33.760 1.00 19.97 43 MET D C 1
ATOM 7581 O O . MET D 2 43 ? -12.376 14.446 32.611 1.00 21.37 43 MET D O 1
ATOM 7595 N N . ASN D 2 44 ? -13.051 13.406 34.510 1.00 19.09 44 ASN D N 1
ATOM 7596 C CA . ASN D 2 44 ? -14.406 13.192 34.018 1.00 25.52 44 ASN D CA 1
ATOM 7597 C C . ASN D 2 44 ? -15.047 14.522 33.651 1.00 26.49 44 ASN D C 1
ATOM 7598 O O . ASN D 2 44 ? -15.677 14.652 32.595 1.00 27.51 44 ASN D O 1
ATOM 7609 N N . ALA D 2 45 ? -14.872 15.537 34.508 1.00 28.59 45 ALA D N 1
ATOM 7610 C CA . ALA D 2 45 ? -15.485 16.836 34.262 1.00 29.33 45 ALA D CA 1
ATOM 7611 C C . ALA D 2 45 ? -14.873 17.531 33.053 1.00 28.07 45 ALA D C 1
ATOM 7612 O O . ALA D 2 45 ? -15.586 18.166 32.264 1.00 27.17 45 ALA D O 1
ATOM 7619 N N . TYR D 2 46 ? -13.554 17.430 32.880 1.00 23.42 46 TYR D N 1
ATOM 7620 C CA . TYR D 2 46 ? -12.916 18.035 31.715 1.00 18.59 46 TYR D CA 1
ATOM 7621 C C . TYR D 2 46 ? -13.419 17.409 30.414 1.00 19.16 46 TYR D C 1
ATOM 7622 O O . TYR D 2 46 ? -13.738 18.114 29.452 1.00 22.10 46 TYR D O 1
ATOM 7640 N N . CYS D 2 47 ? -13.477 16.081 30.357 1.00 22.12 47 CYS D N 1
ATOM 7641 C CA . CYS D 2 47 ? -13.943 15.440 29.129 1.00 18.34 47 CYS D CA 1
ATOM 7642 C C . CYS D 2 47 ? -15.416 15.730 28.882 1.00 29.44 47 CYS D C 1
ATOM 7643 O O . CYS D 2 47 ? -15.814 16.039 27.751 1.00 23.06 47 CYS D O 1
ATOM 7651 N N . ASP D 2 48 ? -16.232 15.623 29.932 1.00 27.00 48 ASP D N 1
ATOM 7652 C CA . ASP D 2 48 ? -17.642 15.983 29.838 1.00 28.74 48 ASP D CA 1
ATOM 7653 C C . ASP D 2 48 ? -17.788 17.375 29.248 1.00 25.95 48 ASP D C 1
ATOM 7654 O O . ASP D 2 48 ? -18.496 17.572 28.255 1.00 28.82 48 ASP D O 1
ATOM 7663 N N . ARG D 2 49 ? -17.074 18.348 29.816 1.00 29.74 49 ARG D N 1
ATOM 7664 C CA . ARG D 2 49 ? -17.200 19.729 29.365 1.00 25.12 49 ARG D CA 1
ATOM 7665 C C . ARG D 2 49 ? -16.646 19.928 27.962 1.00 35.66 49 ARG D C 1
ATOM 7666 O O . ARG D 2 49 ? -17.157 20.754 27.202 1.00 30.03 49 ARG D O 1
ATOM 7687 N N . GLN D 2 50 ? -15.577 19.212 27.608 1.00 24.45 50 GLN D N 1
ATOM 7688 C CA . GLN D 2 50 ? -14.984 19.360 26.286 1.00 21.04 50 GLN D CA 1
ATOM 7689 C C . GLN D 2 50 ? -15.690 18.521 25.216 1.00 18.73 50 GLN D C 1
ATOM 7690 O O . GLN D 2 50 ? -15.301 18.599 24.042 1.00 23.87 50 GLN D O 1
ATOM 7704 N N . SER D 2 51 ? -16.701 17.739 25.601 1.00 24.34 51 SER D N 1
ATOM 7705 C CA . SER D 2 51 ? -17.411 16.820 24.706 1.00 25.01 51 SER D CA 1
ATOM 7706 C C . SER D 2 51 ? -16.441 15.900 23.967 1.00 24.05 51 SER D C 1
ATOM 7707 O O . SER D 2 51 ? -16.495 15.735 22.749 1.00 22.82 51 SER D O 1
ATOM 7715 N N . VAL D 2 52 ? -15.525 15.306 24.723 1.00 22.13 52 VAL D N 1
ATOM 7716 C CA . VAL D 2 52 ? -14.626 14.295 24.183 1.00 18.97 52 VAL D CA 1
ATOM 7717 C C . VAL D 2 52 ? -14.759 13.041 25.032 1.00 15.53 52 VAL D C 1
ATOM 7718 O O . VAL D 2 52 ? -15.070 13.100 26.224 1.00 16.04 52 VAL D O 1
ATOM 7731 N N . ASP D 2 53 ? -14.512 11.895 24.407 1.00 16.41 53 ASP D N 1
ATOM 7732 C CA . ASP D 2 53 ? -14.510 10.622 25.108 1.00 14.92 53 ASP D CA 1
ATOM 7733 C C . ASP D 2 53 ? -13.359 10.560 26.106 1.00 16.99 53 ASP D C 1
ATOM 7734 O O . ASP D 2 53 ? -12.201 10.789 25.749 1.00 14.29 53 ASP D O 1
ATOM 7743 N N . PHE D 2 54 ? -13.687 10.271 27.370 1.00 14.49 54 PHE D N 1
ATOM 7744 C CA . PHE D 2 54 ? -12.672 10.067 28.402 1.00 13.80 54 PHE D CA 1
ATOM 7745 C C . PHE D 2 54 ? -11.556 9.141 27.925 1.00 14.67 54 PHE D C 1
ATOM 7746 O O . PHE D 2 54 ? -10.368 9.396 28.179 1.00 15.19 54 PHE D O 1
ATOM 7763 N N . ASN D 2 55 ? -11.907 8.072 27.218 1.00 15.35 55 ASN D N 1
ATOM 7764 C CA . ASN D 2 55 ? -10.914 7.089 26.804 1.00 15.31 55 ASN D CA 1
ATOM 7765 C C . ASN D 2 55 ? -9.994 7.581 25.694 1.00 18.21 55 ASN D C 1
ATOM 7766 O O . ASN D 2 55 ? -8.986 6.925 25.423 1.00 18.24 55 ASN D O 1
ATOM 7777 N N . SER D 2 56 ? -10.279 8.721 25.084 1.00 14.83 56 SER D N 1
ATOM 7778 C CA . SER D 2 56 ? -9.446 9.270 24.022 1.00 13.93 56 SER D CA 1
ATOM 7779 C C . SER D 2 56 ? -8.423 10.282 24.523 1.00 15.82 56 SER D C 1
ATOM 7780 O O . SER D 2 56 ? -7.618 10.775 23.721 1.00 17.15 56 SER D O 1
ATOM 7788 N N . ILE D 2 57 ? -8.407 10.582 25.814 1.00 14.22 57 ILE D N 1
ATOM 7789 C CA A ILE D 2 57 ? -7.598 11.660 26.376 0.85 11.38 57 ILE D CA 1
ATOM 7790 C CA B ILE D 2 57 ? -7.592 11.658 26.352 0.15 15.11 57 ILE D CA 1
ATOM 7791 C C . ILE D 2 57 ? -6.618 11.093 27.392 1.00 15.67 57 ILE D C 1
ATOM 7792 O O . ILE D 2 57 ? -6.968 10.226 28.200 1.00 16.03 57 ILE D O 1
ATOM 7821 N N . ALA D 2 58 ? -5.388 11.603 27.374 1.00 14.66 58 ALA D N 1
ATOM 7822 C CA . ALA D 2 58 ? -4.420 11.334 28.426 1.00 15.69 58 ALA D CA 1
ATOM 7823 C C . ALA D 2 58 ? -4.099 12.637 29.146 1.00 14.17 58 ALA D C 1
ATOM 7824 O O . ALA D 2 58 ? -4.084 13.710 28.533 1.00 17.51 58 ALA D O 1
ATOM 7831 N N . PHE D 2 59 ? -3.835 12.535 30.452 1.00 15.56 59 PHE D N 1
ATOM 7832 C CA . PHE D 2 59 ? -3.483 13.675 31.285 1.00 17.63 59 PHE D CA 1
ATOM 7833 C C . PHE D 2 59 ? -2.072 13.453 31.799 1.00 20.17 59 PHE D C 1
ATOM 7834 O O . PHE D 2 59 ? -1.737 12.351 32.245 1.00 19.76 59 PHE D O 1
ATOM 7851 N N . LEU D 2 60 ? -1.234 14.475 31.689 1.00 15.43 60 LEU D N 1
ATOM 7852 C CA . LEU D 2 60 ? 0.160 14.378 32.079 1.00 18.17 60 LEU D CA 1
ATOM 7853 C C . LEU D 2 60 ? 0.501 15.434 33.114 1.00 16.83 60 LEU D C 1
ATOM 7854 O O . LEU D 2 60 ? -0.022 16.547 33.080 1.00 18.75 60 LEU D O 1
ATOM 7870 N N . PHE D 2 61 ? 1.395 15.064 34.027 1.00 18.12 61 PHE D N 1
ATOM 7871 C CA . PHE D 2 61 ? 1.837 15.957 35.088 1.00 21.66 61 PHE D CA 1
ATOM 7872 C C . PHE D 2 61 ? 3.253 15.541 35.444 1.00 21.14 61 PHE D C 1
ATOM 7873 O O . PHE D 2 61 ? 3.531 14.342 35.577 1.00 19.67 61 PHE D O 1
ATOM 7890 N N . ASP D 2 62 ? 4.156 16.514 35.552 1.00 22.63 62 ASP D N 1
ATOM 7891 C CA . ASP D 2 62 ? 5.561 16.232 35.850 1.00 25.57 62 ASP D CA 1
ATOM 7892 C C . ASP D 2 62 ? 6.121 15.129 34.951 1.00 24.26 62 ASP D C 1
ATOM 7893 O O . ASP D 2 62 ? 6.880 14.259 35.391 1.00 25.17 62 ASP D O 1
ATOM 7902 N N . GLY D 2 63 ? 5.751 15.169 33.672 1.00 20.94 63 GLY D N 1
ATOM 7903 C CA . GLY D 2 63 ? 6.307 14.270 32.682 1.00 22.22 63 GLY D CA 1
ATOM 7904 C C . GLY D 2 63 ? 5.727 12.870 32.691 1.00 21.03 63 GLY D C 1
ATOM 7905 O O . GLY D 2 63 ? 6.189 12.017 31.921 1.00 21.32 63 GLY D O 1
ATOM 7909 N N . ARG D 2 64 ? 4.729 12.609 33.525 1.00 21.87 64 ARG D N 1
ATOM 7910 C CA . ARG D 2 64 ? 4.169 11.277 33.688 1.00 18.97 64 ARG D CA 1
ATOM 7911 C C . ARG D 2 64 ? 2.675 11.290 33.416 1.00 18.37 64 ARG D C 1
ATOM 7912 O O . ARG D 2 64 ? 1.988 12.294 33.616 1.00 20.36 64 ARG D O 1
ATOM 7933 N N . ARG D 2 65 ? 2.174 10.156 32.952 1.00 17.72 65 ARG D N 1
ATOM 7934 C CA . ARG D 2 65 ? 0.756 10.014 32.708 1.00 16.36 65 ARG D CA 1
ATOM 7935 C C . ARG D 2 65 ? 0.052 9.808 34.034 1.00 20.87 65 ARG D C 1
ATOM 7936 O O . ARG D 2 65 ? 0.471 8.982 34.848 1.00 24.39 65 ARG D O 1
ATOM 7957 N N . LEU D 2 66 ? -0.999 10.583 34.258 1.00 18.60 66 LEU D N 1
ATOM 7958 C CA . LEU D 2 66 ? -1.763 10.482 35.489 1.00 17.05 66 LEU D CA 1
ATOM 7959 C C . LEU D 2 66 ? -2.786 9.363 35.374 1.00 20.40 66 LEU D C 1
ATOM 7960 O O . LEU D 2 66 ? -3.334 9.105 34.298 1.00 24.01 66 LEU D O 1
ATOM 7976 N N . ARG D 2 67 ? -3.043 8.708 36.507 1.00 23.60 67 ARG D N 1
ATOM 7977 C CA . ARG D 2 67 ? -4.096 7.711 36.617 1.00 27.88 67 ARG D CA 1
ATOM 7978 C C . ARG D 2 67 ? -5.287 8.328 37.333 1.00 25.57 67 ARG D C 1
ATOM 7979 O O . ARG D 2 67 ? -5.119 9.140 38.250 1.00 26.23 67 ARG D O 1
ATOM 8000 N N . ALA D 2 68 ? -6.491 7.946 36.895 1.00 25.73 68 ALA D N 1
ATOM 8001 C CA . ALA D 2 68 ? -7.696 8.533 37.460 1.00 26.64 68 ALA D CA 1
ATOM 8002 C C . ALA D 2 68 ? -7.793 8.288 38.964 1.00 30.99 68 ALA D C 1
ATOM 8003 O O . ALA D 2 68 ? -8.400 9.090 39.678 1.00 29.56 68 ALA D O 1
ATOM 8010 N N . GLU D 2 69 ? -7.201 7.201 39.462 1.00 25.24 69 GLU D N 1
ATOM 8011 C CA . GLU D 2 69 ? -7.348 6.836 40.868 1.00 37.26 69 GLU D CA 1
ATOM 8012 C C . GLU D 2 69 ? -6.397 7.591 41.784 1.00 38.79 69 GLU D C 1
ATOM 8013 O O . GLU D 2 69 ? -6.546 7.516 43.009 1.00 36.29 69 GLU D O 1
ATOM 8025 N N . GLN D 2 70 ? -5.419 8.294 41.232 1.00 26.82 70 GLN D N 1
ATOM 8026 C CA . GLN D 2 70 ? -4.511 9.084 42.038 1.00 25.62 70 GLN D CA 1
ATOM 8027 C C . GLN D 2 70 ? -5.199 10.355 42.510 1.00 24.71 70 GLN D C 1
ATOM 8028 O O . GLN D 2 70 ? -6.082 10.893 41.841 1.00 28.92 70 GLN D O 1
ATOM 8042 N N . THR D 2 71 ? -4.791 10.828 43.678 1.00 28.86 71 THR D N 1
ATOM 8043 C CA . THR D 2 71 ? -5.305 12.060 44.247 1.00 24.57 71 THR D CA 1
ATOM 8044 C C . THR D 2 71 ? -4.231 13.136 44.221 1.00 24.79 71 THR D C 1
ATOM 8045 O O . THR D 2 71 ? -3.036 12.837 44.126 1.00 29.03 71 THR D O 1
ATOM 8056 N N . PRO D 2 72 ? -4.619 14.410 44.312 1.00 27.85 72 PRO D N 1
ATOM 8057 C CA . PRO D 2 72 ? -3.593 15.466 44.359 1.00 35.93 72 PRO D CA 1
ATOM 8058 C C . PRO D 2 72 ? -2.626 15.307 45.518 1.00 43.42 72 PRO D C 1
ATOM 8059 O O . PRO D 2 72 ? -1.421 15.543 45.361 1.00 35.94 72 PRO D O 1
ATOM 8070 N N . ASP D 2 73 ? -3.126 14.913 46.690 1.00 43.90 73 ASP D N 1
ATOM 8071 C CA . ASP D 2 73 ? -2.236 14.703 47.825 1.00 47.05 73 ASP D CA 1
ATOM 8072 C C . ASP D 2 73 ? -1.220 13.606 47.529 1.00 42.90 73 ASP D C 1
ATOM 8073 O O . ASP D 2 73 ? -0.058 13.704 47.931 1.00 48.62 73 ASP D O 1
ATOM 8082 N N . GLU D 2 74 ? -1.639 12.556 46.821 1.00 38.95 74 GLU D N 1
ATOM 8083 C CA . GLU D 2 74 ? -0.712 11.489 46.458 1.00 38.59 74 GLU D CA 1
ATOM 8084 C C . GLU D 2 74 ? 0.402 12.002 45.556 1.00 44.82 74 GLU D C 1
ATOM 8085 O O . GLU D 2 74 ? 1.526 11.491 45.602 1.00 52.36 74 GLU D O 1
ATOM 8097 N N . LEU D 2 75 ? 0.115 13.014 44.737 1.00 48.92 75 LEU D N 1
ATOM 8098 C CA . LEU D 2 75 ? 1.070 13.553 43.780 1.00 41.34 75 LEU D CA 1
ATOM 8099 C C . LEU D 2 75 ? 1.719 14.844 44.254 1.00 48.29 75 LEU D C 1
ATOM 8100 O O . LEU D 2 75 ? 2.429 15.489 43.473 1.00 46.40 75 LEU D O 1
ATOM 8116 N N . GLU D 2 76 ? 1.492 15.239 45.505 1.00 46.97 76 GLU D N 1
ATOM 8117 C CA . GLU D 2 76 ? 2.080 16.456 46.053 1.00 61.64 76 GLU D CA 1
ATOM 8118 C C . GLU D 2 76 ? 1.712 17.686 45.230 1.00 53.54 76 GLU D C 1
ATOM 8119 O O . GLU D 2 76 ? 2.488 18.638 45.128 1.00 43.00 76 GLU D O 1
ATOM 8131 N N . MET D 2 77 ? 0.532 17.688 44.628 1.00 38.54 77 MET D N 1
ATOM 8132 C CA . MET D 2 77 ? 0.148 18.834 43.824 1.00 36.91 77 MET D CA 1
ATOM 8133 C C . MET D 2 77 ? -0.104 20.032 44.717 1.00 41.04 77 MET D C 1
ATOM 8134 O O . MET D 2 77 ? -0.693 19.913 45.796 1.00 47.30 77 MET D O 1
ATOM 8148 N N . GLU D 2 78 ? 0.344 21.192 44.267 1.00 46.88 78 GLU D N 1
ATOM 8149 C CA . GLU D 2 78 ? 0.102 22.415 45.001 1.00 58.88 78 GLU D CA 1
ATOM 8150 C C . GLU D 2 78 ? -0.758 23.339 44.154 1.00 50.34 78 GLU D C 1
ATOM 8151 O O . GLU D 2 78 ? -0.878 23.173 42.938 1.00 40.05 78 GLU D O 1
ATOM 8163 N N . ASP D 2 79 ? -1.370 24.304 44.830 1.00 39.63 79 ASP D N 1
ATOM 8164 C CA . ASP D 2 79 ? -2.259 25.252 44.180 1.00 34.93 79 ASP D CA 1
ATOM 8165 C C . ASP D 2 79 ? -1.558 25.916 43.006 1.00 41.73 79 ASP D C 1
ATOM 8166 O O . ASP D 2 79 ? -0.385 26.292 43.086 1.00 48.64 79 ASP D O 1
ATOM 8175 N N . GLY D 2 80 ? -2.284 26.034 41.901 1.00 47.70 80 GLY D N 1
ATOM 8176 C CA . GLY D 2 80 ? -1.733 26.593 40.691 1.00 42.49 80 GLY D CA 1
ATOM 8177 C C . GLY D 2 80 ? -1.029 25.608 39.782 1.00 44.26 80 GLY D C 1
ATOM 8178 O O . GLY D 2 80 ? -0.541 26.018 38.721 1.00 43.64 80 GLY D O 1
ATOM 8182 N N . ASP D 2 81 ? -1.001 24.333 40.121 1.00 35.82 81 ASP D N 1
ATOM 8183 C CA . ASP D 2 81 ? -0.319 23.317 39.293 1.00 34.44 81 ASP D CA 1
ATOM 8184 C C . ASP D 2 81 ? -1.146 23.101 38.017 1.00 28.24 81 ASP D C 1
ATOM 8185 O O . ASP D 2 81 ? -2.324 23.306 38.015 1.00 27.58 81 ASP D O 1
ATOM 8194 N N . GLU D 2 82 ? -0.463 22.720 36.952 1.00 26.85 82 GLU D N 1
ATOM 8195 C CA . GLU D 2 82 ? -1.081 22.558 35.629 1.00 27.42 82 GLU D CA 1
ATOM 8196 C C . GLU D 2 82 ? -1.007 21.090 35.215 1.00 21.30 82 GLU D C 1
ATOM 8197 O O . GLU D 2 82 ? -0.023 20.479 35.437 1.00 24.52 82 GLU D O 1
ATOM 8209 N N . ILE D 2 83 ? -2.067 20.607 34.619 1.00 22.25 83 ILE D N 1
ATOM 8210 C CA . ILE D 2 83 ? -2.146 19.232 34.108 1.00 18.46 83 ILE D CA 1
ATOM 8211 C C . ILE D 2 83 ? -2.318 19.392 32.593 1.00 17.86 83 ILE D C 1
ATOM 8212 O O . ILE D 2 83 ? -3.119 20.133 32.192 1.00 21.85 83 ILE D O 1
ATOM 8228 N N . ASP D 2 84 ? -1.545 18.685 31.802 1.00 18.28 84 ASP D N 1
ATOM 8229 C CA . ASP D 2 84 ? -1.614 18.789 30.352 1.00 20.56 84 ASP D CA 1
ATOM 8230 C C . ASP D 2 84 ? -2.470 17.654 29.810 1.00 18.62 84 ASP D C 1
ATOM 8231 O O . ASP D 2 84 ? -2.250 16.486 30.146 1.00 21.40 84 ASP D O 1
ATOM 8240 N N . ALA D 2 85 ? -3.477 18.009 29.013 1.00 13.86 85 ALA D N 1
ATOM 8241 C CA . ALA D 2 85 ? -4.396 17.042 28.431 1.00 15.02 85 ALA D CA 1
ATOM 8242 C C . ALA D 2 85 ? -4.056 16.887 26.956 1.00 21.17 85 ALA D C 1
ATOM 8243 O O . ALA D 2 85 ? -3.904 17.884 26.245 1.00 22.56 85 ALA D O 1
ATOM 8250 N N . MET D 2 86 ? -3.898 15.641 26.513 1.00 19.18 86 MET D N 1
ATOM 8251 C CA . MET D 2 86 ? -3.477 15.324 25.156 1.00 17.13 86 MET D CA 1
ATOM 8252 C C . MET D 2 86 ? -4.376 14.221 24.614 1.00 16.48 86 MET D C 1
ATOM 8253 O O . MET D 2 86 ? -4.632 13.236 25.305 1.00 18.19 86 MET D O 1
ATOM 8267 N N . LEU D 2 87 ? -4.801 14.344 23.363 1.00 15.14 87 LEU D N 1
ATOM 8268 C CA . LEU D 2 87 ? -5.539 13.250 22.744 1.00 14.37 87 LEU D CA 1
ATOM 8269 C C . LEU D 2 87 ? -4.581 12.118 22.375 1.00 13.67 87 LEU D C 1
ATOM 8270 O O . LEU D 2 87 ? -3.438 12.360 21.977 1.00 14.22 87 LEU D O 1
ATOM 8286 N N . HIS D 2 88 ? -5.044 10.877 22.537 1.00 13.54 88 HIS D N 1
ATOM 8287 C CA . HIS D 2 88 ? -4.243 9.705 22.177 1.00 11.92 88 HIS D CA 1
ATOM 8288 C C . HIS D 2 88 ? -3.912 9.702 20.685 1.00 15.51 88 HIS D C 1
ATOM 8289 O O . HIS D 2 88 ? -4.579 10.329 19.856 1.00 14.04 88 HIS D O 1
ATOM 8303 N N . GLN D 2 89 ? -2.847 8.983 20.349 1.00 11.66 89 GLN D N 1
ATOM 8304 C CA . GLN D 2 89 ? -2.298 8.907 19.010 1.00 11.26 89 GLN D CA 1
ATOM 8305 C C . GLN D 2 89 ? -2.313 7.453 18.537 1.00 13.69 89 GLN D C 1
ATOM 8306 O O . GLN D 2 89 ? -2.229 6.520 19.342 1.00 14.15 89 GLN D O 1
ATOM 8320 N N . THR D 2 90 ? -2.425 7.271 17.229 1.00 13.75 90 THR D N 1
ATOM 8321 C CA . THR D 2 90 ? -2.374 5.958 16.600 1.00 12.44 90 THR D CA 1
ATOM 8322 C C . THR D 2 90 ? -1.646 6.112 15.276 1.00 13.48 90 THR D C 1
ATOM 8323 O O . THR D 2 90 ? -1.565 7.207 14.714 1.00 15.73 90 THR D O 1
ATOM 8334 N N . GLY D 2 91 ? -1.077 5.016 14.801 1.00 13.29 91 GLY D N 1
ATOM 8335 C CA . GLY D 2 91 ? -0.421 5.021 13.505 1.00 13.32 91 GLY D CA 1
ATOM 8336 C C . GLY D 2 91 ? -0.010 3.641 13.053 1.00 13.15 91 GLY D C 1
ATOM 8337 O O . GLY D 2 91 ? 0.247 2.767 13.868 1.00 15.66 91 GLY D O 1
#